Protein AF-A0AAV6VP15-F1 (afdb_monomer_lite)

Radius of gyration: 32.37 Å; chains: 1; bounding box: 64×45×106 Å

Organism: NCBI:txid931172

Structure (mmCIF, N/CA/C/O backbone):
data_AF-A0AAV6VP15-F1
#
_entry.id   AF-A0AAV6VP15-F1
#
loop_
_atom_site.group_PDB
_atom_site.id
_atom_site.type_symbol
_atom_site.label_atom_id
_atom_site.label_alt_id
_atom_site.label_comp_id
_atom_site.label_asym_id
_atom_site.label_entity_id
_atom_site.label_seq_id
_atom_site.pdbx_PDB_ins_code
_atom_site.Cartn_x
_atom_site.Cartn_y
_atom_site.Cartn_z
_atom_site.occupancy
_atom_site.B_iso_or_equiv
_atom_site.auth_seq_id
_atom_site.auth_comp_id
_atom_site.auth_asym_id
_atom_site.auth_atom_id
_atom_site.pdbx_PDB_model_num
ATOM 1 N N . MET A 1 1 ? -27.120 7.437 64.598 1.00 59.25 1 MET A N 1
ATOM 2 C CA . MET A 1 1 ? -25.828 7.292 63.879 1.00 59.25 1 MET A CA 1
ATOM 3 C C . MET A 1 1 ? -25.563 5.853 63.455 1.00 59.25 1 MET A C 1
ATOM 5 O O . MET A 1 1 ? -25.156 5.650 62.317 1.00 59.25 1 MET A O 1
ATOM 9 N N . GLU A 1 2 ? -25.831 4.874 64.320 1.00 67.62 2 GLU A N 1
ATOM 10 C CA . GLU A 1 2 ? -25.604 3.446 64.044 1.00 67.62 2 GLU A CA 1
ATOM 11 C C . GLU A 1 2 ? -26.395 2.920 62.836 1.00 67.62 2 GLU A C 1
ATOM 13 O O . GLU A 1 2 ? -25.822 2.254 61.982 1.00 67.62 2 GLU A O 1
ATOM 18 N N . GLU A 1 3 ? -27.662 3.314 62.658 1.00 68.62 3 GLU A N 1
ATOM 19 C CA . GLU A 1 3 ? -28.436 2.928 61.464 1.00 68.62 3 GLU A CA 1
ATOM 20 C C . GLU A 1 3 ? -27.845 3.465 60.150 1.00 68.62 3 GLU A C 1
ATOM 22 O O . GLU A 1 3 ? -27.852 2.770 59.132 1.00 68.62 3 GLU A O 1
ATOM 27 N N . CYS A 1 4 ? -27.295 4.686 60.154 1.00 65.06 4 CYS A N 1
ATOM 28 C CA . CYS A 1 4 ? -26.608 5.246 58.985 1.00 65.06 4 CYS A CA 1
ATOM 29 C C . CYS A 1 4 ? -25.293 4.514 58.701 1.00 65.06 4 CYS A C 1
ATOM 31 O O . CYS A 1 4 ? -24.981 4.254 57.539 1.00 65.06 4 CYS A O 1
ATOM 33 N N . GLN A 1 5 ? -24.536 4.141 59.738 1.00 65.38 5 GLN A N 1
ATOM 34 C CA . GLN A 1 5 ? -23.333 3.319 59.576 1.00 65.38 5 GLN A CA 1
ATOM 35 C C . GLN A 1 5 ? -23.677 1.934 59.019 1.00 65.38 5 GLN A C 1
ATOM 37 O O . GLN A 1 5 ? -23.005 1.464 58.102 1.00 65.38 5 GLN A O 1
ATOM 42 N N . GLN A 1 6 ? -24.766 1.325 59.489 1.00 73.88 6 GLN A N 1
ATOM 43 C CA . GLN A 1 6 ? -25.208 0.011 59.032 1.00 73.88 6 GLN A CA 1
ATOM 44 C C . GLN A 1 6 ? -25.698 0.036 57.576 1.00 73.88 6 GLN A C 1
ATOM 46 O O . GLN A 1 6 ? -25.350 -0.856 56.795 1.00 73.88 6 GLN A O 1
ATOM 51 N N . LYS A 1 7 ? -26.439 1.082 57.177 1.00 73.06 7 LYS A N 1
ATOM 52 C CA . LYS A 1 7 ? -26.851 1.316 55.780 1.00 73.06 7 LYS A CA 1
ATOM 53 C C . LYS A 1 7 ? -25.659 1.566 54.856 1.00 73.06 7 LYS A C 1
ATOM 55 O O . LYS A 1 7 ? -25.608 1.002 53.765 1.00 73.06 7 LYS A O 1
ATOM 60 N N . ASN A 1 8 ? -24.683 2.364 55.288 1.00 70.50 8 ASN A N 1
ATOM 61 C CA . ASN A 1 8 ? -23.480 2.629 54.496 1.00 70.50 8 ASN A CA 1
ATOM 62 C C . ASN A 1 8 ? -22.611 1.377 54.345 1.00 70.50 8 ASN A C 1
ATOM 64 O O . ASN A 1 8 ? -22.120 1.110 53.250 1.00 70.50 8 ASN A O 1
ATOM 68 N N . LYS A 1 9 ? -22.473 0.578 55.410 1.00 73.50 9 LYS A N 1
ATOM 69 C CA . LYS A 1 9 ? -21.757 -0.702 55.378 1.00 73.50 9 LYS A CA 1
ATOM 70 C C . LYS A 1 9 ? -22.419 -1.690 54.417 1.00 73.50 9 LYS A C 1
ATOM 72 O O . LYS A 1 9 ? -21.753 -2.206 53.531 1.00 73.50 9 LYS A O 1
ATOM 77 N N . THR A 1 10 ? -23.736 -1.881 54.513 1.00 72.06 10 THR A N 1
ATOM 78 C CA . THR A 1 10 ? -24.474 -2.765 53.587 1.00 72.06 10 THR A CA 1
ATOM 79 C C . THR A 1 10 ? -24.392 -2.305 52.130 1.00 72.06 10 THR A C 1
ATOM 81 O O . THR A 1 10 ? -24.300 -3.142 51.232 1.00 72.06 10 THR A O 1
ATOM 84 N N . TRP A 1 11 ? -24.384 -0.994 51.871 1.00 66.12 11 TRP A N 1
ATOM 85 C CA . TRP A 1 11 ? -24.167 -0.447 50.526 1.00 66.12 11 TRP A CA 1
ATOM 86 C C . TRP A 1 11 ? -22.742 -0.653 50.006 1.00 66.12 11 TRP A C 1
ATOM 88 O O . TRP A 1 11 ? -22.567 -0.985 48.832 1.00 66.12 11 TRP A O 1
ATOM 98 N N . TYR A 1 12 ? -21.740 -0.463 50.864 1.00 60.47 12 TYR A N 1
ATOM 99 C CA . TYR A 1 12 ? -20.335 -0.679 50.528 1.00 60.47 12 TYR A CA 1
ATOM 100 C C . TYR A 1 12 ? -20.068 -2.160 50.229 1.00 60.47 12 TYR A C 1
ATOM 102 O O . TYR A 1 12 ? -19.538 -2.490 49.168 1.00 60.47 12 TYR A O 1
ATOM 110 N N . ASP A 1 13 ? -20.545 -3.051 51.099 1.00 67.75 13 ASP A N 1
ATOM 111 C CA . ASP A 1 13 ? -20.362 -4.499 50.987 1.00 67.75 13 ASP A CA 1
ATOM 112 C C . ASP A 1 13 ? -21.087 -5.081 49.759 1.00 67.75 13 ASP A C 1
ATOM 114 O O . ASP A 1 13 ? -20.560 -5.982 49.110 1.00 67.75 13 ASP A O 1
ATOM 118 N N . LYS A 1 14 ? -22.238 -4.514 49.350 1.00 71.25 14 LYS A N 1
ATOM 119 C CA . LYS A 1 14 ? -22.963 -4.914 48.121 1.00 71.25 14 LYS A CA 1
ATOM 120 C C . LYS A 1 14 ? -22.139 -4.780 46.836 1.00 71.25 14 LYS A C 1
ATOM 122 O O . LYS A 1 14 ? -22.412 -5.489 45.871 1.00 71.25 14 LYS A O 1
ATOM 127 N N . ARG A 1 15 ? -21.191 -3.840 46.787 1.00 58.38 15 ARG A N 1
ATOM 128 C CA . ARG A 1 15 ? -20.325 -3.584 45.617 1.00 58.38 15 ARG A CA 1
ATOM 129 C C . ARG A 1 15 ? -18.865 -3.971 45.867 1.00 58.38 15 ARG A C 1
ATOM 131 O O . ARG A 1 15 ? -18.034 -3.806 44.972 1.00 58.38 15 ARG A O 1
ATOM 138 N N . ALA A 1 16 ? -18.545 -4.468 47.060 1.00 58.75 16 ALA A N 1
ATOM 139 C CA . ALA A 1 16 ? -17.198 -4.862 47.428 1.00 58.75 16 ALA A CA 1
ATOM 140 C C . ALA A 1 16 ? -16.854 -6.212 46.792 1.00 58.75 16 ALA A C 1
ATOM 142 O O . ALA A 1 16 ? -17.437 -7.249 47.099 1.00 58.75 16 ALA A O 1
ATOM 143 N N . VAL A 1 17 ? -15.865 -6.207 45.903 1.00 67.00 17 VAL A N 1
ATOM 144 C CA . VAL A 1 17 ? -15.289 -7.440 45.367 1.00 67.00 17 VAL A CA 1
ATOM 145 C C . VAL A 1 17 ? -14.319 -7.986 46.408 1.00 67.00 17 VAL A C 1
ATOM 147 O O . VAL A 1 17 ? -13.282 -7.365 46.657 1.00 67.00 17 VAL A O 1
ATOM 150 N N . LYS A 1 18 ? -14.637 -9.136 47.014 1.00 68.62 18 LYS A N 1
ATOM 151 C CA . LYS A 1 18 ? -13.688 -9.847 47.880 1.00 68.62 18 LYS A CA 1
ATOM 152 C C . LYS A 1 18 ? -12.481 -10.272 47.050 1.00 68.62 18 LYS A C 1
ATOM 154 O O . LYS A 1 18 ? -12.623 -10.910 46.010 1.00 68.62 18 LYS A O 1
ATOM 159 N N . ARG A 1 19 ? -11.294 -9.882 47.504 1.00 76.94 19 ARG A N 1
ATOM 160 C CA . ARG A 1 19 ? -10.015 -10.261 46.904 1.00 76.94 19 ARG A CA 1
ATOM 161 C C . ARG A 1 19 ? -9.233 -11.032 47.948 1.00 76.94 19 ARG A C 1
ATOM 163 O O . ARG A 1 19 ? -9.110 -10.577 49.079 1.00 76.94 19 ARG A O 1
ATOM 170 N N . GLU A 1 20 ? -8.706 -12.178 47.563 1.00 82.81 20 GLU A N 1
ATOM 171 C CA . GLU A 1 20 ? -7.849 -12.994 48.411 1.00 82.81 20 GLU A CA 1
ATOM 172 C C . GLU A 1 20 ? -6.630 -13.407 47.606 1.00 82.81 20 GLU A C 1
ATOM 174 O O . GLU A 1 20 ? -6.728 -13.640 46.402 1.00 82.81 20 GLU A O 1
ATOM 179 N N . PHE A 1 21 ? -5.487 -13.476 48.279 1.00 85.69 21 PHE A N 1
ATOM 180 C CA . PHE A 1 21 ? -4.225 -13.840 47.659 1.00 85.69 21 PHE A CA 1
ATOM 181 C C . PHE A 1 21 ? -3.495 -14.878 48.511 1.00 85.69 21 PHE A C 1
ATOM 183 O O . PHE A 1 21 ? -3.623 -14.893 49.742 1.00 85.69 21 PHE A O 1
ATOM 190 N N . ARG A 1 22 ? -2.732 -15.749 47.858 1.00 87.00 22 ARG A N 1
ATOM 191 C CA . ARG A 1 22 ? -1.939 -16.807 48.487 1.00 87.00 22 ARG A CA 1
ATOM 192 C C . ARG A 1 22 ? -0.483 -16.372 48.628 1.00 87.00 22 ARG A C 1
ATOM 194 O O . ARG A 1 22 ? -0.006 -15.455 47.963 1.00 87.00 22 ARG A O 1
ATOM 201 N N . ILE A 1 23 ? 0.227 -17.028 49.540 1.00 87.50 23 ILE A N 1
ATOM 202 C CA . ILE A 1 23 ? 1.674 -16.845 49.687 1.00 87.50 23 ILE A CA 1
ATOM 203 C C . ILE A 1 23 ? 2.342 -17.316 48.390 1.00 87.50 23 ILE A C 1
ATOM 205 O O . ILE A 1 23 ? 2.053 -18.414 47.922 1.00 87.50 23 ILE A O 1
ATOM 209 N N . GLY A 1 24 ? 3.207 -16.480 47.820 1.00 84.19 24 GLY A N 1
ATOM 210 C CA . GLY A 1 24 ? 3.860 -16.710 46.530 1.00 84.19 24 GLY A CA 1
ATOM 211 C C . 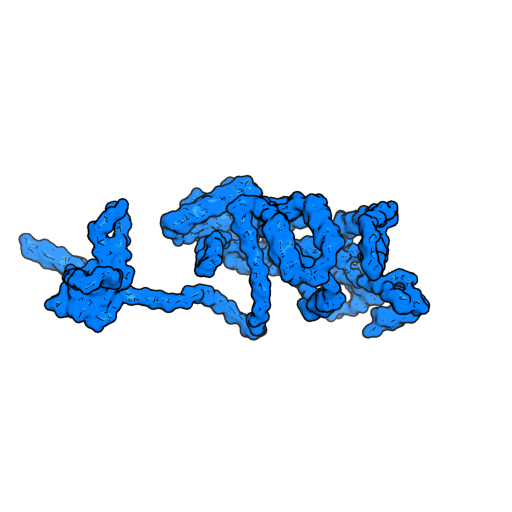GLY A 1 24 ? 3.175 -16.047 45.330 1.00 84.19 24 GLY A C 1
ATOM 212 O O . GLY A 1 24 ? 3.807 -15.947 44.281 1.00 84.19 24 GLY A O 1
ATOM 213 N N . ASP A 1 25 ? 1.945 -15.537 45.467 1.00 87.44 25 ASP A N 1
ATOM 214 C CA . ASP A 1 25 ? 1.269 -14.841 44.366 1.00 87.44 25 ASP A CA 1
ATOM 215 C C . ASP A 1 25 ? 2.010 -13.548 43.991 1.00 87.44 25 ASP A C 1
ATOM 217 O O . ASP A 1 25 ? 2.483 -12.796 44.854 1.00 87.44 25 ASP A O 1
ATOM 221 N N . LEU A 1 26 ? 2.064 -13.263 42.687 1.00 88.50 26 LEU A N 1
ATOM 222 C CA . LEU A 1 26 ? 2.544 -11.988 42.165 1.00 88.50 26 LEU A CA 1
ATOM 223 C C . LEU A 1 26 ? 1.399 -10.973 42.150 1.00 88.50 26 LEU A C 1
ATOM 225 O O . LEU A 1 26 ? 0.295 -11.250 41.673 1.00 88.50 26 LEU A O 1
ATOM 229 N N . VAL A 1 27 ? 1.673 -9.765 42.631 1.00 88.75 27 VAL A N 1
ATOM 230 C CA . VAL A 1 27 ? 0.699 -8.680 42.741 1.00 88.75 27 VAL A CA 1
ATOM 231 C C . VAL A 1 27 ? 1.255 -7.343 42.263 1.00 88.75 27 VAL A C 1
ATOM 233 O O . VAL A 1 27 ? 2.445 -7.048 42.369 1.00 88.75 27 VAL A O 1
ATOM 236 N N . LEU A 1 28 ? 0.360 -6.508 41.745 1.00 87.19 28 LEU A N 1
ATOM 237 C CA . LEU A 1 28 ? 0.582 -5.084 41.531 1.00 87.19 28 LEU A CA 1
ATOM 238 C C . LEU A 1 28 ? 0.154 -4.313 42.779 1.00 87.19 28 LEU A C 1
ATOM 240 O O . LEU A 1 28 ? -0.919 -4.559 43.335 1.00 87.19 28 LEU A O 1
ATOM 244 N N . ILE A 1 29 ? 0.972 -3.347 43.173 1.00 85.56 29 ILE A N 1
ATOM 245 C CA . ILE A 1 29 ? 0.799 -2.501 44.349 1.00 85.56 29 ILE A CA 1
ATOM 246 C C . ILE A 1 29 ? 0.378 -1.106 43.898 1.00 85.56 29 ILE A C 1
ATOM 248 O O . ILE A 1 29 ? 0.925 -0.551 42.949 1.00 85.56 29 ILE A O 1
ATOM 252 N N . PHE A 1 30 ? -0.594 -0.511 44.575 1.00 80.00 30 PHE A N 1
ATOM 253 C CA . PHE A 1 30 ? -0.979 0.871 44.323 1.00 80.00 30 PHE A CA 1
ATOM 254 C C . PHE A 1 30 ? 0.102 1.838 44.836 1.00 80.00 30 PHE A C 1
ATOM 256 O O . PHE A 1 30 ? 0.379 1.889 46.036 1.00 80.00 30 PHE A O 1
ATOM 263 N N . ALA A 1 31 ? 0.718 2.607 43.939 1.00 69.12 31 ALA A N 1
ATOM 264 C CA . ALA A 1 31 ? 1.774 3.548 44.288 1.00 69.12 31 ALA A CA 1
ATOM 265 C C . ALA A 1 31 ? 1.190 4.862 44.823 1.00 69.12 31 ALA A C 1
ATOM 267 O O . ALA A 1 31 ? 0.374 5.517 44.176 1.00 69.12 31 ALA A O 1
ATOM 268 N N . THR A 1 32 ? 1.643 5.275 46.006 1.00 61.31 32 THR A N 1
ATOM 269 C CA . THR A 1 32 ? 1.199 6.511 46.671 1.00 61.31 32 THR A CA 1
ATOM 270 C C . THR A 1 32 ? 2.038 7.741 46.308 1.00 61.31 32 THR A C 1
ATOM 272 O O . THR A 1 32 ? 1.677 8.858 46.684 1.00 61.31 32 THR A O 1
ATOM 275 N N . PHE A 1 33 ? 3.150 7.566 45.583 1.00 58.81 33 PHE A N 1
ATOM 276 C CA . PHE A 1 33 ? 4.038 8.656 45.166 1.00 58.81 33 PHE A CA 1
ATOM 277 C C . PHE A 1 33 ? 3.641 9.202 43.786 1.00 58.81 33 PHE A C 1
ATOM 279 O O . PHE A 1 33 ? 3.358 8.455 42.853 1.00 58.81 33 PHE A O 1
ATOM 286 N N . LYS A 1 34 ? 3.530 10.534 43.710 1.00 51.78 34 LYS A N 1
ATOM 287 C CA . LYS A 1 34 ? 2.743 11.291 42.724 1.00 51.78 34 LYS A CA 1
ATOM 288 C C . LYS A 1 34 ? 3.574 11.718 41.508 1.00 51.78 34 LYS A C 1
ATOM 290 O O . LYS A 1 34 ? 4.604 12.352 41.692 1.00 51.78 34 LYS A O 1
ATOM 295 N N . SER A 1 35 ? 3.035 11.544 40.297 1.00 50.66 35 SER A N 1
ATOM 296 C CA . SER A 1 35 ? 3.367 12.407 39.145 1.00 50.66 35 SER A CA 1
ATOM 297 C C . SER A 1 35 ? 2.165 13.220 38.638 1.00 50.66 35 SER A C 1
ATOM 299 O O . SER A 1 35 ? 2.357 14.338 38.181 1.00 50.66 35 SER A O 1
ATOM 301 N N . ASN A 1 36 ? 0.917 12.747 38.797 1.00 53.88 36 ASN A N 1
ATOM 302 C CA . ASN A 1 36 ? -0.298 13.538 38.543 1.00 53.88 36 ASN A CA 1
ATOM 303 C C . ASN A 1 36 ? -1.514 13.029 39.345 1.00 53.88 36 ASN A C 1
ATOM 305 O O . ASN A 1 36 ? -1.725 11.825 39.470 1.00 53.88 36 ASN A O 1
ATOM 309 N N . LYS A 1 37 ? -2.346 13.946 39.872 1.00 49.84 37 LYS A N 1
ATOM 310 C CA . LYS A 1 37 ? -3.497 13.658 40.770 1.00 49.84 37 LYS A CA 1
ATOM 311 C C . LYS A 1 37 ? -4.628 12.823 40.141 1.00 49.84 37 LYS A C 1
ATOM 313 O O . LYS A 1 37 ? -5.505 12.374 40.870 1.00 49.84 37 LYS A O 1
ATOM 318 N N . LEU A 1 38 ? -4.635 12.645 38.819 1.00 48.59 38 LEU A N 1
ATOM 319 C CA . LEU A 1 38 ? -5.766 12.073 38.074 1.00 48.59 38 LEU A CA 1
ATOM 320 C C . LEU A 1 38 ? -5.531 10.649 37.548 1.00 48.59 38 LEU A C 1
ATOM 322 O O . LEU A 1 38 ? -6.453 10.059 36.992 1.00 48.59 38 LEU A O 1
ATOM 326 N N . SER A 1 39 ? -4.338 10.073 37.723 1.00 46.03 39 SER A N 1
ATOM 327 C CA . SER A 1 39 ? -4.022 8.732 37.218 1.00 46.03 39 SER A CA 1
ATOM 328 C C . SER A 1 39 ? -3.673 7.765 38.355 1.00 46.03 39 SER A C 1
ATOM 330 O O . SER A 1 39 ? -2.686 8.003 39.056 1.00 46.03 39 SER A O 1
ATOM 332 N N . PRO A 1 40 ? -4.417 6.657 38.536 1.00 55.75 40 PRO A N 1
ATOM 333 C CA . PRO A 1 40 ? -4.023 5.600 39.460 1.00 55.75 40 PRO A CA 1
ATOM 334 C C . PRO A 1 40 ? -2.760 4.900 38.938 1.00 55.75 40 PRO A C 1
ATOM 336 O O . PRO A 1 40 ? -2.794 4.275 37.878 1.00 55.75 40 PRO A O 1
ATOM 339 N N . HIS A 1 41 ? -1.652 4.994 39.673 1.00 70.38 41 HIS A N 1
ATOM 340 C CA . HIS A 1 41 ? -0.389 4.350 39.312 1.00 70.38 41 HIS A CA 1
ATOM 341 C C . HIS A 1 41 ? -0.235 3.027 40.077 1.00 70.38 41 HIS A C 1
ATOM 343 O O . HIS A 1 41 ? -0.356 2.994 41.300 1.00 70.38 41 HIS A O 1
ATOM 349 N N . TRP A 1 42 ? -0.002 1.932 39.353 1.00 79.44 42 TRP A N 1
ATOM 350 C CA . TRP A 1 42 ? 0.226 0.599 39.914 1.00 79.44 42 TRP A CA 1
ATOM 351 C C . TRP A 1 42 ? 1.663 0.174 39.598 1.00 79.44 42 TRP A C 1
ATOM 353 O O . TRP A 1 42 ? 2.073 0.257 38.442 1.00 79.44 42 TRP A O 1
ATOM 363 N N . THR A 1 43 ? 2.412 -0.273 40.600 1.00 77.88 43 THR A N 1
ATOM 364 C CA . THR A 1 43 ? 3.818 -0.690 40.500 1.00 77.88 43 THR A CA 1
ATOM 365 C C . THR A 1 43 ? 3.973 -2.168 40.858 1.00 77.88 43 THR A C 1
ATOM 367 O O . THR A 1 43 ? 3.216 -2.709 41.661 1.00 77.88 43 THR A O 1
ATOM 370 N N . GLY A 1 44 ? 4.930 -2.858 40.242 1.00 76.81 44 GLY A N 1
ATOM 371 C CA . GLY A 1 44 ? 5.168 -4.288 40.456 1.00 76.81 44 GLY A CA 1
ATOM 372 C C . GLY A 1 44 ? 6.000 -4.903 39.325 1.00 76.81 44 GLY A C 1
ATOM 373 O O . GLY A 1 44 ? 6.519 -4.151 38.498 1.00 76.81 4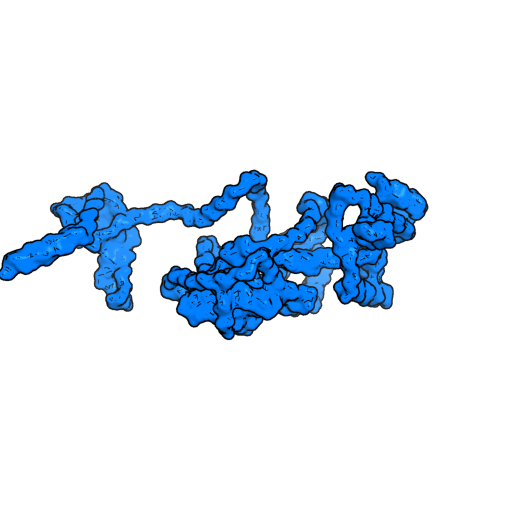4 GLY A O 1
ATOM 374 N N . PRO A 1 45 ? 6.120 -6.240 39.260 1.00 85.06 45 PRO A N 1
ATOM 375 C CA . PRO A 1 45 ? 5.430 -7.230 40.098 1.00 85.06 45 PRO A CA 1
ATOM 376 C C . PRO A 1 45 ? 6.073 -7.382 41.484 1.00 85.06 45 PRO A C 1
ATOM 378 O O . PRO A 1 45 ? 7.286 -7.493 41.573 1.00 85.06 45 PRO A O 1
ATOM 381 N N . GLY A 1 46 ? 5.279 -7.401 42.557 1.00 85.88 46 GLY A N 1
ATOM 382 C CA . GLY A 1 46 ? 5.732 -7.756 43.910 1.00 85.88 46 GLY A CA 1
ATOM 383 C C . GLY A 1 46 ? 5.215 -9.129 44.340 1.00 85.88 46 GLY A C 1
ATOM 384 O O . GLY A 1 46 ? 4.149 -9.543 43.898 1.00 85.88 46 GLY A O 1
ATOM 385 N N . THR A 1 47 ? 5.939 -9.827 45.211 1.00 89.69 47 THR A N 1
ATOM 386 C CA . THR A 1 47 ? 5.589 -11.181 45.675 1.00 89.69 47 THR A CA 1
ATOM 387 C C . THR A 1 47 ? 4.989 -11.140 47.076 1.00 89.69 47 THR A C 1
ATOM 389 O O . THR A 1 47 ? 5.531 -10.477 47.966 1.00 89.69 47 THR A O 1
ATOM 392 N N . ILE A 1 48 ? 3.891 -11.864 47.305 1.00 89.56 48 ILE A N 1
ATOM 393 C CA . ILE A 1 48 ? 3.305 -12.007 48.644 1.00 89.56 48 ILE A CA 1
ATOM 394 C C . ILE A 1 48 ? 4.117 -12.998 49.474 1.00 89.56 48 ILE A C 1
ATOM 396 O O . ILE A 1 48 ? 4.193 -14.179 49.145 1.00 89.56 48 ILE A O 1
ATOM 400 N N . LEU A 1 49 ? 4.659 -12.537 50.599 1.00 86.75 49 LEU A N 1
ATOM 401 C CA . LEU A 1 49 ? 5.429 -13.378 51.520 1.00 86.75 49 LEU A CA 1
ATOM 402 C C . LEU A 1 49 ? 4.564 -14.009 52.611 1.00 86.75 49 LEU A C 1
ATOM 404 O O . LEU A 1 49 ? 4.765 -15.159 52.983 1.00 86.75 49 LEU A O 1
ATOM 408 N N . ARG A 1 50 ? 3.615 -13.246 53.165 1.00 86.50 50 ARG A N 1
ATOM 409 C CA . ARG A 1 50 ? 2.729 -13.721 54.239 1.00 86.50 50 ARG A CA 1
ATOM 410 C C . ARG A 1 50 ? 1.423 -12.939 54.291 1.00 86.50 50 ARG A C 1
ATOM 412 O O . ARG A 1 50 ? 1.390 -11.742 53.999 1.00 86.50 50 ARG A O 1
ATOM 419 N N . LYS A 1 51 ? 0.365 -13.614 54.737 1.00 89.25 51 LYS A N 1
ATOM 420 C CA . LYS A 1 51 ? -0.936 -13.025 55.077 1.00 89.25 51 LYS A CA 1
ATOM 421 C C . LYS A 1 51 ? -0.960 -12.720 56.577 1.00 89.25 51 LYS A C 1
ATOM 423 O O . LYS A 1 51 ? -0.715 -13.620 57.373 1.00 89.25 51 LYS A O 1
ATOM 428 N N . LEU A 1 52 ? -1.205 -11.463 56.959 1.00 85.75 52 LEU A N 1
ATOM 429 C CA . LEU A 1 52 ? -1.304 -11.051 58.371 1.00 85.75 52 LEU A CA 1
ATOM 430 C C . LEU A 1 52 ? -2.754 -11.061 58.864 1.00 85.75 52 LEU A C 1
ATOM 432 O O . LEU A 1 52 ? -3.012 -11.383 60.018 1.00 85.75 52 LEU A O 1
ATOM 436 N N . SER A 1 53 ? -3.699 -10.707 57.993 1.00 84.81 53 SER A N 1
ATOM 437 C CA . SER A 1 53 ? -5.138 -10.756 58.261 1.00 84.81 53 SER A CA 1
ATOM 438 C C . SER A 1 53 ? -5.906 -11.009 56.962 1.00 84.81 53 SER A C 1
ATOM 440 O O . SER A 1 53 ? -5.312 -11.105 55.888 1.00 84.81 53 SER A O 1
ATOM 442 N N . GLU A 1 54 ? -7.236 -11.082 57.023 1.00 80.50 54 GLU A N 1
ATOM 443 C CA . GLU A 1 54 ? -8.083 -11.127 55.818 1.00 80.50 54 GLU A CA 1
ATOM 444 C C . GLU A 1 54 ? -7.832 -9.945 54.869 1.00 80.50 54 GLU A C 1
ATOM 446 O O . GLU A 1 54 ? -7.976 -10.072 53.654 1.00 80.50 54 GLU A O 1
ATOM 451 N N . THR A 1 55 ? -7.397 -8.812 55.421 1.00 82.06 55 THR A N 1
ATOM 452 C CA . THR A 1 55 ? -7.261 -7.542 54.715 1.00 82.06 55 THR A CA 1
ATOM 453 C C . THR A 1 55 ? -5.823 -7.074 54.520 1.00 82.06 55 THR A C 1
ATOM 455 O O . THR A 1 55 ? -5.614 -6.202 53.685 1.00 82.06 55 THR A O 1
ATOM 458 N N . ASN A 1 56 ? -4.829 -7.620 55.230 1.00 87.88 56 ASN A N 1
ATOM 459 C CA . ASN A 1 56 ? -3.444 -7.135 55.191 1.00 87.88 56 ASN A CA 1
ATOM 460 C C . ASN A 1 56 ? -2.446 -8.230 54.798 1.00 87.88 56 ASN A C 1
ATOM 462 O O . ASN A 1 56 ? -2.413 -9.314 55.390 1.00 87.88 56 ASN A O 1
ATOM 466 N N . TYR A 1 57 ? -1.573 -7.898 53.846 1.00 89.69 57 TYR A N 1
ATOM 467 C CA . TYR A 1 57 ? -0.567 -8.793 53.274 1.00 89.69 57 TYR A CA 1
ATOM 468 C C . TYR A 1 57 ? 0.814 -8.138 53.302 1.00 89.69 57 TYR A C 1
ATOM 470 O O . TYR A 1 57 ? 0.936 -6.922 53.157 1.00 89.69 57 TYR A O 1
ATOM 478 N N . VAL A 1 58 ? 1.865 -8.940 53.473 1.00 89.12 58 VAL A N 1
ATOM 479 C CA . VAL A 1 58 ? 3.255 -8.481 53.346 1.00 89.12 58 VAL A CA 1
ATOM 480 C C . VAL A 1 58 ? 3.759 -8.791 51.949 1.00 89.12 58 VAL A C 1
ATOM 482 O O . VAL A 1 58 ? 3.763 -9.954 51.543 1.00 89.12 58 VAL A O 1
ATOM 485 N N . VAL A 1 59 ? 4.196 -7.751 51.242 1.00 87.38 59 VAL A N 1
ATOM 486 C CA . VAL A 1 59 ? 4.632 -7.831 49.845 1.00 87.38 59 VAL A CA 1
ATOM 487 C C . VAL A 1 59 ? 6.076 -7.349 49.720 1.00 87.38 59 VAL A C 1
ATOM 489 O O . VAL A 1 59 ? 6.463 -6.358 50.348 1.00 87.38 59 VAL A O 1
ATOM 492 N N . GLN A 1 60 ? 6.866 -8.056 48.913 1.00 85.31 60 GLN A N 1
ATOM 493 C CA . GLN A 1 60 ? 8.251 -7.722 48.581 1.00 85.31 60 GLN A CA 1
ATOM 494 C C . GLN A 1 60 ? 8.359 -7.301 47.110 1.00 85.31 60 GLN A C 1
ATOM 496 O O . GLN A 1 60 ? 7.861 -8.004 46.234 1.00 85.31 60 GLN A O 1
ATOM 501 N N . LEU A 1 61 ? 9.011 -6.167 46.836 1.00 80.25 61 LEU A N 1
ATOM 502 C CA . LEU A 1 61 ? 9.271 -5.679 45.476 1.00 80.25 61 LEU A CA 1
ATOM 503 C C . LEU A 1 61 ? 10.666 -6.114 44.970 1.00 80.25 61 LEU A C 1
ATOM 505 O O . LEU A 1 61 ? 11.601 -6.209 45.768 1.00 80.25 61 LEU A O 1
ATOM 509 N N . PRO A 1 62 ? 10.832 -6.360 43.657 1.00 67.69 62 PRO A N 1
ATOM 510 C CA . PRO A 1 62 ? 12.098 -6.757 43.053 1.00 67.69 62 PRO A CA 1
ATOM 511 C C . PRO A 1 62 ? 13.045 -5.553 42.967 1.00 67.69 62 PRO A C 1
ATOM 513 O O . PRO A 1 62 ? 12.696 -4.519 42.407 1.00 67.69 62 PRO A O 1
ATOM 516 N N . GLY A 1 63 ? 14.245 -5.686 43.536 1.00 65.06 63 GLY A N 1
ATOM 517 C CA . GLY A 1 63 ? 15.306 -4.668 43.479 1.00 65.06 63 GLY A CA 1
ATOM 518 C C . GLY A 1 63 ? 15.668 -4.025 44.822 1.00 65.06 63 GLY A C 1
ATOM 519 O O . GLY A 1 63 ? 16.804 -3.592 44.990 1.00 65.06 63 GLY A O 1
ATOM 520 N N . GLU A 1 64 ? 14.781 -4.046 45.821 1.00 58.03 64 GLU A N 1
ATOM 521 C CA . GLU A 1 64 ? 15.099 -3.576 47.176 1.00 58.03 64 GLU A CA 1
ATOM 522 C C . GLU A 1 64 ? 15.414 -4.778 48.084 1.00 58.03 64 GLU A C 1
ATOM 524 O O . GLU A 1 64 ? 14.523 -5.487 48.550 1.00 58.03 64 GLU A O 1
ATOM 529 N N . LYS A 1 65 ? 16.702 -5.041 48.337 1.00 48.50 65 LYS A N 1
ATOM 530 C CA . LYS A 1 65 ? 17.195 -6.239 49.050 1.00 48.50 65 LYS A CA 1
ATOM 531 C C . LYS A 1 65 ? 16.750 -6.402 50.525 1.00 48.50 65 LYS A C 1
ATOM 533 O O . LYS A 1 65 ? 17.246 -7.319 51.170 1.00 48.50 65 LYS A O 1
ATOM 538 N N . ALA A 1 66 ? 15.834 -5.597 51.083 1.00 52.59 66 ALA A N 1
ATOM 539 C CA . ALA A 1 66 ? 15.414 -5.769 52.489 1.00 52.59 66 ALA A CA 1
ATOM 540 C C . ALA A 1 66 ? 14.054 -5.166 52.920 1.00 52.59 66 ALA A C 1
ATOM 542 O O . ALA A 1 66 ? 13.731 -5.201 54.106 1.00 52.59 66 ALA A O 1
ATOM 543 N N . THR A 1 67 ? 13.232 -4.599 52.036 1.00 60.19 67 THR A N 1
ATOM 544 C CA . THR A 1 67 ? 12.053 -3.804 52.447 1.00 60.19 67 THR A CA 1
ATOM 545 C C . THR A 1 67 ? 10.738 -4.513 52.125 1.00 60.19 67 THR A C 1
ATOM 547 O O . THR A 1 67 ? 10.010 -4.165 51.198 1.00 60.19 67 THR A O 1
ATOM 550 N N . SER A 1 68 ? 10.374 -5.510 52.933 1.00 75.94 68 SER A N 1
ATOM 551 C CA . SER A 1 68 ? 9.003 -6.033 52.921 1.00 75.94 68 SER A CA 1
ATOM 552 C C . SER A 1 68 ? 8.058 -5.020 53.578 1.00 75.94 68 SER A C 1
ATOM 554 O O . SER A 1 68 ? 8.291 -4.626 54.724 1.00 75.94 68 SER A O 1
ATOM 556 N N . LYS A 1 69 ? 6.989 -4.604 52.890 1.00 82.94 69 LYS A N 1
ATOM 557 C CA . LYS A 1 69 ? 5.995 -3.651 53.422 1.00 82.94 69 LYS A CA 1
ATOM 558 C C . LYS A 1 69 ? 4.616 -4.299 53.532 1.00 82.94 69 LYS A C 1
ATOM 560 O O . LYS A 1 69 ? 4.294 -5.236 52.802 1.00 82.94 69 LYS A O 1
ATOM 565 N N . VAL A 1 70 ? 3.813 -3.809 54.477 1.00 87.94 70 VAL A N 1
ATOM 566 C CA . VAL A 1 70 ? 2.431 -4.260 54.688 1.00 87.94 70 VAL A CA 1
ATOM 567 C C . VAL A 1 70 ? 1.498 -3.438 53.804 1.00 87.94 70 VAL A C 1
ATOM 569 O O . VAL A 1 70 ? 1.522 -2.209 53.856 1.00 87.94 70 VAL A O 1
ATOM 572 N N . TYR A 1 71 ? 0.653 -4.113 53.030 1.00 86.38 71 TYR A N 1
ATOM 573 C CA . TYR A 1 71 ? -0.351 -3.494 52.172 1.00 86.38 71 TYR A CA 1
ATOM 574 C C . TYR A 1 71 ? -1.742 -4.044 52.477 1.00 86.38 71 TYR A C 1
ATOM 576 O O . TYR A 1 71 ? -1.931 -5.247 52.666 1.00 86.38 71 TYR A O 1
ATOM 584 N N . HIS A 1 72 ? -2.727 -3.146 52.478 1.00 85.88 72 HIS A N 1
ATOM 585 C CA . HIS A 1 72 ? -4.134 -3.517 52.529 1.00 85.88 72 HIS A CA 1
ATOM 586 C C . HIS A 1 72 ? -4.576 -4.102 51.180 1.00 85.88 72 HIS A C 1
ATOM 588 O O . HIS A 1 72 ? -4.163 -3.620 50.126 1.00 85.88 72 HIS A O 1
ATOM 594 N N . VAL A 1 73 ? -5.480 -5.078 51.193 1.00 83.44 73 VAL A N 1
ATOM 595 C CA . VAL A 1 73 ? -5.954 -5.840 50.027 1.00 83.44 73 VAL A CA 1
ATOM 596 C C . VAL A 1 73 ? -6.505 -4.958 48.896 1.00 83.44 73 VAL A C 1
ATOM 598 O O . VAL A 1 73 ? -6.338 -5.258 47.718 1.00 83.44 73 VAL A O 1
ATOM 601 N N . ASN A 1 74 ? -7.087 -3.806 49.238 1.00 83.19 74 ASN A N 1
ATOM 602 C CA . ASN A 1 74 ? -7.587 -2.824 48.265 1.00 83.19 74 ASN A CA 1
ATOM 603 C C . ASN A 1 74 ? -6.475 -2.131 47.461 1.00 83.19 74 ASN A C 1
ATOM 605 O O . ASN A 1 74 ? -6.736 -1.625 46.369 1.00 83.19 74 ASN A O 1
ATOM 609 N N . MET A 1 75 ? -5.247 -2.121 47.982 1.00 82.44 75 MET A N 1
ATOM 610 C CA . MET A 1 75 ? -4.057 -1.604 47.303 1.00 82.44 75 MET A CA 1
ATOM 611 C C . MET A 1 75 ? -3.340 -2.678 46.482 1.00 82.44 75 MET A C 1
ATOM 613 O O . MET A 1 75 ? -2.275 -2.398 45.938 1.00 82.44 75 MET A O 1
ATOM 617 N N . LEU A 1 76 ? -3.905 -3.885 46.392 1.00 86.38 76 LEU A N 1
ATOM 618 C CA . LEU A 1 76 ? -3.337 -5.011 45.666 1.00 86.38 76 LEU A CA 1
ATOM 619 C C . LEU A 1 76 ? -4.242 -5.424 44.501 1.00 86.38 76 LEU A C 1
ATOM 621 O O . LEU A 1 76 ? -5.480 -5.407 44.581 1.00 86.38 76 LEU A O 1
ATOM 625 N N . LYS A 1 77 ? -3.604 -5.813 43.400 1.00 86.44 77 LYS A N 1
ATOM 626 C CA . LYS A 1 77 ? -4.234 -6.470 42.252 1.00 86.44 77 LYS A CA 1
ATOM 627 C C . LYS A 1 77 ? -3.420 -7.700 41.862 1.00 86.44 77 LYS A C 1
ATOM 629 O O . LYS A 1 77 ? -2.197 -7.623 41.929 1.00 86.44 77 LYS A O 1
ATOM 634 N N . PRO A 1 78 ? -4.059 -8.792 41.418 1.00 84.69 78 PRO A N 1
ATOM 635 C CA . PRO A 1 78 ? -3.325 -9.931 40.880 1.00 84.69 78 PRO A CA 1
ATOM 636 C C . PRO A 1 78 ? -2.491 -9.483 39.676 1.00 84.69 78 PRO A C 1
ATOM 638 O O . PRO A 1 78 ? -2.980 -8.754 38.806 1.00 84.69 78 PRO A O 1
ATOM 641 N N . TYR A 1 79 ? -1.220 -9.879 39.655 1.00 82.81 79 TYR A N 1
ATOM 642 C CA . TYR A 1 79 ? -0.355 -9.706 38.499 1.00 82.81 79 TYR A CA 1
ATOM 643 C C . TYR A 1 79 ? -0.452 -10.964 37.645 1.00 82.81 79 TYR A C 1
ATOM 645 O O . TYR A 1 79 ? 0.075 -12.018 37.992 1.00 82.81 79 TYR A O 1
ATOM 653 N N . TYR A 1 80 ? -1.127 -10.841 36.510 1.00 79.44 80 TYR A N 1
ATOM 654 C CA . TYR A 1 80 ? -1.090 -11.860 35.476 1.00 79.44 80 TYR A CA 1
ATOM 655 C C . TYR A 1 80 ? 0.089 -11.530 34.572 1.00 79.44 80 TYR A C 1
ATOM 657 O O . TYR A 1 80 ? 0.057 -10.522 33.859 1.00 79.44 80 TYR A O 1
ATOM 665 N N . LYS A 1 81 ? 1.144 -12.351 34.631 1.00 59.81 81 LYS A N 1
ATOM 666 C CA . LYS A 1 81 ? 2.195 -12.314 33.616 1.00 59.81 81 LYS A CA 1
ATOM 667 C C . LYS A 1 81 ? 1.480 -12.576 32.299 1.00 59.81 81 LYS A C 1
ATOM 669 O O . LYS A 1 81 ? 0.928 -13.659 32.119 1.00 59.81 81 LYS A O 1
ATOM 674 N N . ARG A 1 82 ? 1.400 -11.563 31.434 1.00 54.09 82 ARG A N 1
ATOM 675 C CA . ARG A 1 82 ? 0.885 -11.792 30.089 1.00 54.09 82 ARG A CA 1
ATOM 676 C C . ARG A 1 82 ? 1.784 -12.878 29.490 1.00 54.09 82 ARG A C 1
ATOM 678 O O . ARG A 1 82 ? 3.004 -12.685 29.540 1.00 54.09 82 ARG A O 1
ATOM 685 N N . PRO A 1 83 ? 1.247 -14.005 28.989 1.00 42.34 83 PRO A N 1
ATOM 686 C CA . PRO A 1 83 ? 1.995 -14.737 27.982 1.00 42.34 83 PRO A CA 1
ATOM 687 C C . PRO A 1 83 ? 2.410 -13.714 26.921 1.00 42.34 83 PRO A C 1
ATOM 689 O O . PRO A 1 83 ? 1.702 -12.724 26.701 1.00 42.34 83 PRO A O 1
ATOM 692 N N . GLU A 1 84 ? 3.581 -13.888 26.324 1.00 38.06 84 GLU A N 1
ATOM 693 C CA . GLU A 1 84 ? 3.925 -13.177 25.098 1.00 38.06 84 GLU A CA 1
ATOM 694 C C . GLU A 1 84 ? 2.965 -13.655 24.000 1.00 38.06 84 GLU A C 1
ATOM 696 O O . GLU A 1 84 ? 3.317 -14.421 23.116 1.00 38.06 84 GLU A O 1
ATOM 701 N N . GLU A 1 85 ? 1.699 -13.255 24.091 1.00 33.59 85 GLU A N 1
ATOM 702 C CA . GLU A 1 85 ? 0.753 -13.332 23.000 1.00 33.59 85 GLU A CA 1
ATOM 703 C C . GLU A 1 85 ? 1.142 -12.207 22.050 1.00 33.59 85 GLU A C 1
ATOM 705 O O . GLU A 1 85 ? 0.698 -11.059 22.138 1.00 33.59 85 GLU A O 1
ATOM 710 N N . VAL A 1 86 ? 2.044 -12.569 21.140 1.00 32.41 86 VAL A N 1
ATOM 711 C CA . VAL A 1 86 ? 1.956 -12.128 19.755 1.00 32.41 86 VAL A CA 1
ATOM 712 C C . VAL A 1 86 ? 0.481 -12.244 19.376 1.00 32.41 86 VAL A C 1
ATOM 714 O O . VAL A 1 86 ? -0.108 -13.310 19.536 1.00 32.41 86 VAL A O 1
ATOM 717 N N . ASN A 1 87 ? -0.143 -11.148 18.941 1.00 26.34 87 ASN A N 1
ATOM 718 C CA . ASN A 1 87 ? -1.469 -11.220 18.338 1.00 26.34 87 ASN A CA 1
ATOM 719 C C . ASN A 1 87 ? -1.366 -12.138 17.114 1.00 26.34 87 ASN A C 1
ATOM 721 O O . ASN A 1 87 ? -1.007 -11.685 16.029 1.00 26.34 87 ASN A O 1
ATOM 725 N N . TYR A 1 88 ? -1.654 -13.421 17.300 1.00 27.36 88 TYR A N 1
ATOM 726 C CA . TYR A 1 88 ? -1.845 -14.369 16.222 1.00 27.36 88 TYR A CA 1
ATOM 727 C C . TYR A 1 88 ? -3.259 -14.116 15.702 1.00 27.36 88 TYR A C 1
ATOM 729 O O . TYR A 1 88 ? -4.258 -14.519 16.300 1.00 27.36 88 TYR A O 1
ATOM 737 N N . LEU A 1 89 ? -3.355 -13.340 14.624 1.00 25.64 89 LEU A N 1
ATOM 738 C CA . LEU A 1 89 ? -4.543 -13.356 13.786 1.00 25.64 89 LEU A CA 1
ATOM 739 C C . LEU A 1 89 ? -4.532 -14.711 13.088 1.00 25.64 89 LEU A C 1
ATOM 741 O O . LEU A 1 89 ? -3.837 -14.886 12.095 1.00 25.64 89 LEU A O 1
ATOM 745 N N . ILE A 1 90 ? -5.268 -15.668 13.647 1.00 24.17 90 ILE A N 1
ATOM 746 C CA . ILE A 1 90 ? -5.562 -16.925 12.975 1.00 24.17 90 ILE A CA 1
ATOM 747 C C . ILE A 1 90 ? -6.403 -16.579 11.740 1.00 24.17 90 ILE A C 1
ATOM 749 O O . ILE A 1 90 ? -7.602 -16.306 11.833 1.00 24.17 90 ILE A O 1
ATOM 753 N N . SER A 1 91 ? -5.752 -16.509 10.584 1.00 27.80 91 SER A N 1
ATOM 754 C CA . SER A 1 91 ? -6.399 -16.741 9.302 1.00 27.80 91 SER A CA 1
ATOM 755 C C . SER A 1 91 ? -6.489 -18.250 9.126 1.00 27.80 91 SER A C 1
ATOM 757 O O . SER A 1 91 ? -5.621 -18.852 8.505 1.00 27.80 91 SER A O 1
ATOM 759 N N . ASP A 1 92 ? -7.521 -18.861 9.705 1.00 27.33 92 ASP A N 1
ATOM 760 C CA . ASP A 1 92 ? -7.922 -20.211 9.315 1.00 27.33 92 ASP A CA 1
ATOM 761 C C . ASP A 1 92 ? -8.473 -20.130 7.886 1.00 27.33 92 ASP A C 1
ATOM 763 O O . ASP A 1 92 ? -9.663 -19.903 7.670 1.00 27.33 92 ASP A O 1
ATOM 767 N N . LEU A 1 93 ? -7.577 -20.261 6.913 1.00 31.31 93 LEU A N 1
ATOM 768 C CA . LEU A 1 93 ? -7.805 -21.055 5.716 1.00 31.31 93 LEU A CA 1
ATOM 769 C C . LEU A 1 93 ? -6.532 -21.872 5.508 1.00 31.31 93 LEU A C 1
ATOM 771 O O . LEU A 1 93 ? -5.426 -21.345 5.481 1.00 31.31 93 LEU A O 1
ATOM 775 N N . GLU A 1 94 ? -6.740 -23.177 5.496 1.00 30.39 94 GLU A N 1
ATOM 776 C CA . GLU A 1 94 ? -5.747 -24.232 5.569 1.00 30.39 94 GLU A CA 1
ATOM 777 C C . GLU A 1 94 ? -4.675 -24.127 4.478 1.00 30.39 94 GLU A C 1
ATOM 779 O O . GLU A 1 94 ? -4.989 -23.949 3.306 1.00 30.39 94 GLU A O 1
ATOM 784 N N . GLY A 1 95 ? -3.427 -24.357 4.896 1.00 33.38 95 GLY A N 1
ATOM 785 C CA . GLY A 1 95 ? -2.389 -24.974 4.078 1.00 33.38 95 GLY A CA 1
ATOM 786 C C . GLY A 1 95 ? -1.714 -24.081 3.047 1.00 33.38 95 GLY A C 1
ATOM 787 O O . GLY A 1 95 ? -2.072 -24.124 1.883 1.00 33.38 95 GLY A O 1
ATOM 788 N N . GLU A 1 96 ? -0.641 -23.410 3.454 1.00 28.78 96 GLU A N 1
ATOM 789 C CA . GLU A 1 96 ? 0.613 -23.370 2.696 1.00 28.78 96 GLU A CA 1
ATOM 790 C C . GLU A 1 96 ? 1.719 -22.922 3.655 1.00 28.78 96 GLU A C 1
ATOM 792 O O . GLU A 1 96 ? 1.537 -22.005 4.453 1.00 28.78 96 GLU A O 1
ATOM 797 N N . ASN A 1 97 ? 2.816 -23.677 3.664 1.00 28.11 97 ASN A N 1
ATOM 798 C CA . ASN A 1 97 ? 3.953 -23.459 4.545 1.00 28.11 97 ASN A CA 1
ATOM 799 C C . ASN A 1 97 ? 4.461 -22.021 4.406 1.00 28.11 97 ASN A C 1
ATOM 801 O O . ASN A 1 97 ? 4.637 -21.538 3.290 1.00 28.11 97 ASN A O 1
ATOM 805 N N . ASP A 1 98 ? 4.738 -21.387 5.547 1.00 29.77 98 ASP A N 1
ATOM 806 C CA . ASP A 1 98 ? 5.528 -20.165 5.643 1.00 29.77 98 ASP A CA 1
ATOM 807 C C . ASP A 1 98 ? 6.880 -20.394 4.946 1.00 29.77 98 ASP A C 1
ATOM 809 O O . ASP A 1 98 ? 7.831 -20.910 5.538 1.00 29.77 98 ASP A O 1
ATOM 813 N N . GLU A 1 99 ? 6.972 -20.040 3.664 1.00 31.86 99 GLU A N 1
ATOM 814 C CA . GLU A 1 99 ? 8.258 -19.769 3.042 1.00 31.86 99 GLU A CA 1
ATOM 815 C C . GLU A 1 99 ? 8.858 -18.578 3.782 1.00 31.86 99 GLU A C 1
ATOM 817 O O . GLU A 1 99 ? 8.224 -17.527 3.914 1.00 31.86 99 GLU A O 1
ATOM 822 N N . GLU A 1 100 ? 10.077 -18.758 4.289 1.00 29.19 100 GLU A N 1
ATOM 823 C CA . GLU A 1 100 ? 10.921 -17.701 4.828 1.00 29.19 100 GLU A CA 1
ATOM 824 C C . GLU A 1 100 ? 11.038 -16.573 3.792 1.00 29.19 100 GLU A C 1
ATOM 826 O O . GLU A 1 100 ? 11.927 -16.550 2.940 1.00 29.19 100 GLU A O 1
ATOM 831 N N . GLN A 1 101 ? 10.119 -15.609 3.850 1.00 29.23 101 GLN A N 1
ATOM 832 C CA . GLN A 1 101 ? 10.279 -14.340 3.171 1.00 29.23 101 GLN A CA 1
ATOM 833 C C . GLN A 1 101 ? 11.550 -13.725 3.749 1.00 29.23 101 GLN A C 1
ATOM 835 O O . GLN A 1 101 ? 11.584 -13.366 4.926 1.00 29.23 101 GLN A O 1
ATOM 840 N N . MET A 1 102 ? 12.601 -13.609 2.935 1.00 27.36 102 MET A N 1
ATOM 841 C CA . MET A 1 102 ? 13.692 -12.681 3.213 1.00 27.36 102 MET A CA 1
ATOM 842 C C . MET A 1 102 ? 13.061 -11.311 3.490 1.00 27.36 102 MET A C 1
ATOM 844 O O . MET A 1 102 ? 12.678 -10.602 2.557 1.00 27.36 102 MET A O 1
ATOM 848 N N . GLU A 1 103 ? 12.913 -10.941 4.766 1.00 27.84 103 GLU A N 1
ATOM 849 C CA . GLU A 1 103 ? 12.571 -9.577 5.154 1.00 27.84 103 GLU A CA 1
ATOM 850 C C . GLU A 1 103 ? 13.760 -8.705 4.738 1.00 27.84 103 GLU A C 1
ATOM 852 O O . GLU A 1 103 ? 14.754 -8.585 5.453 1.00 27.84 103 GLU A O 1
ATOM 857 N N . VAL A 1 104 ? 13.675 -8.120 3.541 1.00 30.84 104 VAL A N 1
ATOM 858 C CA . VAL A 1 104 ? 14.567 -7.035 3.133 1.00 30.84 104 VAL A CA 1
ATOM 859 C C . VAL A 1 104 ? 14.370 -5.913 4.157 1.00 30.84 104 VAL A C 1
ATOM 861 O O . VAL A 1 104 ? 13.230 -5.474 4.348 1.00 30.84 104 VAL A O 1
ATOM 864 N N . PRO A 1 105 ? 15.429 -5.455 4.848 1.00 28.64 105 PRO A N 1
ATOM 865 C CA . PRO A 1 105 ? 15.302 -4.408 5.848 1.00 28.64 105 PRO A CA 1
ATOM 866 C C . PRO A 1 105 ? 14.676 -3.163 5.218 1.00 28.64 105 PRO A C 1
ATOM 868 O O . PRO A 1 105 ? 15.228 -2.574 4.290 1.00 28.64 105 PRO A O 1
ATOM 871 N N . CYS A 1 106 ? 13.511 -2.754 5.717 1.00 33.12 106 CYS A N 1
ATOM 872 C CA . CYS A 1 106 ? 12.949 -1.456 5.377 1.00 33.12 106 CYS A CA 1
ATOM 873 C C . CYS A 1 106 ? 13.775 -0.404 6.121 1.00 33.12 106 CYS A C 1
ATOM 875 O O . CYS A 1 106 ? 13.655 -0.259 7.338 1.00 33.12 106 CYS A O 1
ATOM 877 N N . VAL A 1 107 ? 14.664 0.282 5.402 1.00 35.38 107 VAL A N 1
ATOM 878 C CA . VAL A 1 107 ? 15.461 1.382 5.954 1.00 35.38 107 VAL A CA 1
ATOM 879 C C . VAL A 1 107 ? 14.553 2.607 6.080 1.00 35.38 107 VAL A C 1
ATOM 881 O O . VAL A 1 107 ? 14.589 3.524 5.260 1.00 35.38 107 VAL A O 1
ATOM 884 N N . ASP A 1 108 ? 13.710 2.626 7.112 1.00 37.00 108 ASP A N 1
ATOM 885 C CA . ASP A 1 108 ? 12.938 3.806 7.519 1.00 37.00 108 ASP A CA 1
ATOM 886 C C . ASP A 1 108 ? 13.866 4.810 8.240 1.00 37.00 108 ASP A C 1
ATOM 888 O O . ASP A 1 108 ? 13.658 5.212 9.384 1.00 37.00 108 ASP A O 1
ATOM 892 N N . SER A 1 109 ? 14.928 5.247 7.559 1.00 38.16 109 SER A N 1
ATOM 893 C CA . SER A 1 109 ? 15.783 6.332 8.039 1.00 38.16 109 SER A CA 1
ATOM 894 C C . SER A 1 109 ? 15.203 7.667 7.581 1.00 38.16 109 SER A C 1
ATOM 896 O O . SER A 1 109 ? 15.106 7.970 6.389 1.00 38.16 109 SER A O 1
ATOM 898 N N . ASN A 1 110 ? 14.790 8.474 8.556 1.00 36.47 110 ASN A N 1
ATOM 899 C CA . ASN A 1 110 ? 14.567 9.905 8.398 1.00 36.47 110 ASN A CA 1
ATOM 900 C C . ASN A 1 110 ? 15.685 10.601 9.204 1.00 36.47 110 ASN A C 1
ATOM 902 O O . ASN A 1 110 ? 15.760 10.366 10.411 1.00 36.47 110 ASN A O 1
ATOM 906 N N . PRO A 1 111 ? 16.558 11.432 8.607 1.00 43.72 111 PRO A N 1
ATOM 907 C CA . PRO A 1 111 ? 16.369 12.165 7.360 1.00 43.72 111 PRO A CA 1
ATOM 908 C C . PRO A 1 111 ? 16.611 11.351 6.083 1.00 43.72 111 PRO A C 1
ATOM 910 O O . PRO A 1 111 ? 17.291 10.337 6.083 1.00 43.72 111 PRO A O 1
ATOM 913 N N . ASN A 1 112 ? 16.059 11.896 4.995 1.00 44.41 112 ASN A N 1
ATOM 914 C CA . ASN A 1 112 ? 16.082 11.512 3.574 1.00 44.41 112 ASN A CA 1
ATOM 915 C C . ASN A 1 112 ? 17.484 11.323 2.939 1.00 44.41 112 ASN A C 1
ATOM 917 O O . ASN A 1 112 ? 17.625 11.416 1.720 1.00 44.41 112 ASN A O 1
ATOM 921 N N . ILE A 1 113 ? 18.529 11.148 3.744 1.00 46.69 113 ILE A N 1
ATOM 922 C CA . ILE A 1 113 ? 19.887 10.910 3.275 1.00 46.69 113 ILE A CA 1
ATOM 923 C C . ILE A 1 113 ? 20.016 9.395 3.181 1.00 46.69 113 ILE A C 1
ATOM 925 O O . ILE A 1 113 ? 20.362 8.730 4.150 1.00 46.69 113 ILE A O 1
ATOM 929 N N . LEU A 1 114 ? 19.696 8.844 2.008 1.00 52.91 114 LEU A N 1
ATOM 930 C CA . LEU A 1 114 ? 20.393 7.636 1.591 1.00 52.91 114 LEU A CA 1
ATOM 931 C C . LEU A 1 114 ? 21.865 8.024 1.572 1.00 52.91 114 LEU A C 1
ATOM 933 O O . LEU A 1 114 ? 22.290 8.766 0.680 1.00 52.91 114 LEU A O 1
ATOM 937 N N . ASP A 1 115 ? 22.612 7.599 2.586 1.00 56.16 115 ASP A N 1
ATOM 938 C CA . ASP A 1 115 ? 24.056 7.690 2.541 1.00 56.16 115 ASP A CA 1
ATOM 939 C C . ASP A 1 115 ? 24.508 6.666 1.499 1.00 56.16 115 ASP A C 1
ATOM 941 O O . ASP A 1 115 ? 24.728 5.484 1.758 1.00 56.16 115 ASP A O 1
ATOM 945 N N . LEU A 1 116 ? 24.492 7.113 0.241 1.00 59.59 116 LEU A N 1
ATOM 946 C CA . LEU A 1 116 ? 24.902 6.303 -0.894 1.00 59.59 116 LEU A CA 1
ATOM 947 C C . LEU A 1 116 ? 26.331 5.800 -0.665 1.00 59.59 116 LEU A C 1
ATOM 949 O O . LEU A 1 116 ? 26.663 4.721 -1.136 1.00 59.59 116 LEU A O 1
ATOM 953 N N . GLU A 1 117 ? 27.158 6.558 0.062 1.00 57.66 117 GLU A N 1
ATOM 954 C CA . GLU A 1 117 ? 28.512 6.172 0.444 1.00 57.66 117 GLU A CA 1
ATOM 955 C C . GLU A 1 117 ? 28.521 4.982 1.412 1.00 57.66 117 GLU A C 1
ATOM 957 O O . GLU A 1 117 ? 29.262 4.034 1.152 1.00 57.66 117 GLU A O 1
ATOM 962 N N . GLU A 1 118 ? 27.650 4.968 2.424 1.00 61.25 118 GLU A N 1
ATOM 963 C CA . GLU A 1 118 ? 27.448 3.826 3.335 1.00 61.25 118 GLU A CA 1
ATOM 964 C C . GLU A 1 118 ? 26.903 2.596 2.586 1.00 61.25 118 GLU A C 1
ATOM 966 O O . GLU A 1 118 ? 27.474 1.509 2.676 1.00 61.25 118 GLU A O 1
ATOM 971 N N . MET A 1 119 ? 25.895 2.770 1.717 1.00 63.09 119 MET A N 1
ATOM 972 C CA . MET A 1 119 ? 25.414 1.663 0.876 1.00 63.09 119 MET A CA 1
ATOM 973 C C . MET A 1 119 ? 26.524 1.118 -0.033 1.00 63.09 119 MET A C 1
ATOM 975 O O . MET A 1 119 ? 26.690 -0.089 -0.171 1.00 63.09 119 MET A O 1
ATOM 979 N N . PHE A 1 120 ? 27.312 1.976 -0.683 1.00 63.44 120 PHE A N 1
ATOM 980 C CA . PHE A 1 120 ? 28.391 1.502 -1.551 1.00 63.44 120 PHE A CA 1
ATOM 981 C C . PHE A 1 120 ? 29.547 0.848 -0.777 1.00 63.44 120 PHE A C 1
ATOM 983 O O . PHE A 1 120 ? 30.294 0.089 -1.400 1.00 63.44 120 PHE A O 1
ATOM 990 N N . GLN A 1 121 ? 29.705 1.118 0.523 1.00 61.00 121 GLN A N 1
ATOM 991 C CA . GLN A 1 121 ? 30.646 0.407 1.394 1.00 61.00 121 GLN A CA 1
ATOM 992 C C . GLN A 1 121 ? 30.133 -1.004 1.721 1.00 61.00 121 GLN A C 1
ATOM 994 O O . GLN A 1 121 ? 30.838 -1.969 1.424 1.00 61.00 121 GLN A O 1
ATOM 999 N N . ASP A 1 122 ? 28.883 -1.143 2.173 1.00 58.75 122 ASP A N 1
ATOM 1000 C CA . ASP A 1 122 ? 28.269 -2.445 2.501 1.00 58.75 122 ASP A CA 1
ATOM 1001 C C . ASP A 1 122 ? 28.153 -3.387 1.282 1.00 58.75 122 ASP A C 1
ATOM 1003 O O . ASP A 1 122 ? 28.380 -4.601 1.361 1.00 58.75 122 ASP A O 1
ATOM 1007 N N . TYR A 1 123 ? 27.836 -2.837 0.105 1.00 56.75 123 TYR A N 1
ATOM 1008 C CA . TYR A 1 123 ? 27.775 -3.608 -1.145 1.00 56.75 123 TYR A CA 1
ATOM 1009 C C . TYR A 1 123 ? 29.164 -3.941 -1.718 1.00 56.75 123 TYR A C 1
ATOM 1011 O O . TYR A 1 123 ? 29.305 -4.898 -2.485 1.00 56.75 123 TYR A O 1
ATOM 1019 N N . GLY A 1 124 ? 30.193 -3.158 -1.379 1.00 53.16 124 GLY A N 1
ATOM 1020 C CA . GLY A 1 124 ? 31.567 -3.372 -1.840 1.00 53.16 124 GLY A CA 1
ATOM 1021 C C . GLY A 1 124 ? 32.216 -4.620 -1.237 1.00 53.16 124 GLY A C 1
ATOM 1022 O O . GLY A 1 124 ? 33.005 -5.275 -1.913 1.00 53.16 124 GLY A O 1
ATOM 1023 N N . GLU A 1 125 ? 31.844 -4.986 -0.008 1.00 51.69 125 GLU A N 1
ATOM 1024 C CA . GLU A 1 125 ? 32.381 -6.166 0.689 1.00 51.69 125 GLU A CA 1
ATOM 1025 C C . GLU A 1 125 ? 31.651 -7.474 0.331 1.00 51.69 125 GLU A C 1
ATOM 1027 O O . GLU A 1 125 ? 32.205 -8.561 0.486 1.00 51.69 125 GLU A O 1
ATOM 1032 N N . SER A 1 126 ? 30.420 -7.382 -0.184 1.00 50.69 126 SER A N 1
ATOM 1033 C CA . SER A 1 126 ? 29.520 -8.522 -0.419 1.00 50.69 126 SER A CA 1
ATOM 1034 C C . SER A 1 126 ? 29.353 -8.923 -1.892 1.00 50.69 126 SER A C 1
ATOM 1036 O O . SER A 1 126 ? 28.705 -9.931 -2.186 1.00 50.69 126 SER A O 1
ATOM 1038 N N . SER A 1 127 ? 29.926 -8.171 -2.839 1.00 54.81 127 SER A N 1
ATOM 1039 C CA . SER A 1 127 ? 29.690 -8.379 -4.274 1.00 54.81 127 SER A CA 1
ATOM 1040 C C . SER A 1 127 ? 30.915 -8.885 -5.045 1.00 54.81 127 SER A C 1
ATOM 1042 O O . SER A 1 127 ? 32.004 -8.329 -4.974 1.00 54.81 127 SER A O 1
ATOM 1044 N N . ASN A 1 128 ? 30.714 -9.905 -5.889 1.00 62.47 128 ASN A N 1
ATOM 1045 C CA . ASN A 1 128 ? 31.692 -10.388 -6.882 1.00 62.47 128 ASN A CA 1
ATOM 1046 C C . ASN A 1 128 ? 31.810 -9.437 -8.101 1.00 62.47 128 ASN A C 1
ATOM 1048 O O . ASN A 1 128 ? 31.883 -9.894 -9.244 1.00 62.47 128 ASN A O 1
ATOM 1052 N N . MET A 1 129 ? 31.729 -8.117 -7.895 1.00 65.75 129 MET A N 1
ATOM 1053 C CA . MET A 1 129 ? 31.741 -7.118 -8.970 1.00 65.75 129 MET A CA 1
ATOM 1054 C C . MET A 1 129 ? 33.128 -6.501 -9.149 1.00 65.75 129 MET A C 1
ATOM 1056 O O . MET A 1 129 ? 33.800 -6.142 -8.187 1.00 65.75 129 MET A O 1
ATOM 1060 N N . ASN A 1 130 ? 33.545 -6.321 -10.402 1.00 77.75 130 ASN A N 1
ATOM 1061 C CA . ASN A 1 130 ? 34.823 -5.680 -10.711 1.00 77.75 130 ASN A CA 1
ATOM 1062 C C . ASN A 1 130 ? 34.741 -4.159 -10.478 1.00 77.75 130 ASN A C 1
ATOM 1064 O O . ASN A 1 130 ? 33.675 -3.559 -10.630 1.00 77.75 130 ASN A O 1
ATOM 1068 N N . GLU A 1 131 ? 35.879 -3.504 -10.225 1.00 76.94 131 GLU A N 1
ATOM 1069 C CA . GLU A 1 131 ? 35.956 -2.049 -9.975 1.00 76.94 131 GLU A CA 1
ATOM 1070 C C . GLU A 1 131 ? 35.282 -1.201 -11.074 1.00 76.94 131 GLU A C 1
ATOM 1072 O O . GLU A 1 131 ? 34.548 -0.255 -10.782 1.00 76.94 131 GLU A O 1
ATOM 1077 N N . ASP A 1 132 ? 35.438 -1.595 -12.344 1.00 80.06 132 ASP A N 1
ATOM 1078 C CA . ASP A 1 132 ? 34.769 -0.960 -13.489 1.00 80.06 132 ASP A CA 1
ATOM 1079 C C . ASP A 1 132 ? 33.231 -1.032 -13.394 1.00 80.06 132 ASP A C 1
ATOM 1081 O O . ASP A 1 132 ? 32.528 -0.095 -13.781 1.00 80.06 132 ASP A O 1
ATOM 1085 N N . GLN A 1 133 ? 32.691 -2.151 -12.900 1.00 75.88 133 GLN A N 1
ATOM 1086 C CA . GLN A 1 133 ? 31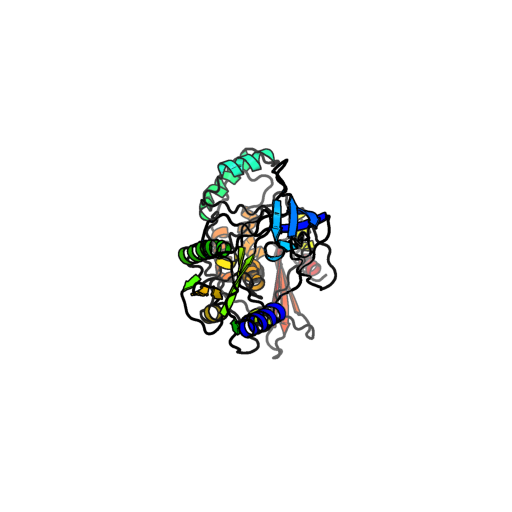.246 -2.376 -12.776 1.00 75.88 133 GLN A CA 1
ATOM 1087 C C . GLN A 1 133 ? 30.671 -1.556 -11.622 1.00 75.88 133 GLN A C 1
ATOM 1089 O O . GLN A 1 133 ? 29.627 -0.919 -11.779 1.00 75.88 133 GLN A O 1
ATOM 1094 N N . ILE A 1 134 ? 31.402 -1.482 -10.507 1.00 75.19 134 ILE A N 1
ATOM 1095 C CA . ILE A 1 134 ? 31.058 -0.628 -9.366 1.00 75.19 134 ILE A CA 1
ATOM 1096 C C . ILE A 1 134 ? 31.015 0.843 -9.804 1.00 75.19 134 ILE A C 1
ATOM 1098 O O . ILE A 1 134 ? 30.065 1.560 -9.481 1.00 75.19 134 ILE A O 1
ATOM 1102 N N . ALA A 1 135 ? 31.984 1.297 -10.605 1.00 79.44 135 ALA A N 1
ATOM 1103 C CA . ALA A 1 135 ? 31.997 2.662 -11.133 1.00 79.44 135 ALA A CA 1
ATOM 1104 C C . ALA A 1 135 ? 30.793 2.959 -12.052 1.00 79.44 135 ALA A C 1
ATOM 1106 O O . ALA A 1 135 ? 30.194 4.037 -11.975 1.00 79.44 135 ALA A O 1
ATOM 1107 N N . GLN A 1 136 ? 30.396 2.003 -12.900 1.00 79.81 136 GLN A N 1
ATOM 1108 C CA . GLN A 1 136 ? 29.213 2.139 -13.760 1.00 79.81 136 GLN A CA 1
ATOM 1109 C C . GLN A 1 136 ? 27.909 2.178 -12.956 1.00 79.81 136 GLN A C 1
ATOM 1111 O O . GLN A 1 136 ? 27.055 3.027 -13.228 1.00 79.81 136 GLN A O 1
ATOM 1116 N N . MET A 1 137 ? 27.773 1.317 -11.945 1.00 77.25 137 MET A N 1
ATOM 1117 C CA . MET A 1 137 ? 26.625 1.305 -11.037 1.00 77.25 137 MET A CA 1
ATOM 1118 C C . MET A 1 137 ? 26.504 2.635 -10.289 1.00 77.25 137 MET A C 1
ATOM 1120 O O . MET A 1 137 ? 25.440 3.256 -10.319 1.00 77.25 137 MET A O 1
ATOM 1124 N N . LYS A 1 138 ? 27.609 3.132 -9.713 1.00 78.88 138 LYS A N 1
ATOM 1125 C CA . LYS A 1 138 ? 27.660 4.449 -9.057 1.00 78.88 138 LYS A CA 1
ATOM 1126 C C . LYS A 1 138 ? 27.167 5.550 -9.991 1.00 78.88 138 LYS A C 1
ATOM 1128 O O . LYS A 1 138 ? 26.297 6.330 -9.616 1.00 78.88 138 LYS A O 1
ATOM 1133 N N . LYS A 1 139 ? 27.643 5.575 -11.240 1.00 83.25 139 LYS A N 1
ATOM 1134 C CA . LYS A 1 139 ? 27.202 6.560 -12.240 1.00 83.25 139 LYS A CA 1
ATOM 1135 C C . LYS A 1 139 ? 25.698 6.479 -12.533 1.00 83.25 139 LYS A C 1
ATOM 1137 O O . LYS A 1 139 ? 25.067 7.516 -12.736 1.00 83.25 139 LYS A O 1
ATOM 1142 N N . LEU A 1 140 ? 25.124 5.276 -12.571 1.00 80.94 140 LEU A N 1
ATOM 1143 C CA . LEU A 1 140 ? 23.698 5.069 -12.831 1.00 80.94 140 LEU A CA 1
ATOM 1144 C C . LEU A 1 140 ? 22.832 5.524 -11.649 1.00 80.94 140 LEU A C 1
ATOM 1146 O O . LEU A 1 140 ? 21.880 6.273 -11.860 1.00 80.94 140 LEU A O 1
ATOM 1150 N N . VAL A 1 141 ? 23.205 5.155 -10.422 1.00 77.88 141 VAL A N 1
ATOM 1151 C CA . VAL A 1 141 ? 22.518 5.603 -9.198 1.00 77.88 141 VAL A CA 1
ATOM 1152 C C . VAL A 1 141 ? 22.561 7.126 -9.088 1.00 77.88 141 VAL A C 1
ATOM 1154 O O . VAL A 1 141 ? 21.527 7.755 -8.886 1.00 77.88 141 VAL A O 1
ATOM 1157 N N . TRP A 1 142 ? 23.723 7.738 -9.335 1.00 79.62 142 TRP A N 1
ATOM 1158 C CA . TRP A 1 142 ? 23.863 9.196 -9.362 1.00 79.62 142 TRP A CA 1
ATOM 1159 C C . TRP A 1 142 ? 22.999 9.857 -10.441 1.00 79.62 142 TRP A C 1
ATOM 1161 O O . TRP A 1 142 ? 22.363 10.880 -10.189 1.00 79.62 142 TRP A O 1
ATOM 1171 N N . LYS A 1 143 ? 22.921 9.269 -11.643 1.00 83.88 143 LYS A N 1
ATOM 1172 C CA . LYS A 1 143 ? 22.071 9.788 -12.727 1.00 83.88 143 LYS A CA 1
ATOM 1173 C C . LYS A 1 143 ? 20.593 9.816 -12.327 1.00 83.88 143 LYS A C 1
ATOM 1175 O O . LYS A 1 143 ? 19.894 10.773 -12.658 1.00 83.88 143 LYS A O 1
ATOM 1180 N N . TYR A 1 144 ? 20.127 8.784 -11.628 1.00 78.94 144 TYR A N 1
ATOM 1181 C CA . TYR A 1 144 ? 18.737 8.644 -11.193 1.00 78.94 144 TYR A CA 1
ATOM 1182 C C . TYR A 1 144 ? 18.543 8.959 -9.706 1.00 78.94 144 TYR A C 1
ATOM 1184 O O . TYR A 1 144 ? 17.550 8.539 -9.125 1.00 78.94 144 TYR A O 1
ATOM 1192 N N . MET A 1 145 ? 19.435 9.753 -9.099 1.00 77.50 145 MET A N 1
ATOM 1193 C CA . MET A 1 145 ? 19.426 10.056 -7.660 1.00 77.50 145 MET A CA 1
ATOM 1194 C C . MET A 1 145 ? 18.057 10.545 -7.165 1.00 77.50 145 MET A C 1
ATOM 1196 O O . MET A 1 145 ? 17.618 10.193 -6.079 1.00 77.50 145 MET A O 1
ATOM 1200 N N . LYS A 1 146 ? 17.335 11.300 -8.001 1.00 75.25 146 LYS A N 1
ATOM 1201 C CA . LYS A 1 146 ? 15.994 11.823 -7.696 1.00 75.25 146 LYS A CA 1
ATOM 1202 C C . LYS A 1 146 ? 14.927 10.740 -7.481 1.00 75.25 146 LYS A C 1
ATOM 1204 O O . LYS A 1 146 ? 13.903 11.034 -6.879 1.00 75.25 146 LYS A O 1
ATOM 1209 N N . CYS A 1 147 ? 15.133 9.532 -8.003 1.00 73.31 147 CYS A N 1
ATOM 1210 C CA . CYS A 1 147 ? 14.217 8.404 -7.841 1.00 73.31 147 CYS A CA 1
ATOM 1211 C C . CYS A 1 147 ? 14.390 7.705 -6.484 1.00 73.31 147 CYS A C 1
ATOM 1213 O O . CYS A 1 147 ? 13.465 7.040 -6.029 1.00 73.31 147 CYS A O 1
ATOM 1215 N N . TYR A 1 148 ? 15.545 7.867 -5.835 1.00 73.25 148 TYR A N 1
ATOM 1216 C CA . TYR A 1 148 ? 15.859 7.248 -4.552 1.00 73.25 148 TYR A CA 1
ATOM 1217 C C . TYR A 1 148 ? 15.484 8.208 -3.422 1.00 73.25 148 TYR A C 1
ATOM 1219 O O . TYR A 1 148 ? 16.288 9.020 -2.968 1.00 73.25 148 TYR A O 1
ATOM 1227 N N . THR A 1 149 ? 14.222 8.162 -3.004 1.00 74.12 149 THR A N 1
ATOM 1228 C CA . THR A 1 149 ? 13.716 8.969 -1.891 1.00 74.12 149 THR A CA 1
ATOM 1229 C C . THR A 1 149 ? 12.724 8.176 -1.047 1.00 74.12 149 THR A C 1
ATOM 1231 O O . THR A 1 149 ? 11.949 7.372 -1.564 1.00 74.12 149 THR A O 1
ATOM 1234 N N . ASN A 1 150 ? 12.715 8.446 0.259 1.00 71.19 150 ASN A N 1
ATOM 1235 C CA . ASN A 1 150 ? 11.740 7.883 1.196 1.00 71.19 150 ASN A CA 1
ATOM 1236 C C . ASN A 1 150 ? 10.417 8.676 1.196 1.00 71.19 150 ASN A C 1
ATOM 1238 O O . ASN A 1 150 ? 9.442 8.284 1.842 1.00 71.19 150 ASN A O 1
ATOM 1242 N N . VAL A 1 151 ? 10.365 9.795 0.461 1.00 78.81 151 VAL A N 1
ATOM 1243 C CA . VAL A 1 151 ? 9.157 10.599 0.278 1.00 78.81 151 VAL A CA 1
ATOM 1244 C C . VAL A 1 151 ? 8.364 10.045 -0.909 1.00 78.81 151 VAL A C 1
ATOM 1246 O O . VAL A 1 151 ? 8.877 10.027 -2.027 1.00 78.81 151 VAL A O 1
ATOM 1249 N N . PRO A 1 152 ? 7.111 9.609 -0.709 1.00 81.44 152 PRO A N 1
ATOM 1250 C CA . PRO A 1 152 ? 6.303 9.071 -1.796 1.00 81.44 152 PRO A CA 1
ATOM 1251 C C . PRO A 1 152 ? 6.005 10.152 -2.844 1.00 81.44 152 PRO A C 1
ATOM 1253 O O . PRO A 1 152 ? 5.605 11.271 -2.516 1.00 81.44 152 PRO A O 1
ATOM 1256 N N . GLY A 1 153 ? 6.172 9.795 -4.118 1.00 83.62 153 GLY A N 1
ATOM 1257 C CA . GLY A 1 153 ? 5.760 10.623 -5.250 1.00 83.62 153 GLY A CA 1
ATOM 1258 C C . GLY A 1 153 ? 4.249 10.591 -5.513 1.00 83.62 153 GLY A C 1
ATOM 1259 O O . GLY A 1 153 ? 3.467 10.045 -4.740 1.00 83.62 153 GLY A O 1
ATOM 1260 N N . LYS A 1 154 ? 3.827 11.166 -6.646 1.00 86.12 154 LYS A N 1
ATOM 1261 C CA . LYS A 1 154 ? 2.469 11.062 -7.205 1.00 86.12 154 LYS A CA 1
ATOM 1262 C C . LYS A 1 154 ? 2.565 10.414 -8.576 1.00 86.12 154 LYS A C 1
ATOM 1264 O O . LYS A 1 154 ? 3.255 10.963 -9.428 1.00 86.12 154 LYS A O 1
ATOM 1269 N N . THR A 1 155 ? 1.822 9.336 -8.811 1.00 82.81 155 THR A N 1
ATOM 1270 C CA . THR A 1 155 ? 1.574 8.873 -10.181 1.00 82.81 155 THR A CA 1
ATOM 1271 C C . THR A 1 155 ? 0.329 9.540 -10.765 1.00 82.81 155 THR A C 1
ATOM 1273 O O . THR A 1 155 ? -0.600 9.902 -10.038 1.00 82.81 155 THR A O 1
ATOM 1276 N N . GLU A 1 156 ? 0.330 9.704 -12.082 1.00 76.56 156 GLU A N 1
ATOM 1277 C CA . GLU A 1 156 ? -0.817 10.146 -12.886 1.00 76.56 156 GLU A CA 1
ATOM 1278 C C . GLU A 1 156 ? -1.353 9.013 -13.774 1.00 76.56 156 GLU A C 1
ATOM 1280 O O . GLU A 1 156 ? -2.370 9.179 -14.435 1.00 76.56 156 GLU A O 1
ATOM 1285 N N . LEU A 1 157 ? -0.689 7.850 -13.768 1.00 72.81 157 LEU A N 1
ATOM 1286 C CA . LEU A 1 157 ? -0.991 6.731 -14.664 1.00 72.81 157 LEU A CA 1
ATOM 1287 C C . LEU A 1 157 ? -2.215 5.922 -14.227 1.00 72.81 157 LEU A C 1
ATOM 1289 O O . LEU A 1 157 ? -2.890 5.328 -15.058 1.00 72.81 157 LEU A O 1
ATOM 1293 N N . VAL A 1 158 ? -2.474 5.860 -12.920 1.00 77.62 158 VAL A N 1
ATOM 1294 C CA . VAL A 1 158 ? -3.552 5.056 -12.334 1.00 77.62 158 VAL A CA 1
ATOM 1295 C C . VAL A 1 158 ? -4.220 5.853 -11.228 1.00 77.62 158 VAL A C 1
ATOM 1297 O O . VAL A 1 158 ? -3.550 6.535 -10.450 1.00 77.62 158 VAL A O 1
ATOM 1300 N N . ILE A 1 159 ? -5.544 5.747 -11.151 1.00 84.25 159 ILE A N 1
ATOM 1301 C CA . ILE A 1 159 ? -6.372 6.326 -10.096 1.00 84.25 159 ILE A CA 1
ATOM 1302 C C . ILE A 1 159 ? -7.177 5.183 -9.482 1.00 84.25 159 ILE A C 1
ATOM 1304 O O . ILE A 1 159 ? -7.837 4.437 -10.200 1.00 84.25 159 ILE A O 1
ATOM 1308 N N . HIS A 1 160 ? -7.127 5.040 -8.160 1.00 88.00 160 HIS A N 1
ATOM 1309 C CA . HIS A 1 160 ? -7.867 3.994 -7.462 1.00 88.00 160 HIS A CA 1
ATOM 1310 C C . HIS A 1 160 ? -9.301 4.440 -7.163 1.00 88.00 160 HIS A C 1
ATOM 1312 O O . HIS A 1 160 ? -9.533 5.534 -6.639 1.00 88.00 160 HIS A O 1
ATOM 1318 N N . ASP A 1 161 ? -10.251 3.546 -7.437 1.00 92.25 161 ASP A N 1
ATOM 1319 C CA . ASP A 1 161 ? -11.664 3.717 -7.114 1.00 92.25 161 ASP A CA 1
ATOM 1320 C C . ASP A 1 161 ? -12.221 2.516 -6.327 1.00 92.25 161 ASP A C 1
ATOM 1322 O O . ASP A 1 161 ? -11.736 1.388 -6.456 1.00 92.25 161 ASP A O 1
ATOM 1326 N N . ILE A 1 162 ? -13.262 2.752 -5.521 1.00 92.12 162 ILE A N 1
ATOM 1327 C CA . ILE A 1 162 ? -13.870 1.748 -4.633 1.00 92.12 162 ILE A CA 1
ATOM 1328 C C . ILE A 1 162 ? -15.303 1.478 -5.075 1.00 92.12 162 ILE A C 1
ATOM 1330 O O . ILE A 1 162 ? -16.206 2.265 -4.813 1.00 92.12 162 ILE A O 1
ATOM 1334 N N . GLU A 1 163 ? -15.547 0.350 -5.728 1.00 90.56 163 GLU A N 1
ATOM 1335 C CA . GLU A 1 163 ? -16.897 -0.083 -6.098 1.00 90.56 163 GLU A CA 1
ATOM 1336 C C . GLU A 1 163 ? -17.552 -0.889 -4.978 1.00 90.56 163 GLU A C 1
ATOM 1338 O O . GLU A 1 163 ? -16.999 -1.883 -4.504 1.00 90.56 163 GLU A O 1
ATOM 1343 N N . LEU A 1 164 ? -18.749 -0.468 -4.572 1.00 91.12 164 LEU A N 1
ATOM 1344 C CA . LEU A 1 164 ? -19.538 -1.155 -3.558 1.00 91.12 164 LEU A CA 1
ATOM 1345 C C . LEU A 1 164 ? -20.516 -2.132 -4.221 1.00 91.12 164 LEU A C 1
ATOM 1347 O O . LEU A 1 164 ? -21.026 -1.866 -5.311 1.00 91.12 164 LEU A O 1
ATOM 1351 N N . SER A 1 165 ? -20.767 -3.274 -3.582 1.00 87.94 165 SER A N 1
ATOM 1352 C CA . SER A 1 165 ? -21.840 -4.197 -3.963 1.00 87.94 165 SER A CA 1
ATOM 1353 C C . SER A 1 165 ? -23.210 -3.631 -3.604 1.00 87.94 165 SER A C 1
ATOM 1355 O O . SER A 1 165 ? -24.155 -3.796 -4.365 1.00 87.94 165 SER A O 1
ATOM 1357 N N . GLU A 1 166 ? -23.285 -2.928 -2.475 1.00 84.19 166 GLU A N 1
ATOM 1358 C CA . GLU A 1 166 ? -24.483 -2.286 -1.944 1.00 84.19 166 GLU A CA 1
ATOM 1359 C C . GLU A 1 166 ? -24.131 -0.866 -1.485 1.00 84.19 166 GLU A C 1
ATOM 1361 O O . GLU A 1 166 ? -23.097 -0.648 -0.845 1.00 84.19 166 GLU A O 1
ATOM 1366 N N . GLU A 1 167 ? -24.975 0.117 -1.806 1.00 80.12 167 GLU A N 1
ATOM 1367 C CA . GLU A 1 167 ? -24.786 1.488 -1.329 1.00 80.12 167 GLU A CA 1
ATOM 1368 C C . GLU A 1 167 ? -25.198 1.595 0.143 1.00 80.12 167 GLU A C 1
ATOM 1370 O O . GLU A 1 167 ? -26.359 1.824 0.479 1.00 80.12 167 GLU A O 1
ATOM 1375 N N . GLN A 1 168 ? -24.222 1.425 1.035 1.00 79.56 168 GLN A N 1
ATOM 1376 C CA . GLN A 1 168 ? -24.410 1.561 2.475 1.00 79.56 168 GLN A CA 1
ATOM 1377 C C . GLN A 1 168 ? -23.370 2.508 3.081 1.00 79.56 168 GLN A C 1
ATOM 1379 O O . GLN A 1 168 ? -22.170 2.383 2.836 1.00 79.56 168 GLN A O 1
ATOM 1384 N N . SER A 1 169 ? -23.822 3.442 3.922 1.00 81.94 169 SER A N 1
ATOM 1385 C CA . SER A 1 169 ? -22.925 4.301 4.698 1.00 81.94 169 SER A CA 1
ATOM 1386 C C . SER A 1 169 ? -22.318 3.523 5.866 1.00 81.94 169 SER A C 1
ATOM 1388 O O . SER A 1 169 ? -23.046 3.043 6.741 1.00 81.94 169 SER A O 1
ATOM 1390 N N . ILE A 1 170 ? -20.991 3.435 5.928 1.00 87.19 170 ILE A N 1
ATOM 1391 C CA . ILE A 1 170 ? -20.286 2.810 7.053 1.00 87.19 170 ILE A CA 1
ATOM 1392 C C . ILE A 1 170 ? -19.856 3.902 8.015 1.00 87.19 170 ILE A C 1
ATOM 1394 O O . ILE A 1 170 ? -18.947 4.653 7.700 1.00 87.19 170 ILE A O 1
ATOM 1398 N N . LEU A 1 171 ? -20.450 3.968 9.204 1.00 91.81 171 LEU A N 1
ATOM 1399 C CA . LEU A 1 171 ? -20.052 4.926 10.236 1.00 91.81 171 LEU A CA 1
ATOM 1400 C C . LEU A 1 171 ? -19.470 4.201 11.441 1.00 91.81 171 LEU A C 1
ATOM 1402 O O . LEU A 1 171 ? -20.188 3.681 12.298 1.00 91.81 171 LEU A O 1
ATOM 1406 N N . SER A 1 172 ? -18.145 4.192 11.517 1.00 91.62 172 SER A N 1
ATOM 1407 C CA . SER A 1 172 ? -17.419 3.621 12.647 1.00 91.62 172 SER A CA 1
ATOM 1408 C C . SER A 1 172 ? -16.943 4.719 13.590 1.00 91.62 172 SER A C 1
ATOM 1410 O O . SER A 1 172 ? -16.496 5.781 13.156 1.00 91.62 172 SER A O 1
ATOM 1412 N N . LYS A 1 173 ? -17.014 4.458 14.899 1.00 92.31 173 LYS A N 1
ATOM 1413 C CA . LYS A 1 173 ? -16.472 5.352 15.933 1.00 92.31 173 LYS A CA 1
ATOM 1414 C C . LYS A 1 173 ? -14.965 5.134 16.085 1.00 92.31 173 LYS A C 1
ATOM 1416 O O . LYS A 1 173 ? -14.528 3.990 15.967 1.00 92.31 173 LYS A O 1
ATOM 1421 N N . PRO A 1 174 ? -14.180 6.177 16.408 1.00 94.38 174 PRO A N 1
ATOM 1422 C CA . PRO A 1 174 ? -12.758 6.005 16.670 1.00 94.38 174 PRO A CA 1
ATOM 1423 C C . PRO A 1 174 ? -12.534 5.099 17.885 1.00 94.38 174 PRO A C 1
ATOM 1425 O O . PRO A 1 174 ? -13.285 5.136 18.867 1.00 94.38 174 PRO A O 1
ATOM 1428 N N . TYR A 1 175 ? -11.478 4.290 17.827 1.00 92.62 175 TYR A N 1
ATOM 1429 C CA . TYR A 1 175 ? -11.078 3.465 18.959 1.00 92.62 175 TYR A CA 1
ATOM 1430 C C . TYR A 1 175 ? -10.482 4.319 20.080 1.00 92.62 175 TYR A C 1
ATOM 1432 O O . TYR A 1 175 ? -9.840 5.347 19.854 1.00 92.62 175 TYR A O 1
ATOM 1440 N N . ARG A 1 176 ? -10.667 3.870 21.326 1.00 90.94 176 ARG A N 1
ATOM 1441 C CA . ARG A 1 176 ? -10.018 4.499 22.480 1.00 90.94 176 ARG A CA 1
ATOM 1442 C C . ARG A 1 176 ? -8.525 4.198 22.450 1.00 90.94 176 ARG A C 1
ATOM 1444 O O . ARG A 1 176 ? -8.131 3.039 22.385 1.00 90.94 176 ARG A O 1
ATOM 1451 N N . THR A 1 177 ? -7.716 5.239 22.577 1.00 89.50 177 THR A N 1
ATOM 1452 C CA . THR A 1 177 ? -6.253 5.154 22.545 1.00 89.50 177 THR A CA 1
ATOM 1453 C C . THR A 1 177 ? -5.649 5.789 23.792 1.00 89.50 177 THR A C 1
ATOM 1455 O O . THR A 1 177 ? -6.187 6.745 24.362 1.00 89.50 177 THR A O 1
ATOM 1458 N N . SER A 1 178 ? -4.526 5.236 24.252 1.00 90.69 178 SER A N 1
ATOM 1459 C CA . SER A 1 178 ? -3.803 5.764 25.414 1.00 90.69 178 SER A CA 1
ATOM 1460 C C . SER A 1 178 ? -3.120 7.107 25.102 1.00 90.69 178 SER A C 1
ATOM 1462 O O . SER A 1 178 ? -2.863 7.409 23.936 1.00 90.69 178 SER A O 1
ATOM 1464 N N . PRO A 1 179 ? -2.750 7.919 26.113 1.00 91.88 179 PRO A N 1
ATOM 1465 C CA . PRO A 1 179 ? -2.033 9.178 25.888 1.00 91.88 179 PRO A CA 1
ATOM 1466 C C . PRO A 1 179 ? -0.718 9.023 25.109 1.00 91.88 179 PRO A C 1
ATOM 1468 O O . PRO A 1 179 ? -0.402 9.871 24.279 1.00 91.88 179 PRO A O 1
ATOM 1471 N N . ARG A 1 180 ? 0.016 7.921 25.323 1.00 91.50 180 ARG A N 1
ATOM 1472 C CA . ARG A 1 180 ? 1.225 7.589 24.550 1.00 91.50 180 ARG A CA 1
ATOM 1473 C C . ARG A 1 180 ? 0.886 7.364 23.077 1.00 91.50 180 ARG A C 1
ATOM 1475 O O . ARG A 1 180 ? 1.487 7.988 22.211 1.00 91.50 180 ARG A O 1
ATOM 1482 N N . GLN A 1 181 ? -0.102 6.514 22.801 1.00 88.38 181 GLN A N 1
ATOM 1483 C CA . GLN A 1 181 ? -0.539 6.232 21.430 1.00 88.38 181 GLN A CA 1
ATOM 1484 C C . GLN A 1 181 ? -1.071 7.495 20.749 1.00 88.38 181 GLN A C 1
ATOM 1486 O O . GLN A 1 181 ? -0.815 7.715 19.574 1.00 88.38 181 GLN A O 1
ATOM 1491 N N . ASN A 1 182 ? -1.742 8.372 21.499 1.00 91.00 182 ASN A N 1
ATOM 1492 C CA . ASN A 1 182 ? -2.205 9.660 20.997 1.00 91.00 182 ASN A CA 1
ATOM 1493 C C . ASN A 1 182 ? -1.065 10.561 20.528 1.00 91.00 182 ASN A C 1
ATOM 1495 O O . ASN A 1 182 ? -1.219 11.222 19.508 1.00 91.00 182 ASN A O 1
ATOM 1499 N N . ALA A 1 183 ? 0.054 10.601 21.254 1.00 90.81 183 ALA A N 1
ATOM 1500 C CA . ALA A 1 183 ? 1.217 11.376 20.837 1.00 90.81 183 ALA A CA 1
ATOM 1501 C C . ALA A 1 183 ? 1.780 10.847 19.509 1.00 90.81 183 ALA A C 1
ATOM 1503 O O . ALA A 1 183 ? 1.950 11.624 18.575 1.00 90.81 183 ALA A O 1
ATOM 1504 N N . ILE A 1 184 ? 1.957 9.526 19.399 1.00 89.81 184 ILE A N 1
ATOM 1505 C CA . ILE A 1 184 ? 2.473 8.870 18.186 1.00 89.81 184 ILE A CA 1
ATOM 1506 C C . ILE A 1 184 ? 1.536 9.106 16.995 1.00 89.81 184 ILE A C 1
ATOM 1508 O O . ILE A 1 184 ? 1.970 9.569 15.942 1.00 89.81 184 ILE A O 1
ATOM 1512 N N . LEU A 1 185 ? 0.235 8.853 17.173 1.00 91.56 185 LEU A N 1
ATOM 1513 C CA . LEU A 1 185 ? -0.761 9.045 16.119 1.00 91.56 185 LEU A CA 1
ATOM 1514 C C . LEU A 1 185 ? -0.838 10.504 15.664 1.00 91.56 185 LEU A C 1
ATOM 1516 O O . LEU A 1 185 ? -0.941 10.745 14.469 1.00 91.56 185 LEU A O 1
ATOM 1520 N N . LYS A 1 186 ? -0.760 11.481 16.578 1.00 93.25 186 LYS A N 1
ATOM 1521 C CA . LYS A 1 186 ? -0.736 12.904 16.201 1.00 93.25 186 LYS A CA 1
ATOM 1522 C C . LYS A 1 186 ? 0.469 13.242 15.335 1.00 93.25 186 LYS A C 1
ATOM 1524 O O . LYS A 1 186 ? 0.302 13.923 14.328 1.00 93.25 186 LYS A O 1
ATOM 1529 N N . THR A 1 187 ? 1.655 12.768 15.714 1.00 91.69 187 THR A N 1
ATOM 1530 C CA . THR A 1 187 ? 2.874 12.989 14.933 1.00 91.69 187 THR A CA 1
ATOM 1531 C C . THR A 1 187 ? 2.742 12.394 13.535 1.00 91.69 187 THR A C 1
ATOM 1533 O O . THR A 1 187 ? 3.057 13.069 12.560 1.00 91.69 187 THR A O 1
ATOM 1536 N N . GLU A 1 188 ? 2.225 11.172 13.411 1.00 90.00 188 GLU A N 1
ATOM 1537 C CA . GLU A 1 188 ? 2.110 10.518 12.106 1.00 90.00 188 GLU A CA 1
ATOM 1538 C C . GLU A 1 188 ? 0.998 11.119 11.232 1.00 90.00 188 GLU A C 1
ATOM 1540 O O . GLU A 1 188 ? 1.191 11.309 10.035 1.00 90.00 188 GLU A O 1
ATOM 1545 N N . ILE A 1 189 ? -0.133 11.520 11.824 1.00 93.06 189 ILE A N 1
ATOM 1546 C CA . ILE A 1 189 ? -1.182 12.277 11.121 1.00 93.06 189 ILE A CA 1
ATOM 1547 C C . ILE A 1 189 ? -0.630 13.599 10.591 1.00 93.06 189 ILE A C 1
ATOM 1549 O O . ILE A 1 189 ? -0.914 13.951 9.448 1.00 93.06 189 ILE A O 1
ATOM 1553 N N . GLN A 1 190 ? 0.173 14.314 11.385 1.00 93.19 190 GLN A N 1
ATOM 1554 C CA . GLN A 1 190 ? 0.779 15.563 10.934 1.00 93.19 190 GLN A CA 1
ATOM 1555 C C . GLN A 1 190 ? 1.701 15.328 9.734 1.00 93.19 190 GLN A C 1
ATOM 1557 O O . GLN A 1 190 ? 1.564 16.022 8.733 1.00 93.19 190 GLN A O 1
ATOM 1562 N N . LYS A 1 191 ? 2.543 14.286 9.767 1.00 90.75 191 LYS A N 1
ATOM 1563 C CA . LYS A 1 191 ? 3.363 13.912 8.603 1.00 90.75 191 LYS A CA 1
ATOM 1564 C C . LYS A 1 191 ? 2.509 13.610 7.370 1.00 90.75 191 LYS A C 1
ATOM 1566 O O . LYS A 1 191 ? 2.842 14.051 6.275 1.00 90.75 191 LYS A O 1
ATOM 1571 N N . MET A 1 192 ? 1.406 12.873 7.526 1.00 91.62 192 MET A N 1
ATOM 1572 C CA . MET A 1 192 ? 0.504 12.562 6.409 1.00 91.62 192 MET A CA 1
ATOM 1573 C C . MET A 1 192 ? -0.162 13.819 5.822 1.00 91.62 192 MET A C 1
ATOM 1575 O O . MET A 1 192 ? -0.352 13.888 4.604 1.00 91.62 192 MET A O 1
ATOM 1579 N N . LEU A 1 193 ? -0.494 14.808 6.661 1.00 93.44 193 LEU A N 1
ATOM 1580 C CA . LEU A 1 193 ? -1.010 16.114 6.230 1.00 93.44 193 LEU A CA 1
ATOM 1581 C C . LEU A 1 193 ? 0.061 16.920 5.485 1.00 93.44 193 LEU A C 1
ATOM 1583 O O . LEU A 1 193 ? -0.207 17.431 4.398 1.00 93.44 193 LEU A O 1
ATOM 1587 N N . ASP A 1 194 ? 1.278 16.983 6.026 1.00 92.44 194 ASP A N 1
ATOM 1588 C CA . ASP A 1 194 ? 2.401 17.720 5.431 1.00 92.44 194 ASP A CA 1
ATOM 1589 C C . ASP A 1 194 ? 2.778 17.145 4.054 1.00 92.44 194 ASP A C 1
ATOM 1591 O O . ASP A 1 194 ? 3.040 17.886 3.104 1.00 92.44 194 ASP A O 1
ATOM 1595 N N . LEU A 1 195 ? 2.722 15.815 3.918 1.00 89.56 195 LEU A N 1
ATOM 1596 C CA . LEU A 1 195 ? 2.940 15.092 2.662 1.00 89.56 195 LEU A CA 1
ATOM 1597 C C . LEU A 1 195 ? 1.750 15.160 1.688 1.00 89.56 195 LEU A C 1
ATOM 1599 O O . LEU A 1 195 ? 1.838 14.619 0.585 1.00 89.56 195 LEU A O 1
ATOM 1603 N N . LYS A 1 196 ? 0.636 15.804 2.066 1.00 92.00 196 LYS A N 1
ATOM 1604 C CA . LYS A 1 196 ? -0.606 15.878 1.270 1.00 92.00 196 LYS A CA 1
ATOM 1605 C C . LYS A 1 196 ? -1.124 14.500 0.838 1.00 92.00 196 LYS A C 1
ATOM 1607 O O . LYS A 1 196 ? -1.632 14.320 -0.272 1.00 92.00 196 LYS A O 1
ATOM 1612 N N . ILE A 1 197 ? -0.973 13.516 1.721 1.00 92.69 197 ILE A N 1
ATOM 1613 C CA . ILE A 1 197 ? -1.536 12.168 1.559 1.00 92.69 197 ILE A CA 1
ATOM 1614 C C . ILE A 1 197 ? -2.990 12.164 2.025 1.00 92.69 197 ILE A C 1
ATOM 1616 O O . ILE A 1 197 ? -3.822 11.460 1.456 1.00 92.69 197 ILE A O 1
ATOM 1620 N N . ILE A 1 198 ? -3.292 12.970 3.043 1.00 95.81 198 ILE A N 1
ATOM 1621 C CA . ILE A 1 198 ? -4.620 13.131 3.630 1.00 95.81 198 ILE A CA 1
ATOM 1622 C C . ILE A 1 198 ? -4.965 14.617 3.755 1.00 95.81 198 ILE A C 1
ATOM 1624 O O . ILE A 1 198 ? -4.079 15.472 3.788 1.00 95.81 198 ILE A O 1
ATOM 1628 N N . GLU A 1 199 ? -6.250 14.907 3.897 1.00 95.88 199 GLU A N 1
ATOM 1629 C CA . GLU A 1 199 ? -6.784 16.224 4.231 1.00 95.88 199 GLU A CA 1
ATOM 1630 C C . GLU A 1 199 ? -7.783 16.129 5.391 1.00 95.88 199 GLU A C 1
ATOM 1632 O O . GLU A 1 199 ? -8.348 15.070 5.675 1.00 95.88 199 GLU A O 1
ATOM 1637 N N . ILE A 1 200 ? -8.009 17.245 6.084 1.00 95.94 200 ILE A N 1
ATOM 1638 C CA . ILE A 1 200 ? -9.059 17.338 7.103 1.00 95.94 200 ILE A CA 1
ATOM 1639 C C . ILE A 1 200 ? -10.394 17.518 6.382 1.00 95.94 200 ILE A C 1
ATOM 1641 O O . ILE A 1 200 ? -10.548 18.451 5.597 1.00 95.94 200 ILE A O 1
ATOM 1645 N N . GLY A 1 201 ? -11.377 16.664 6.668 1.00 91.12 201 GLY A N 1
ATOM 1646 C CA . GLY A 1 201 ? -12.662 16.736 5.981 1.00 91.12 201 GLY A CA 1
ATOM 1647 C C . GLY A 1 201 ? -13.751 15.882 6.614 1.00 91.12 201 GLY A C 1
ATOM 1648 O O . GLY A 1 201 ? -13.487 14.907 7.314 1.00 91.12 201 GLY A O 1
ATOM 1649 N N . PHE A 1 202 ? -15.001 16.256 6.348 1.00 89.06 202 PHE A N 1
ATOM 1650 C CA . PHE A 1 202 ? -16.177 15.485 6.744 1.00 89.06 202 PHE A CA 1
ATOM 1651 C C . PHE A 1 202 ? -16.529 14.445 5.679 1.00 89.06 202 PHE A C 1
ATOM 1653 O O . PHE A 1 202 ? -16.555 14.761 4.487 1.00 89.06 202 PHE A O 1
ATOM 1660 N N . SER A 1 203 ? -16.854 13.233 6.118 1.00 89.81 203 SER A N 1
ATOM 1661 C CA . SER A 1 203 ? -17.425 12.187 5.278 1.00 89.81 203 SER A CA 1
ATOM 1662 C C . SER A 1 203 ? -18.581 11.507 6.003 1.00 89.81 203 SER A C 1
ATOM 1664 O O . SER A 1 203 ? -18.594 11.409 7.229 1.00 89.81 203 SER A O 1
ATOM 1666 N N . ASP A 1 204 ? -19.541 11.032 5.226 1.00 90.50 204 ASP A N 1
ATOM 1667 C CA . ASP A 1 204 ? -20.653 10.189 5.661 1.00 90.50 204 ASP A CA 1
ATOM 1668 C C . ASP A 1 204 ? -20.253 8.707 5.797 1.00 90.50 204 ASP A C 1
ATOM 1670 O O . ASP A 1 204 ? -21.030 7.905 6.313 1.00 90.50 204 ASP A O 1
ATOM 1674 N N . CYS A 1 205 ? -19.035 8.349 5.379 1.00 92.56 205 CYS A N 1
ATOM 1675 C CA . CYS A 1 205 ? -18.405 7.065 5.665 1.00 92.56 205 CYS A CA 1
ATOM 1676 C C . CYS A 1 205 ? -17.135 7.271 6.500 1.00 92.56 205 CYS A C 1
ATOM 1678 O O . CYS A 1 205 ? -16.315 8.127 6.183 1.00 92.56 205 CYS A O 1
ATOM 1680 N N . THR A 1 206 ? -16.949 6.491 7.563 1.00 95.06 206 THR A N 1
ATOM 1681 C CA . THR A 1 206 ? -15.772 6.543 8.430 1.00 95.06 206 THR A CA 1
ATOM 1682 C C . THR A 1 206 ? -15.304 5.153 8.847 1.00 95.06 206 THR A C 1
ATOM 1684 O O . THR A 1 206 ? -16.068 4.326 9.359 1.00 95.06 206 THR A O 1
ATOM 1687 N N . SER A 1 207 ? -13.999 4.928 8.705 1.00 96.25 207 SER A N 1
ATOM 1688 C CA . SER A 1 207 ? -13.286 3.778 9.276 1.00 96.25 207 SER A CA 1
ATOM 1689 C C . SER A 1 207 ? -12.372 4.229 10.425 1.00 96.25 207 SER A C 1
ATOM 1691 O O . SER A 1 207 ? -11.787 5.308 10.349 1.00 96.25 207 SER A O 1
ATOM 1693 N N . PRO A 1 208 ? -12.240 3.479 11.528 1.00 95.81 208 PRO A N 1
ATOM 1694 C CA . PRO A 1 208 ? -11.414 3.906 12.649 1.00 95.81 208 PRO A CA 1
ATOM 1695 C C . PRO A 1 208 ? -9.932 3.624 12.377 1.00 95.81 208 PRO A C 1
ATOM 1697 O O . PRO A 1 208 ? -9.583 2.595 11.799 1.00 95.81 208 PRO A O 1
ATOM 1700 N N . MET A 1 209 ? -9.046 4.515 12.828 1.00 93.12 209 MET A N 1
ATOM 1701 C CA . MET A 1 209 ? -7.601 4.257 12.806 1.00 93.12 209 MET A CA 1
ATOM 1702 C C . MET A 1 209 ? -7.140 3.556 14.091 1.00 93.12 209 MET A C 1
ATOM 1704 O O . ME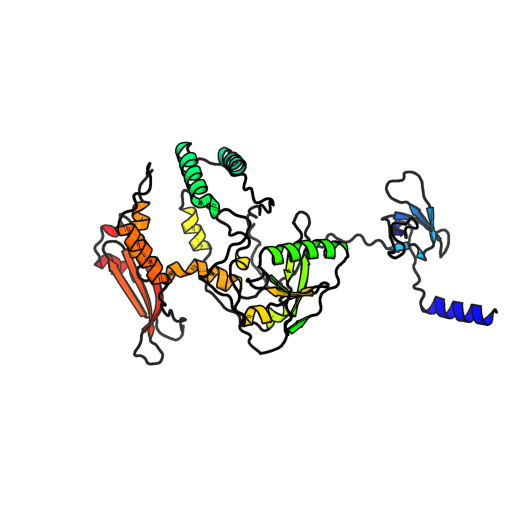T A 1 209 ? -7.559 3.915 15.196 1.00 93.12 209 MET A O 1
ATOM 1708 N N . ILE A 1 210 ? -6.248 2.580 13.946 1.00 90.81 210 ILE A N 1
ATOM 1709 C CA . ILE A 1 210 ? -5.585 1.843 15.022 1.00 90.81 210 ILE A CA 1
ATOM 1710 C C . ILE A 1 210 ? -4.065 2.009 14.910 1.00 90.81 210 ILE A C 1
ATOM 1712 O O . ILE A 1 210 ? -3.528 2.162 13.818 1.00 90.81 210 ILE A O 1
ATOM 1716 N N . LEU A 1 211 ? -3.365 1.990 16.044 1.00 88.62 211 LEU A N 1
ATOM 1717 C CA . LEU A 1 211 ? -1.906 1.911 16.075 1.00 88.62 211 LEU A CA 1
ATOM 1718 C C . LEU A 1 211 ? -1.487 0.460 16.310 1.00 88.62 211 LEU A C 1
ATOM 1720 O O . LEU A 1 211 ? -1.874 -0.125 17.323 1.00 88.62 211 LEU A O 1
ATOM 1724 N N . VAL A 1 212 ? -0.696 -0.095 15.396 1.00 84.44 212 VAL A N 1
ATOM 1725 C CA . VAL A 1 212 ? -0.106 -1.429 15.523 1.00 84.44 212 VAL A CA 1
ATOM 1726 C C . VAL A 1 212 ? 1.347 -1.271 15.957 1.00 84.44 212 VAL A C 1
ATOM 1728 O O . VAL A 1 212 ? 2.154 -0.668 15.254 1.00 84.44 212 VAL A O 1
ATOM 1731 N N . GLU A 1 213 ? 1.674 -1.803 17.131 1.00 83.88 213 GLU A N 1
ATOM 1732 C CA . GLU A 1 213 ? 3.024 -1.814 17.698 1.00 83.88 213 GLU A CA 1
ATOM 1733 C C . GLU A 1 213 ? 3.511 -3.269 17.736 1.00 83.88 213 GLU A C 1
ATOM 1735 O O . GLU A 1 213 ? 2.796 -4.139 18.234 1.00 83.88 213 GLU A O 1
ATOM 1740 N N . ALA A 1 214 ? 4.712 -3.534 17.219 1.00 80.00 214 ALA A N 1
ATOM 1741 C CA . ALA A 1 214 ? 5.371 -4.835 17.319 1.00 80.00 214 ALA A CA 1
ATOM 1742 C C . ALA A 1 214 ? 6.784 -4.653 17.903 1.00 80.00 214 ALA A C 1
ATOM 1744 O O . ALA A 1 214 ? 7.405 -3.617 17.656 1.00 80.00 214 ALA A O 1
ATOM 1745 N N . PRO A 1 215 ? 7.306 -5.611 18.694 1.00 74.50 215 PRO A N 1
ATOM 1746 C CA . PRO A 1 215 ? 8.655 -5.514 19.247 1.00 74.50 215 PRO A CA 1
ATOM 1747 C C . PRO A 1 215 ? 9.699 -5.324 18.141 1.00 74.50 215 PRO A C 1
ATOM 1749 O O . PRO A 1 215 ? 9.710 -6.072 17.169 1.00 74.50 215 PRO A O 1
ATOM 1752 N N . GLY A 1 216 ? 10.552 -4.307 18.276 1.00 74.12 216 GLY A N 1
ATOM 1753 C CA . GLY A 1 216 ? 11.613 -4.014 17.306 1.00 74.12 216 GLY A CA 1
ATOM 1754 C C . GLY A 1 216 ? 11.148 -3.415 15.973 1.00 74.12 216 GLY A C 1
ATOM 1755 O O . GLY A 1 216 ? 11.991 -3.168 15.120 1.00 74.12 216 GLY A O 1
ATOM 1756 N N . LYS A 1 217 ? 9.845 -3.161 15.783 1.00 72.88 217 LYS A N 1
ATOM 1757 C CA . LYS A 1 217 ? 9.311 -2.492 14.587 1.00 72.88 217 LYS A CA 1
ATOM 1758 C C . LYS A 1 217 ? 8.704 -1.147 14.965 1.00 72.88 217 LYS A C 1
ATOM 1760 O O . LYS A 1 217 ? 8.112 -0.997 16.038 1.00 72.88 217 LYS A O 1
ATOM 1765 N N . ASP A 1 218 ? 8.817 -0.183 14.060 1.00 75.06 218 ASP A N 1
ATOM 1766 C CA . ASP A 1 218 ? 8.208 1.123 14.260 1.00 75.06 218 ASP A CA 1
ATOM 1767 C C . ASP A 1 218 ? 6.677 1.030 14.351 1.00 75.06 218 ASP A C 1
ATOM 1769 O O . ASP A 1 218 ? 6.049 0.172 13.715 1.00 75.06 218 ASP A O 1
ATOM 1773 N N . PRO A 1 219 ? 6.043 1.893 15.165 1.00 78.12 219 PRO A N 1
ATOM 1774 C CA . PRO A 1 219 ? 4.597 1.914 15.310 1.00 78.12 219 PRO A CA 1
ATOM 1775 C C . PRO A 1 219 ? 3.928 2.291 13.983 1.00 78.12 219 PRO A C 1
ATOM 1777 O O . PRO A 1 219 ? 4.169 3.368 13.438 1.00 78.12 219 PRO A O 1
ATOM 1780 N N . ARG A 1 220 ? 3.028 1.434 13.491 1.00 83.38 220 ARG A N 1
ATOM 1781 C CA . ARG A 1 220 ? 2.336 1.620 12.207 1.00 83.38 220 ARG A CA 1
ATOM 1782 C C . ARG A 1 220 ? 0.878 2.029 12.424 1.00 83.38 220 ARG A C 1
ATOM 1784 O O . ARG A 1 220 ? 0.110 1.246 12.990 1.00 83.38 220 ARG A O 1
ATOM 1791 N N . PRO A 1 221 ? 0.454 3.232 12.000 1.00 86.00 221 PRO A N 1
ATOM 1792 C CA . PRO A 1 221 ? -0.961 3.562 11.944 1.00 86.00 221 PRO A CA 1
ATOM 1793 C C . PRO A 1 221 ? -1.616 2.784 10.807 1.00 86.00 221 PRO A C 1
ATOM 1795 O O . PRO A 1 221 ? -1.202 2.878 9.652 1.00 86.00 221 PRO A O 1
ATOM 1798 N N . CYS A 1 222 ? -2.663 2.040 11.130 1.00 88.06 222 CYS A N 1
ATOM 1799 C CA . CYS A 1 222 ? -3.449 1.278 10.172 1.00 88.06 222 CYS A CA 1
ATOM 1800 C C . CYS A 1 222 ? -4.906 1.724 10.244 1.00 88.06 222 CYS A C 1
ATOM 1802 O O . CYS A 1 222 ? -5.439 1.968 11.327 1.00 88.06 222 CYS A O 1
ATOM 1804 N N . ILE A 1 223 ? -5.569 1.816 9.097 1.00 92.19 223 ILE A N 1
ATOM 1805 C CA . ILE A 1 223 ? -6.998 2.121 9.040 1.00 92.19 223 ILE A CA 1
ATOM 1806 C C . ILE A 1 223 ? -7.756 0.802 8.926 1.00 92.19 223 ILE A C 1
ATOM 1808 O O . ILE A 1 223 ? -7.450 -0.040 8.082 1.00 92.19 223 ILE A O 1
ATOM 1812 N N . ASP A 1 224 ? -8.740 0.605 9.797 1.00 92.62 224 ASP A N 1
ATOM 1813 C CA . ASP A 1 224 ? -9.519 -0.628 9.849 1.00 92.62 224 ASP A CA 1
ATOM 1814 C C . ASP A 1 224 ? -10.647 -0.611 8.808 1.00 92.62 224 ASP A C 1
ATOM 1816 O O . ASP A 1 224 ? -11.804 -0.312 9.108 1.00 92.62 224 ASP A O 1
ATOM 1820 N N . TYR A 1 225 ? -10.302 -0.949 7.564 1.00 94.00 225 TYR A N 1
ATOM 1821 C CA . TYR A 1 225 ? -11.250 -1.039 6.452 1.00 94.00 225 TYR A CA 1
ATOM 1822 C C . TYR A 1 225 ? -12.037 -2.353 6.407 1.00 94.00 225 TYR A C 1
ATOM 1824 O O . TYR A 1 225 ? -12.688 -2.623 5.403 1.00 94.00 225 TYR A O 1
ATOM 1832 N N . ARG A 1 226 ? -12.039 -3.194 7.452 1.00 91.25 226 ARG A N 1
ATOM 1833 C CA . ARG A 1 226 ? -12.718 -4.506 7.393 1.00 91.25 226 ARG A CA 1
ATOM 1834 C C . ARG A 1 226 ? -14.201 -4.395 7.038 1.00 91.25 226 ARG A C 1
ATOM 1836 O O . ARG A 1 226 ? -14.688 -5.176 6.228 1.00 91.25 226 ARG A O 1
ATOM 1843 N N . ASN A 1 227 ? -14.908 -3.420 7.608 1.00 91.56 227 ASN A N 1
ATOM 1844 C CA . ASN A 1 227 ? -16.323 -3.198 7.294 1.00 91.56 227 ASN A CA 1
ATOM 1845 C C . ASN A 1 227 ? -16.518 -2.701 5.858 1.00 91.56 227 ASN A C 1
ATOM 1847 O O . ASN A 1 227 ? -17.439 -3.154 5.189 1.00 91.56 227 ASN A O 1
ATOM 1851 N N . LEU A 1 228 ? -15.621 -1.840 5.368 1.00 92.44 228 LEU A N 1
ATOM 1852 C CA . LEU A 1 228 ? -15.635 -1.366 3.984 1.00 92.44 228 LEU A CA 1
ATOM 1853 C C . LEU A 1 228 ? -15.360 -2.511 3.009 1.00 92.44 228 LEU A C 1
ATOM 1855 O O . LEU A 1 228 ? -16.148 -2.772 2.111 1.00 92.44 228 LEU A O 1
ATOM 1859 N N . ASN A 1 229 ? -14.306 -3.282 3.249 1.00 91.94 229 ASN A N 1
ATOM 1860 C CA . ASN A 1 229 ? -13.881 -4.384 2.393 1.00 91.94 229 ASN A CA 1
ATOM 1861 C C . ASN A 1 229 ? -14.921 -5.514 2.272 1.00 91.94 229 ASN A C 1
ATOM 1863 O O . ASN A 1 229 ? -14.915 -6.229 1.268 1.00 91.94 229 ASN A O 1
ATOM 1867 N N . LYS A 1 230 ? -15.811 -5.682 3.262 1.00 92.06 230 LYS A N 1
ATOM 1868 C CA . LYS A 1 230 ? -16.926 -6.643 3.189 1.00 92.06 230 LYS A CA 1
ATOM 1869 C C . LYS A 1 230 ? -17.925 -6.291 2.090 1.00 92.06 230 LYS A C 1
ATOM 1871 O O . LYS A 1 230 ? -18.401 -7.196 1.418 1.00 92.06 230 LYS A O 1
ATOM 1876 N N . ILE A 1 231 ? -18.202 -5.001 1.902 1.00 91.88 231 ILE A N 1
ATOM 1877 C CA . ILE A 1 231 ? -19.148 -4.501 0.895 1.00 91.88 231 ILE A CA 1
ATOM 1878 C C . ILE A 1 231 ? -18.455 -4.028 -0.392 1.00 91.88 231 ILE A C 1
ATOM 1880 O O . ILE A 1 231 ? -19.116 -3.677 -1.361 1.00 91.88 231 ILE A O 1
ATOM 1884 N N . THR A 1 232 ? -17.121 -4.004 -0.434 1.00 90.31 232 THR A N 1
ATOM 1885 C CA . THR A 1 232 ? -16.362 -3.684 -1.649 1.00 90.31 232 THR A CA 1
ATOM 1886 C C . THR A 1 232 ? -16.332 -4.881 -2.599 1.00 90.31 232 THR A C 1
ATOM 1888 O O . THR A 1 232 ? -15.897 -5.981 -2.222 1.00 90.31 232 THR A O 1
ATOM 1891 N N . LYS A 1 233 ? -16.715 -4.659 -3.862 1.00 88.75 233 LYS A N 1
ATOM 1892 C CA . LYS A 1 233 ? -16.595 -5.660 -4.931 1.00 88.75 233 LYS A CA 1
ATOM 1893 C C . LYS A 1 233 ? -15.130 -6.051 -5.111 1.00 88.75 233 LYS A C 1
ATOM 1895 O O . LYS A 1 233 ? -14.256 -5.193 -5.235 1.00 88.75 233 LYS A O 1
ATOM 1900 N N . THR A 1 234 ? -14.851 -7.351 -5.088 1.00 83.19 234 THR A N 1
ATOM 1901 C CA . THR A 1 234 ? -13.493 -7.864 -5.292 1.00 83.19 234 THR A CA 1
ATOM 1902 C C . THR A 1 234 ? -13.092 -7.657 -6.747 1.00 83.19 234 THR A C 1
ATOM 1904 O O . THR A 1 234 ? -13.778 -8.151 -7.639 1.00 83.19 234 THR A O 1
ATOM 1907 N N . LYS A 1 235 ? -11.974 -6.969 -6.985 1.00 75.31 235 LYS A N 1
ATOM 1908 C CA . LYS A 1 235 ? -11.310 -6.969 -8.290 1.00 75.31 235 LYS A CA 1
ATOM 1909 C C . LYS A 1 235 ? -10.244 -8.058 -8.276 1.00 75.31 235 LYS A C 1
ATOM 1911 O O . LYS A 1 235 ? -9.433 -8.118 -7.352 1.00 75.31 235 LYS A O 1
ATOM 1916 N N . PHE A 1 236 ? -10.274 -8.934 -9.271 1.00 63.94 236 PHE A N 1
ATOM 1917 C CA . PHE A 1 236 ? -9.326 -10.034 -9.396 1.00 63.94 236 PHE A CA 1
ATOM 1918 C C . PHE A 1 236 ? -8.390 -9.792 -10.574 1.00 63.94 236 PHE A C 1
ATOM 1920 O O . PHE A 1 236 ? -8.830 -9.375 -11.642 1.00 63.94 236 PHE A O 1
ATOM 1927 N N . PHE A 1 237 ? -7.106 -10.081 -10.368 1.00 59.00 237 PHE A N 1
ATOM 1928 C CA . PHE A 1 237 ? -6.099 -10.063 -11.418 1.00 59.00 237 PHE A CA 1
ATOM 1929 C C . PHE A 1 237 ? -5.318 -11.381 -11.405 1.00 59.00 237 PHE A C 1
ATOM 1931 O O . PHE A 1 237 ? -4.763 -11.713 -10.350 1.00 59.00 237 PHE A O 1
ATOM 1938 N N . PRO A 1 238 ? -5.230 -12.113 -12.532 1.00 52.97 238 PRO A N 1
ATOM 1939 C CA . PRO A 1 238 ? -4.482 -13.360 -12.585 1.00 52.97 238 PRO A CA 1
ATOM 1940 C C . PRO A 1 238 ? -2.988 -13.075 -12.424 1.00 52.97 238 PRO A C 1
ATOM 1942 O O . PRO A 1 238 ? -2.361 -12.378 -13.226 1.00 52.97 238 PRO A O 1
ATOM 1945 N N . LEU A 1 239 ? -2.407 -13.604 -11.354 1.00 51.88 239 LEU A N 1
ATOM 1946 C CA . LEU A 1 239 ? -0.965 -13.600 -11.187 1.00 51.88 239 LEU A CA 1
ATOM 1947 C C . LEU A 1 239 ? -0.347 -14.674 -12.084 1.00 51.88 239 LEU A C 1
ATOM 1949 O O . LEU A 1 239 ? -0.833 -15.802 -12.073 1.00 51.88 239 LEU A O 1
ATOM 1953 N N . PRO A 1 240 ? 0.727 -14.364 -12.830 1.00 53.72 240 PRO A N 1
ATOM 1954 C CA . PRO A 1 240 ? 1.547 -15.422 -13.403 1.00 53.72 240 PRO A CA 1
ATOM 1955 C C . PRO A 1 240 ? 2.200 -16.219 -12.272 1.00 53.72 240 PRO A C 1
ATOM 1957 O O . PRO A 1 240 ? 2.493 -15.649 -11.213 1.00 53.72 240 PRO A O 1
ATOM 1960 N N . ASN A 1 241 ? 2.428 -17.506 -12.521 1.00 49.12 241 ASN A N 1
ATOM 1961 C CA . ASN A 1 241 ? 2.990 -18.425 -11.542 1.00 49.12 241 ASN A CA 1
ATOM 1962 C C . ASN A 1 241 ? 4.351 -17.900 -11.030 1.00 49.12 241 ASN A C 1
ATOM 1964 O O . ASN A 1 241 ? 5.173 -17.385 -11.795 1.00 49.12 241 ASN A O 1
ATOM 1968 N N . ILE A 1 242 ? 4.556 -17.965 -9.712 1.00 44.88 242 ILE A N 1
ATOM 1969 C CA . ILE A 1 242 ? 5.796 -17.547 -9.057 1.00 44.88 242 ILE A CA 1
ATOM 1970 C C . ILE A 1 242 ? 6.984 -18.416 -9.488 1.00 44.88 242 ILE A C 1
ATOM 1972 O O . ILE A 1 242 ? 8.074 -17.883 -9.685 1.00 44.88 242 ILE A O 1
ATOM 1976 N N . GLU A 1 243 ? 6.759 -19.705 -9.732 1.00 45.03 243 GLU A N 1
ATOM 1977 C CA . GLU A 1 243 ? 7.771 -20.678 -10.155 1.00 45.03 243 GLU A CA 1
ATOM 1978 C C . GLU A 1 243 ? 8.369 -20.277 -11.510 1.00 45.03 243 GLU A C 1
ATOM 1980 O O . GLU A 1 243 ? 9.585 -20.148 -11.641 1.00 45.03 243 GLU A O 1
ATOM 1985 N N . GLU A 1 244 ? 7.520 -19.908 -12.476 1.00 52.00 244 GLU A N 1
ATOM 1986 C CA . GLU A 1 244 ? 7.957 -19.383 -13.778 1.00 52.00 244 GLU A CA 1
ATOM 1987 C C . GLU A 1 244 ? 8.820 -18.119 -13.632 1.00 52.00 244 GLU A C 1
ATOM 1989 O O . GLU A 1 244 ? 9.784 -17.907 -14.373 1.00 52.00 244 GLU A O 1
ATOM 1994 N N . ARG A 1 245 ? 8.498 -17.244 -12.668 1.00 50.25 245 ARG A N 1
ATOM 1995 C CA . ARG A 1 245 ? 9.298 -16.036 -12.413 1.00 50.25 245 ARG A CA 1
ATOM 1996 C C . ARG A 1 245 ? 10.650 -16.378 -11.798 1.00 50.25 245 ARG A C 1
ATOM 1998 O O . ARG A 1 245 ? 11.643 -15.757 -12.178 1.00 50.25 245 ARG A O 1
ATOM 2005 N N . ILE A 1 246 ? 10.691 -17.335 -10.874 1.00 47.34 246 ILE A N 1
ATOM 2006 C CA . ILE A 1 246 ? 11.924 -17.795 -10.225 1.00 47.34 246 ILE A CA 1
ATOM 2007 C C . ILE A 1 246 ? 12.853 -18.443 -11.256 1.00 47.34 246 ILE A C 1
ATOM 2009 O O . ILE A 1 246 ? 14.052 -18.167 -11.244 1.00 47.34 246 ILE A O 1
ATOM 2013 N N . GLU A 1 247 ? 12.326 -19.210 -12.210 1.00 47.06 247 GLU A N 1
ATOM 2014 C CA . GLU A 1 247 ? 13.123 -19.785 -13.300 1.00 47.06 247 GLU A CA 1
ATOM 2015 C C . GLU A 1 247 ? 13.784 -18.701 -14.165 1.00 47.06 247 GLU A C 1
ATOM 2017 O O . GLU A 1 247 ? 14.993 -18.743 -14.407 1.00 47.06 247 GLU A O 1
ATOM 2022 N N . ILE A 1 248 ? 13.033 -17.664 -14.553 1.00 51.44 248 ILE A N 1
ATOM 2023 C CA . ILE A 1 248 ? 13.578 -16.535 -15.323 1.00 51.44 248 ILE A CA 1
ATOM 2024 C C . ILE A 1 248 ? 14.665 -15.808 -14.520 1.00 51.44 248 ILE A C 1
ATOM 2026 O O . ILE A 1 248 ? 15.739 -15.518 -15.053 1.00 51.44 248 ILE A O 1
ATOM 2030 N N . VAL A 1 249 ? 14.406 -15.530 -13.240 1.00 51.16 249 VAL A N 1
ATOM 2031 C CA . VAL A 1 249 ? 15.333 -14.794 -12.366 1.00 51.16 249 VAL A CA 1
ATOM 2032 C C . VAL A 1 249 ? 16.587 -15.611 -12.047 1.00 51.16 249 VAL A C 1
ATOM 2034 O O . VAL A 1 249 ? 17.680 -15.051 -12.051 1.00 51.16 249 VAL A O 1
ATOM 2037 N N . SER A 1 250 ? 16.470 -16.925 -11.843 1.00 46.66 250 SER A N 1
ATOM 2038 C CA . SER A 1 250 ? 17.609 -17.802 -11.524 1.00 46.66 250 SER A CA 1
ATOM 2039 C C . SER A 1 250 ? 18.620 -17.917 -12.669 1.00 46.66 250 SER A C 1
ATOM 2041 O O . SER A 1 250 ? 19.807 -18.132 -12.434 1.00 46.66 250 SER A O 1
ATOM 2043 N N . SER A 1 251 ? 18.176 -17.704 -13.910 1.00 51.50 251 SER A N 1
ATOM 2044 C CA . SER A 1 251 ? 19.058 -17.655 -15.080 1.00 51.50 251 SER A CA 1
ATOM 2045 C C . SER A 1 251 ? 19.865 -16.349 -15.200 1.00 51.50 251 SER A C 1
ATOM 2047 O O . SER A 1 251 ? 20.795 -16.264 -16.011 1.00 51.50 251 SER A O 1
ATOM 2049 N N . ALA A 1 252 ? 19.526 -15.314 -14.421 1.00 54.75 252 ALA A N 1
ATOM 2050 C CA . ALA A 1 252 ? 20.140 -13.996 -14.518 1.00 54.75 252 ALA A CA 1
ATOM 2051 C C . ALA A 1 252 ? 21.495 -13.939 -13.792 1.00 54.75 252 ALA A C 1
ATOM 2053 O O . ALA A 1 252 ? 21.651 -14.429 -12.680 1.00 54.75 252 ALA A O 1
ATOM 2054 N N . GLN A 1 253 ? 22.486 -13.278 -14.401 1.00 58.59 253 GLN A N 1
ATOM 2055 C CA . GLN A 1 253 ? 23.803 -13.087 -13.770 1.00 58.59 253 GLN A CA 1
ATOM 2056 C C . GLN A 1 253 ? 23.824 -11.961 -12.730 1.00 58.59 253 GLN A C 1
ATOM 2058 O O . GLN A 1 253 ? 24.671 -11.959 -11.843 1.00 58.59 253 GLN A O 1
ATOM 2063 N N . TYR A 1 254 ? 22.910 -10.998 -12.859 1.00 62.34 254 TYR A N 1
ATOM 2064 C CA . TYR A 1 254 ? 22.760 -9.867 -11.952 1.00 62.34 254 TYR A CA 1
ATOM 2065 C C . TYR A 1 254 ? 21.278 -9.686 -11.658 1.00 62.34 254 TYR A C 1
ATOM 2067 O O . TYR A 1 254 ? 20.469 -9.607 -12.584 1.00 62.34 254 TYR A O 1
ATOM 2075 N N . ILE A 1 255 ? 20.935 -9.609 -10.375 1.00 62.06 255 ILE A N 1
ATOM 2076 C CA . ILE A 1 255 ? 19.569 -9.394 -9.907 1.00 62.06 255 ILE A CA 1
ATOM 2077 C C . ILE A 1 255 ? 19.555 -8.068 -9.155 1.00 62.06 255 ILE A C 1
ATOM 2079 O O . ILE A 1 255 ? 20.385 -7.828 -8.281 1.00 62.06 255 ILE A O 1
ATOM 2083 N N . THR A 1 256 ? 18.624 -7.191 -9.515 1.00 63.06 256 THR A N 1
ATOM 2084 C CA . THR A 1 256 ? 18.399 -5.927 -8.813 1.00 63.06 256 THR A CA 1
ATOM 2085 C C . THR A 1 256 ? 16.977 -5.918 -8.293 1.00 63.06 256 THR A C 1
ATOM 2087 O O . THR A 1 256 ? 16.030 -6.055 -9.066 1.00 63.06 256 THR A O 1
ATOM 2090 N N . VAL A 1 257 ? 16.838 -5.747 -6.983 1.00 62.22 257 VAL A N 1
ATOM 2091 C CA . VAL A 1 257 ? 15.544 -5.609 -6.320 1.00 62.22 257 VAL A CA 1
ATOM 2092 C C . VAL A 1 257 ? 15.315 -4.127 -6.065 1.00 62.22 257 VAL A C 1
ATOM 2094 O O . VAL A 1 257 ? 16.154 -3.459 -5.467 1.00 62.22 257 VAL A O 1
ATOM 2097 N N . LEU A 1 258 ? 14.198 -3.606 -6.564 1.00 67.62 258 LEU A N 1
ATOM 2098 C CA . LEU A 1 258 ? 13.766 -2.234 -6.324 1.00 67.62 258 LEU A CA 1
ATOM 2099 C C . LEU A 1 258 ? 12.454 -2.287 -5.556 1.00 67.62 258 LEU A C 1
ATOM 2101 O O . LEU A 1 258 ? 11.499 -2.903 -6.030 1.00 67.62 258 LEU A O 1
ATOM 2105 N N . ASP A 1 259 ? 12.414 -1.623 -4.406 1.00 68.81 259 ASP A N 1
ATOM 2106 C CA . ASP A 1 259 ? 11.183 -1.425 -3.652 1.00 68.81 259 ASP A CA 1
ATOM 2107 C C . ASP A 1 259 ? 10.714 0.027 -3.768 1.00 68.81 259 ASP A C 1
ATOM 2109 O O . ASP A 1 259 ? 11.515 0.967 -3.810 1.00 68.81 259 ASP A O 1
ATOM 2113 N N . LEU A 1 260 ? 9.400 0.212 -3.869 1.00 71.12 260 LEU A N 1
ATOM 2114 C CA . LEU A 1 260 ? 8.797 1.532 -3.984 1.00 71.12 260 LEU A CA 1
ATOM 2115 C C . LEU A 1 260 ? 8.431 2.048 -2.597 1.00 71.12 260 LEU A C 1
ATOM 2117 O O . LEU A 1 260 ? 7.499 1.546 -1.966 1.00 71.12 260 LEU A O 1
ATOM 2121 N N . SER A 1 261 ? 9.081 3.137 -2.184 1.00 71.44 261 SER A N 1
ATOM 2122 C CA . SER A 1 261 ? 8.785 3.846 -0.939 1.00 71.44 261 SER A CA 1
ATOM 2123 C C . SER A 1 261 ? 7.291 4.130 -0.810 1.00 71.44 261 SER A C 1
ATOM 2125 O O . SER A 1 261 ? 6.724 4.956 -1.538 1.00 71.44 261 SER A O 1
ATOM 2127 N N . LYS A 1 262 ? 6.645 3.417 0.120 1.00 77.12 262 LYS A N 1
ATOM 2128 C CA . LYS A 1 262 ? 5.213 3.537 0.438 1.00 77.12 262 LYS A CA 1
ATOM 2129 C C . LYS A 1 262 ? 4.342 3.532 -0.824 1.00 77.12 262 LYS A C 1
ATOM 2131 O O . LYS A 1 262 ? 3.502 4.413 -1.005 1.00 77.12 262 LYS A O 1
ATOM 2136 N N . GLY A 1 263 ? 4.554 2.547 -1.699 1.00 76.31 263 GLY A N 1
ATOM 2137 C CA . GLY A 1 263 ? 4.008 2.503 -3.061 1.00 76.31 263 GLY A CA 1
ATOM 2138 C C . GLY A 1 263 ? 2.523 2.871 -3.210 1.00 76.31 263 GLY A C 1
ATOM 2139 O O . GLY A 1 263 ? 2.170 3.625 -4.115 1.00 76.31 263 GLY A O 1
ATOM 2140 N N . TYR A 1 264 ? 1.646 2.432 -2.299 1.00 84.69 264 TYR A N 1
ATOM 2141 C CA . TYR A 1 264 ? 0.217 2.775 -2.360 1.00 84.69 264 TYR A CA 1
ATOM 2142 C C . TYR A 1 264 ? -0.061 4.275 -2.204 1.00 84.69 264 TYR A C 1
ATOM 2144 O O . TYR A 1 264 ? -0.920 4.812 -2.901 1.00 84.69 264 TYR A O 1
ATOM 2152 N N . TRP A 1 265 ? 0.713 4.988 -1.382 1.00 88.50 265 TRP A N 1
ATOM 2153 C CA . TRP A 1 265 ? 0.548 6.433 -1.181 1.00 88.50 265 TRP A CA 1
ATOM 2154 C C . TRP A 1 265 ? 0.855 7.256 -2.437 1.00 88.50 265 TRP A C 1
ATOM 2156 O O . TRP A 1 265 ? 0.535 8.442 -2.487 1.00 88.50 265 TRP A O 1
ATOM 2166 N N . GLN A 1 266 ? 1.427 6.638 -3.470 1.00 87.12 266 GLN A N 1
ATOM 2167 C CA . GLN A 1 266 ? 1.691 7.306 -4.738 1.00 87.12 266 GLN A CA 1
ATOM 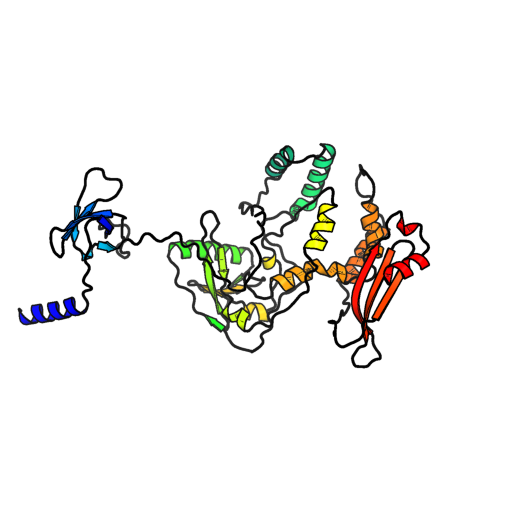2168 C C . GLN A 1 266 ? 0.454 7.347 -5.648 1.00 87.12 266 GLN A C 1
ATOM 2170 O O . GLN A 1 266 ? 0.338 8.255 -6.480 1.00 87.12 266 GLN A O 1
ATOM 2175 N N . ILE A 1 267 ? -0.499 6.424 -5.457 1.00 87.31 267 ILE A N 1
ATOM 2176 C CA . ILE A 1 267 ? -1.705 6.277 -6.283 1.00 87.31 267 ILE A CA 1
ATOM 2177 C C . ILE A 1 267 ? -2.812 7.215 -5.767 1.00 87.31 267 ILE A C 1
ATOM 2179 O O . ILE A 1 267 ? -3.215 7.098 -4.608 1.00 87.31 267 ILE A O 1
ATOM 2183 N N . PRO A 1 268 ? -3.299 8.179 -6.571 1.00 93.75 268 PRO A N 1
ATOM 2184 C CA . PRO A 1 268 ? -4.424 9.040 -6.199 1.00 93.75 268 PRO A CA 1
ATOM 2185 C C . PRO A 1 268 ? -5.756 8.278 -6.107 1.00 93.75 268 PRO A C 1
ATOM 2187 O O . PRO A 1 268 ? -5.965 7.281 -6.795 1.00 93.75 268 PRO A O 1
ATOM 2190 N N . LEU A 1 269 ? -6.670 8.783 -5.274 1.00 94.62 269 LEU A N 1
ATOM 2191 C CA . LEU A 1 269 ? -8.050 8.296 -5.152 1.00 94.62 269 LEU A CA 1
ATOM 2192 C C . LEU A 1 269 ? -9.037 9.186 -5.922 1.00 94.62 269 LEU A C 1
ATOM 2194 O O . LEU A 1 269 ? -8.889 10.411 -5.914 1.00 94.62 269 LEU A O 1
ATOM 2198 N N . THR A 1 270 ? -10.083 8.590 -6.503 1.00 94.62 270 THR A N 1
ATOM 2199 C CA . THR A 1 270 ? -11.262 9.328 -7.008 1.00 94.62 270 THR A CA 1
ATOM 2200 C C . THR A 1 270 ? -12.001 10.023 -5.859 1.00 94.62 270 THR A C 1
ATOM 2202 O O . THR A 1 270 ? -12.003 9.512 -4.744 1.00 94.62 270 THR A O 1
ATOM 2205 N N . GLU A 1 271 ? -12.708 11.135 -6.095 1.00 93.06 271 GLU A N 1
ATOM 2206 C CA . GLU A 1 271 ? -13.471 11.827 -5.030 1.00 93.06 271 GLU A CA 1
ATOM 2207 C C . GLU A 1 271 ? -14.450 10.895 -4.292 1.00 93.06 271 GLU A C 1
ATOM 2209 O O . GLU A 1 271 ? -14.604 10.955 -3.068 1.00 93.06 271 GLU A O 1
ATOM 2214 N N . ARG A 1 272 ? -15.067 9.968 -5.034 1.00 93.25 272 ARG A N 1
ATOM 2215 C CA . ARG A 1 272 ? -15.951 8.936 -4.489 1.00 93.25 272 ARG A CA 1
ATOM 2216 C C . ARG A 1 272 ? -15.201 7.989 -3.552 1.00 93.25 272 ARG A C 1
ATOM 2218 O O . ARG A 1 272 ? -15.675 7.731 -2.446 1.00 93.25 272 ARG A O 1
ATOM 2225 N N . ALA A 1 273 ? -14.025 7.509 -3.950 1.00 94.31 273 ALA A N 1
ATOM 2226 C CA . ALA A 1 273 ? -13.192 6.666 -3.103 1.00 94.31 273 ALA A CA 1
ATOM 2227 C C . ALA A 1 273 ? -12.621 7.427 -1.901 1.00 94.31 273 ALA A C 1
ATOM 2229 O O . ALA A 1 273 ? -12.564 6.857 -0.817 1.00 94.31 273 ALA A O 1
ATOM 2230 N N . GLN A 1 274 ? -12.278 8.713 -2.039 1.00 95.81 274 GLN A N 1
ATOM 2231 C CA . GLN A 1 274 ? -11.854 9.562 -0.916 1.00 95.81 274 GLN A CA 1
ATOM 2232 C C . GLN A 1 274 ? -12.959 9.678 0.145 1.00 95.81 274 GLN A C 1
ATOM 2234 O O . GLN A 1 274 ? -12.683 9.591 1.343 1.00 95.81 274 GLN A O 1
ATOM 2239 N N . ARG A 1 275 ? -14.225 9.820 -0.287 1.00 94.19 275 ARG A N 1
ATOM 2240 C CA . ARG A 1 275 ? -15.400 9.788 0.601 1.00 94.19 275 ARG A CA 1
ATOM 2241 C C . ARG A 1 275 ? -15.500 8.452 1.341 1.00 94.19 275 ARG A C 1
ATOM 2243 O O . ARG A 1 275 ? -15.581 8.441 2.567 1.00 94.19 275 ARG A O 1
ATOM 2250 N N . LEU A 1 276 ? -15.460 7.332 0.619 1.00 94.75 276 LEU A N 1
ATOM 2251 C CA . LEU A 1 276 ? -15.633 5.988 1.191 1.00 94.75 276 LEU A CA 1
ATOM 2252 C C . LEU A 1 276 ? -14.470 5.557 2.096 1.00 94.75 276 LEU A C 1
ATOM 2254 O O . LEU A 1 276 ? -14.685 4.922 3.127 1.00 94.75 276 LEU A O 1
ATOM 2258 N N . ALA A 1 277 ? -13.243 5.920 1.726 1.00 95.50 277 ALA A N 1
ATOM 2259 C CA . ALA A 1 277 ? -12.028 5.590 2.459 1.00 95.50 277 ALA A CA 1
ATOM 2260 C C . ALA A 1 277 ? -11.727 6.565 3.610 1.00 95.50 277 ALA A C 1
ATOM 2262 O O . ALA A 1 277 ? -10.702 6.415 4.278 1.00 95.50 277 ALA A O 1
ATOM 2263 N N . ALA A 1 278 ? -12.581 7.559 3.863 1.00 96.69 278 ALA A N 1
ATOM 2264 C CA . ALA A 1 278 ? -12.384 8.488 4.965 1.00 96.69 278 ALA A CA 1
ATOM 2265 C C . ALA A 1 278 ? -12.289 7.756 6.313 1.00 96.69 278 ALA A C 1
ATOM 2267 O O . ALA A 1 278 ? -12.922 6.721 6.558 1.00 96.69 278 ALA A O 1
ATOM 2268 N N . PHE A 1 279 ? -11.458 8.295 7.201 1.00 96.12 279 PHE A N 1
ATOM 2269 C CA . PHE A 1 279 ? -11.157 7.670 8.479 1.00 96.12 279 PHE A CA 1
ATOM 2270 C C . PHE A 1 279 ? -11.257 8.650 9.638 1.00 96.12 279 PHE A C 1
ATOM 2272 O O . PHE A 1 279 ? -11.116 9.864 9.488 1.00 96.12 279 PHE A O 1
ATOM 2279 N N . VAL A 1 280 ? -11.517 8.101 10.820 1.00 95.69 280 VAL A N 1
ATOM 2280 C CA . VAL A 1 280 ? -11.746 8.863 12.043 1.00 95.69 280 VAL A CA 1
ATOM 2281 C C . VAL A 1 280 ? -10.732 8.494 13.114 1.00 95.69 280 VAL A C 1
ATOM 2283 O O . VAL A 1 280 ? -10.348 7.334 13.297 1.00 95.69 280 VAL A O 1
ATOM 2286 N N . THR A 1 281 ? -10.313 9.510 13.857 1.00 94.00 281 THR A N 1
ATOM 2287 C CA . THR A 1 281 ? -9.448 9.385 15.028 1.00 94.00 281 THR A CA 1
ATOM 2288 C C . THR A 1 281 ? -10.067 10.144 16.199 1.00 94.00 281 THR A C 1
ATOM 2290 O O . THR A 1 281 ? -11.072 10.837 16.052 1.00 94.00 281 THR A O 1
ATOM 2293 N N . ASN A 1 282 ? -9.441 10.074 17.373 1.00 91.94 282 ASN A N 1
ATOM 2294 C CA . ASN A 1 282 ? -9.856 10.874 18.530 1.00 91.94 282 ASN A CA 1
ATOM 2295 C C . ASN A 1 282 ? -9.613 12.388 18.357 1.00 91.94 282 ASN A C 1
ATOM 2297 O O . ASN A 1 282 ? -9.950 13.158 19.254 1.00 91.94 282 ASN A O 1
ATOM 2301 N N . PHE A 1 283 ? -9.017 12.817 17.240 1.00 92.06 283 PHE A N 1
ATOM 2302 C CA . PHE A 1 283 ? -8.660 14.215 16.972 1.00 92.06 283 PHE A CA 1
ATOM 2303 C C . PHE A 1 283 ? -9.450 14.838 15.821 1.00 92.06 283 PHE A C 1
ATOM 2305 O O . PHE A 1 283 ? -9.440 16.056 15.682 1.00 92.06 283 PHE A O 1
ATOM 2312 N N . GLY A 1 284 ? -10.124 14.030 15.001 1.00 92.81 284 GLY A N 1
ATOM 2313 C CA . GLY A 1 284 ? -10.846 14.521 13.835 1.00 92.81 284 GLY A CA 1
ATOM 2314 C C . GLY A 1 284 ? -11.151 13.433 12.814 1.00 92.81 284 GLY A C 1
ATOM 2315 O O . GLY A 1 284 ? -10.804 12.262 12.999 1.00 92.81 284 GLY A O 1
ATOM 2316 N N . THR A 1 285 ? -11.801 13.856 11.733 1.00 95.94 285 THR A N 1
ATOM 2317 C CA . THR A 1 285 ? -12.071 13.036 10.546 1.00 95.94 285 THR A CA 1
ATOM 2318 C C . THR A 1 285 ? -11.193 13.524 9.402 1.00 95.94 285 THR A C 1
ATOM 2320 O O . THR A 1 285 ? -10.997 14.732 9.235 1.00 95.94 285 THR A O 1
ATOM 2323 N N . TYR A 1 286 ? -10.645 12.580 8.647 1.00 96.75 286 TYR A N 1
ATOM 2324 C CA . TYR A 1 286 ? -9.681 12.836 7.588 1.00 96.75 286 TYR A CA 1
ATOM 2325 C C . TYR A 1 286 ? -10.094 12.096 6.321 1.00 96.75 286 TYR A C 1
ATOM 2327 O O . TYR A 1 286 ? -10.561 10.953 6.381 1.00 96.75 286 TYR A O 1
ATOM 2335 N N . LYS A 1 287 ? -9.893 12.739 5.172 1.00 96.31 287 LYS A N 1
ATOM 2336 C CA . LYS A 1 287 ? -10.071 12.127 3.856 1.00 96.31 287 LYS A CA 1
ATOM 2337 C C . LYS A 1 287 ? -8.707 11.798 3.263 1.00 96.31 287 LYS A C 1
ATOM 2339 O O . LYS A 1 287 ? -7.859 12.686 3.179 1.00 96.31 287 LYS A O 1
ATOM 2344 N N . PRO A 1 288 ? -8.455 10.547 2.866 1.00 95.94 288 PRO A N 1
ATOM 2345 C CA . PRO A 1 288 ? -7.250 10.227 2.124 1.00 95.94 288 PRO A CA 1
ATOM 2346 C C . PRO A 1 288 ? -7.360 10.779 0.703 1.00 95.94 288 PRO A C 1
ATOM 2348 O O . PRO A 1 288 ? -8.370 10.566 0.051 1.00 95.94 288 PRO A O 1
ATOM 2351 N N . LEU A 1 289 ? -6.321 11.458 0.219 1.00 95.12 289 LEU A N 1
ATOM 2352 C CA . LEU A 1 289 ? -6.160 11.881 -1.182 1.00 95.12 289 LEU A CA 1
ATOM 2353 C C . LEU A 1 289 ? -5.473 10.792 -2.022 1.00 95.12 289 LEU A C 1
ATOM 2355 O O . LEU A 1 289 ? -5.543 10.780 -3.254 1.00 95.12 289 LEU A O 1
ATOM 2359 N N . ARG A 1 290 ? -4.772 9.887 -1.336 1.00 93.50 290 ARG A N 1
ATOM 2360 C CA . ARG A 1 290 ? -3.972 8.788 -1.879 1.00 93.50 290 ARG A CA 1
ATOM 2361 C C . ARG A 1 290 ? -4.435 7.469 -1.322 1.00 93.50 290 ARG A C 1
ATOM 2363 O O . ARG A 1 290 ? -4.985 7.444 -0.230 1.00 93.50 290 ARG A O 1
ATOM 2370 N N . MET A 1 291 ? -4.164 6.389 -2.038 1.00 91.44 291 MET A N 1
ATOM 2371 C CA . MET A 1 291 ? -4.604 5.058 -1.658 1.00 91.44 291 MET A CA 1
ATOM 2372 C C . MET A 1 291 ? -3.972 4.631 -0.318 1.00 91.44 291 MET A C 1
ATOM 2374 O O . MET A 1 291 ? -2.755 4.446 -0.240 1.00 91.44 291 MET A O 1
ATOM 2378 N N . PRO A 1 292 ? -4.768 4.484 0.757 1.00 90.62 292 PRO A N 1
ATOM 2379 C CA . PRO A 1 292 ? -4.277 4.018 2.042 1.00 90.62 292 PRO A CA 1
ATOM 2380 C C . PRO A 1 292 ? -4.068 2.501 2.038 1.00 90.62 292 PRO A C 1
ATOM 2382 O O . PRO A 1 292 ? -4.687 1.754 1.276 1.00 90.62 292 PRO A O 1
ATOM 2385 N N . PHE A 1 293 ? -3.222 2.032 2.952 1.00 88.06 293 PHE A N 1
ATOM 2386 C CA . PHE A 1 293 ? -3.073 0.606 3.220 1.00 88.06 293 PHE A CA 1
ATOM 2387 C C . PHE A 1 293 ? -4.369 0.020 3.799 1.00 88.06 293 PHE A C 1
ATOM 2389 O O . PHE A 1 293 ? -5.092 0.686 4.541 1.00 88.06 293 PHE A O 1
ATOM 2396 N N . GLY A 1 294 ? -4.636 -1.249 3.485 1.00 85.81 294 GLY A N 1
ATOM 2397 C CA . GLY A 1 294 ? -5.771 -2.002 4.024 1.00 85.81 294 GLY A CA 1
ATOM 2398 C C . GLY A 1 294 ? -7.026 -2.013 3.147 1.00 85.81 294 GLY A C 1
ATOM 2399 O O . GLY A 1 294 ? -7.966 -2.731 3.480 1.00 85.81 294 GLY A O 1
ATOM 2400 N N . LEU A 1 295 ? -7.064 -1.282 2.029 1.00 88.62 295 LEU A N 1
ATOM 2401 C CA . LEU A 1 295 ? -8.151 -1.403 1.050 1.00 88.62 295 LEU A CA 1
ATOM 2402 C C . LEU A 1 295 ? -8.052 -2.722 0.271 1.00 88.62 295 LEU A C 1
ATOM 2404 O O . LEU A 1 295 ? -6.980 -3.088 -0.209 1.00 88.62 295 LEU A O 1
ATOM 2408 N N . LYS A 1 296 ? -9.191 -3.399 0.087 1.00 86.12 296 LYS A N 1
ATOM 2409 C CA . LYS A 1 296 ? -9.291 -4.722 -0.561 1.00 86.12 296 LYS A CA 1
ATOM 2410 C C . LYS A 1 296 ? -8.600 -4.809 -1.926 1.00 86.12 296 LYS A C 1
ATOM 2412 O O . LYS A 1 296 ? -7.862 -5.750 -2.182 1.00 86.12 296 LYS A O 1
ATOM 2417 N N . ASN A 1 297 ? -8.829 -3.816 -2.785 1.00 83.12 297 ASN A N 1
ATOM 2418 C CA . ASN A 1 297 ? -8.341 -3.811 -4.167 1.00 83.12 297 ASN A CA 1
ATOM 2419 C C . ASN A 1 297 ? -7.046 -2.993 -4.342 1.00 83.12 297 ASN A C 1
ATOM 2421 O O . ASN A 1 297 ? -6.641 -2.731 -5.473 1.00 83.12 297 ASN A O 1
ATOM 2425 N N . ALA A 1 298 ? -6.384 -2.573 -3.256 1.00 81.75 298 ALA A N 1
ATOM 2426 C CA . ALA A 1 298 ? -5.117 -1.845 -3.361 1.00 81.75 298 ALA A CA 1
ATOM 2427 C C . ALA A 1 298 ? -4.007 -2.654 -4.066 1.00 81.75 298 ALA A C 1
ATOM 2429 O O . ALA A 1 298 ? -3.368 -2.101 -4.965 1.00 81.75 298 ALA A O 1
ATOM 2430 N N . PRO A 1 299 ? -3.810 -3.959 -3.769 1.00 76.19 299 PRO A N 1
ATOM 2431 C CA . PRO A 1 299 ? -2.829 -4.772 -4.489 1.00 76.19 299 PRO A CA 1
ATOM 2432 C C . PRO A 1 299 ? -3.163 -4.931 -5.975 1.00 76.19 299 PRO A C 1
ATOM 2434 O O . PRO A 1 299 ? -2.254 -4.975 -6.797 1.00 76.19 299 PRO A O 1
ATOM 2437 N N . TYR A 1 300 ? -4.455 -5.002 -6.320 1.00 74.94 300 TYR A N 1
ATOM 2438 C CA . TYR A 1 300 ? -4.924 -5.111 -7.703 1.00 74.94 300 TYR A CA 1
ATOM 2439 C C . TYR A 1 300 ? -4.475 -3.901 -8.533 1.00 74.94 300 TYR A C 1
ATOM 2441 O O . TYR A 1 300 ? -3.761 -4.074 -9.516 1.00 74.94 300 TYR A O 1
ATOM 2449 N N . GLU A 1 301 ? -4.816 -2.680 -8.104 1.00 69.81 301 GLU A N 1
ATOM 2450 C CA . GLU A 1 301 ? -4.477 -1.457 -8.855 1.00 69.81 301 GLU A CA 1
ATOM 2451 C C . GLU A 1 301 ? -2.960 -1.227 -8.916 1.00 69.81 301 GLU A C 1
ATOM 2453 O O . GLU A 1 301 ? -2.413 -0.869 -9.959 1.00 69.81 301 GLU A O 1
ATOM 2458 N N . PHE A 1 302 ? -2.254 -1.489 -7.809 1.00 69.38 302 PHE A N 1
ATOM 2459 C CA . PHE A 1 302 ? -0.798 -1.351 -7.759 1.00 69.38 302 PHE A CA 1
ATOM 2460 C C . PHE A 1 302 ? -0.087 -2.324 -8.712 1.00 69.38 302 PHE A C 1
ATOM 2462 O O . PHE A 1 302 ? 0.927 -1.985 -9.319 1.00 69.38 302 PHE A O 1
ATOM 2469 N N . ARG A 1 303 ? -0.638 -3.530 -8.881 1.00 64.31 303 ARG A N 1
ATOM 2470 C CA . ARG A 1 303 ? -0.091 -4.570 -9.758 1.00 64.31 303 ARG A CA 1
ATOM 2471 C C . ARG A 1 303 ? -0.443 -4.349 -11.225 1.00 64.31 303 ARG A C 1
ATOM 2473 O O . ARG A 1 303 ? 0.401 -4.591 -12.086 1.00 64.31 303 ARG A O 1
ATOM 2480 N N . LEU A 1 304 ? -1.652 -3.864 -11.501 1.00 55.97 304 LEU A N 1
ATOM 2481 C CA . LEU A 1 304 ? -2.120 -3.523 -12.840 1.00 55.97 304 LEU A CA 1
ATOM 2482 C C . LEU A 1 304 ? -1.198 -2.471 -13.485 1.00 55.97 304 LEU A C 1
ATOM 2484 O O . LEU A 1 304 ? -0.729 -2.677 -14.603 1.00 55.97 304 LEU A O 1
ATOM 2488 N N . ALA A 1 305 ? -0.805 -1.441 -12.724 1.00 47.94 305 ALA A N 1
ATOM 2489 C CA . ALA A 1 305 ? 0.159 -0.421 -13.151 1.00 47.94 305 ALA A CA 1
ATOM 2490 C C . ALA A 1 305 ? 1.515 -0.996 -13.623 1.00 47.94 305 ALA A C 1
ATOM 2492 O O . ALA A 1 305 ? 2.115 -0.468 -14.556 1.00 47.94 305 ALA A O 1
ATOM 2493 N N . GLY A 1 306 ? 1.995 -2.084 -13.005 1.00 47.34 306 GLY A N 1
ATOM 2494 C CA . GLY A 1 306 ? 3.254 -2.748 -13.374 1.00 47.34 306 GLY A CA 1
ATOM 2495 C C . GLY A 1 306 ? 3.129 -3.798 -14.488 1.00 47.34 306 GLY A C 1
ATOM 2496 O O . GLY A 1 306 ? 4.130 -4.151 -15.110 1.00 47.34 306 GLY A O 1
ATOM 2497 N N . TYR A 1 307 ? 1.923 -4.308 -14.754 1.00 49.75 307 TYR A N 1
ATOM 2498 C CA . TYR A 1 307 ? 1.677 -5.400 -15.707 1.00 49.75 307 TYR A CA 1
ATOM 2499 C C . TYR A 1 307 ? 1.380 -4.909 -17.136 1.00 49.75 307 TYR A C 1
ATOM 2501 O O . TYR A 1 307 ? 1.490 -5.699 -18.076 1.00 49.75 307 TYR A O 1
ATOM 2509 N N . TYR A 1 308 ? 1.041 -3.625 -17.338 1.00 49.69 308 TYR A N 1
ATOM 2510 C CA . TYR A 1 308 ? 0.577 -3.108 -18.636 1.00 49.69 308 TYR A CA 1
ATOM 2511 C C . TYR A 1 308 ? 1.539 -3.294 -19.833 1.00 49.69 308 TYR A C 1
ATOM 2513 O O . TYR A 1 308 ? 1.124 -3.159 -20.981 1.00 49.69 308 TYR A O 1
ATOM 2521 N N . SER A 1 309 ? 2.789 -3.712 -19.606 1.00 45.34 309 SER A N 1
ATOM 2522 C CA . SER A 1 309 ? 3.717 -4.138 -20.665 1.00 45.34 309 SER A CA 1
ATOM 2523 C C . SER A 1 309 ? 3.211 -5.309 -21.525 1.00 45.34 309 SER A C 1
ATOM 2525 O O . SER A 1 309 ? 3.620 -5.428 -22.677 1.00 45.34 309 SER A O 1
ATOM 2527 N N . ARG A 1 310 ? 2.303 -6.156 -21.011 1.00 47.12 310 ARG A N 1
ATOM 2528 C CA . ARG A 1 310 ? 1.725 -7.316 -21.730 1.00 47.12 310 ARG A CA 1
ATOM 2529 C C . ARG A 1 310 ? 0.538 -6.981 -22.648 1.00 47.12 310 ARG A C 1
ATOM 2531 O O . ARG A 1 310 ? 0.077 -7.852 -23.373 1.00 47.12 310 ARG A O 1
ATOM 2538 N N . TYR A 1 311 ? 0.053 -5.741 -22.635 1.00 51.00 311 TYR A N 1
ATOM 2539 C CA . TYR A 1 311 ? -1.078 -5.289 -23.461 1.00 51.00 311 TYR A CA 1
ATOM 2540 C C . TYR A 1 311 ? -0.623 -4.595 -24.753 1.00 51.00 311 TYR A C 1
ATOM 2542 O O . TYR A 1 311 ? -1.434 -4.006 -25.459 1.00 51.00 311 TYR A O 1
ATOM 2550 N N . ILE A 1 312 ? 0.678 -4.655 -25.056 1.00 53.44 312 ILE A N 1
ATOM 2551 C CA . ILE A 1 312 ? 1.279 -4.077 -26.256 1.00 53.44 312 ILE A CA 1
ATOM 2552 C C . ILE A 1 312 ? 1.478 -5.207 -27.281 1.00 53.44 312 ILE A C 1
ATOM 2554 O O . ILE A 1 312 ? 2.333 -6.076 -27.059 1.00 53.44 312 ILE A O 1
ATOM 2558 N N . PRO A 1 313 ? 0.726 -5.226 -28.399 1.00 56.00 313 PRO A N 1
ATOM 2559 C CA . PRO A 1 313 ? 0.948 -6.184 -29.477 1.00 56.00 313 PRO A CA 1
ATOM 2560 C C . PRO A 1 313 ? 2.399 -6.125 -29.960 1.00 56.00 313 PRO A C 1
ATOM 2562 O O . PRO A 1 313 ? 2.973 -5.046 -30.086 1.00 56.00 313 PRO A O 1
ATOM 2565 N N . MET A 1 314 ? 3.010 -7.284 -30.222 1.00 53.75 314 MET A N 1
ATOM 2566 C CA . MET A 1 314 ? 4.391 -7.368 -30.724 1.00 53.75 314 MET A CA 1
ATOM 2567 C C . MET A 1 314 ? 5.439 -6.659 -29.840 1.00 53.75 314 MET A C 1
ATOM 2569 O O . MET A 1 314 ? 6.486 -6.234 -30.334 1.00 53.75 314 MET A O 1
ATOM 2573 N N . PHE A 1 315 ? 5.205 -6.582 -28.522 1.00 61.16 315 PHE A N 1
ATOM 2574 C CA . PHE A 1 315 ? 6.093 -5.924 -27.552 1.00 61.16 315 PHE A CA 1
ATOM 2575 C C . PHE A 1 315 ? 7.575 -6.288 -27.724 1.00 61.16 315 PHE A C 1
ATOM 2577 O O . PHE A 1 315 ? 8.430 -5.406 -27.747 1.00 61.16 315 PHE A O 1
ATOM 2584 N N . SER A 1 316 ? 7.890 -7.577 -27.894 1.00 56.44 316 SER A N 1
ATOM 2585 C CA . SER A 1 316 ? 9.270 -8.060 -28.066 1.00 56.44 316 SER A CA 1
ATOM 2586 C C . SER A 1 316 ? 9.971 -7.497 -29.310 1.00 56.44 316 SER A C 1
ATOM 2588 O O . SER A 1 316 ? 11.190 -7.308 -29.294 1.00 56.44 316 SER A O 1
ATOM 2590 N N . SER A 1 317 ? 9.212 -7.228 -30.374 1.00 63.22 317 SER A N 1
ATOM 2591 C CA . SER A 1 317 ? 9.704 -6.654 -31.629 1.00 63.22 317 SER A CA 1
ATOM 2592 C C . SER A 1 317 ? 9.852 -5.138 -31.520 1.00 63.22 317 SER A C 1
ATOM 2594 O O . SER A 1 317 ? 10.886 -4.600 -31.909 1.00 63.22 317 SER A O 1
ATOM 2596 N N . ILE A 1 318 ? 8.884 -4.453 -30.901 1.00 63.69 318 ILE A N 1
ATOM 2597 C CA . ILE A 1 318 ? 8.950 -3.001 -30.659 1.00 63.69 318 ILE A CA 1
ATOM 2598 C C . ILE A 1 318 ? 10.098 -2.677 -29.691 1.00 63.69 318 ILE A C 1
ATOM 2600 O O . ILE A 1 318 ? 10.882 -1.766 -29.929 1.00 63.69 318 ILE A O 1
ATOM 2604 N N . ALA A 1 319 ? 10.282 -3.475 -28.638 1.00 61.31 319 ALA A N 1
ATOM 2605 C CA . ALA A 1 319 ? 11.379 -3.329 -27.682 1.00 61.31 319 ALA A CA 1
ATOM 2606 C C . ALA A 1 319 ? 12.722 -3.897 -28.192 1.00 61.31 319 ALA A C 1
ATOM 2608 O O . ALA A 1 319 ? 13.729 -3.846 -27.472 1.00 61.31 319 ALA A O 1
ATOM 2609 N N . ALA A 1 320 ? 12.788 -4.455 -29.409 1.00 65.69 320 ALA A N 1
ATOM 2610 C CA . ALA A 1 320 ? 14.009 -5.066 -29.933 1.00 65.69 320 ALA A CA 1
ATOM 2611 C C . ALA A 1 320 ? 15.187 -4.078 -30.039 1.00 65.69 320 ALA A C 1
ATOM 2613 O O . ALA A 1 320 ? 16.249 -4.427 -29.526 1.00 65.69 320 ALA A O 1
ATOM 2614 N N . PRO A 1 321 ? 15.034 -2.843 -30.562 1.00 69.31 321 PRO A N 1
ATOM 2615 C CA . PRO A 1 321 ? 16.128 -1.867 -30.622 1.00 69.31 321 PRO A CA 1
ATOM 2616 C C . PRO A 1 321 ? 16.659 -1.477 -29.235 1.00 69.31 321 PRO A C 1
ATOM 2618 O O . PRO A 1 321 ? 17.870 -1.338 -29.039 1.00 69.31 321 PRO A O 1
ATOM 2621 N N . LEU A 1 322 ? 15.763 -1.381 -28.244 1.00 60.19 322 LEU A N 1
ATOM 2622 C CA . LEU A 1 322 ? 16.099 -1.079 -26.849 1.00 60.19 322 LEU A CA 1
ATOM 2623 C C . LEU A 1 322 ? 16.864 -2.235 -26.191 1.00 60.19 322 LEU A C 1
ATOM 2625 O O . LEU A 1 322 ? 17.887 -2.019 -25.546 1.00 60.19 322 LEU A O 1
ATOM 2629 N N . THR A 1 323 ? 16.403 -3.471 -26.386 1.00 58.19 323 THR A N 1
ATOM 2630 C CA . THR A 1 323 ? 17.029 -4.671 -25.803 1.00 58.19 323 THR A CA 1
ATOM 2631 C C . THR A 1 323 ? 18.311 -5.084 -26.525 1.00 58.19 323 THR A C 1
ATOM 2633 O O . THR A 1 323 ? 19.255 -5.546 -25.888 1.00 58.19 323 THR A O 1
ATOM 2636 N N . ASP A 1 324 ? 18.401 -4.892 -27.840 1.00 64.81 324 ASP A N 1
ATOM 2637 C CA . ASP A 1 324 ? 19.615 -5.163 -28.617 1.00 64.81 324 ASP A CA 1
ATOM 2638 C C . ASP A 1 324 ? 20.705 -4.122 -28.327 1.00 64.81 324 ASP A C 1
ATOM 2640 O O . ASP A 1 324 ? 21.887 -4.468 -28.282 1.00 64.81 324 ASP A O 1
ATOM 2644 N N . SER A 1 325 ? 20.317 -2.896 -27.958 1.00 58.94 325 SER A N 1
ATOM 2645 C CA . SER A 1 325 ? 21.218 -1.905 -27.354 1.00 58.94 325 SER A CA 1
ATOM 2646 C C . SER A 1 325 ? 21.757 -2.314 -25.974 1.00 58.94 325 SER A C 1
ATOM 2648 O O . SER A 1 325 ? 22.633 -1.639 -25.433 1.00 58.94 325 SER A O 1
ATOM 2650 N N . LEU A 1 326 ? 21.295 -3.428 -25.407 1.00 55.28 326 LEU A N 1
ATOM 2651 C CA . LEU A 1 326 ? 21.796 -4.000 -24.155 1.00 55.28 326 LEU A CA 1
ATOM 2652 C C . LEU A 1 326 ? 22.542 -5.333 -24.369 1.00 55.28 326 LEU A C 1
ATOM 2654 O O . LEU A 1 326 ? 23.088 -5.879 -23.413 1.00 55.28 326 LEU A O 1
ATOM 2658 N N . LYS A 1 327 ? 22.620 -5.860 -25.604 1.00 47.53 327 LYS A N 1
ATOM 2659 C CA . LYS A 1 327 ? 23.266 -7.154 -25.901 1.00 47.53 327 LYS A CA 1
ATOM 2660 C C . LYS A 1 327 ? 24.786 -7.061 -26.093 1.00 47.53 327 LYS A C 1
ATOM 2662 O O . LYS A 1 327 ? 25.297 -6.167 -26.762 1.00 47.53 327 LYS A O 1
ATOM 2667 N N . GLY A 1 328 ? 25.489 -8.072 -25.569 1.00 48.94 328 GLY A N 1
ATOM 2668 C CA . GLY A 1 328 ? 26.922 -8.338 -25.758 1.00 48.94 328 GLY A CA 1
ATOM 2669 C C . GLY A 1 328 ? 27.572 -8.897 -24.485 1.00 48.94 328 GLY A C 1
ATOM 2670 O O . GLY A 1 328 ? 27.284 -8.416 -23.392 1.00 48.94 328 GLY A O 1
ATOM 2671 N N . LYS A 1 329 ? 28.457 -9.903 -24.593 1.00 41.78 329 LYS A N 1
ATOM 2672 C CA . LYS A 1 329 ? 29.300 -10.311 -23.453 1.00 41.78 329 LYS A CA 1
ATOM 2673 C C . LYS A 1 329 ? 30.262 -9.159 -23.147 1.00 41.78 329 LYS A C 1
ATOM 2675 O O . LYS A 1 329 ? 31.056 -8.797 -24.007 1.00 41.78 329 LYS A O 1
ATOM 2680 N N . ALA A 1 330 ? 30.152 -8.588 -21.946 1.00 47.31 330 ALA A N 1
ATOM 2681 C CA . ALA A 1 330 ? 30.970 -7.479 -21.449 1.00 47.31 330 ALA A CA 1
ATOM 2682 C C . ALA A 1 330 ? 30.983 -6.233 -22.363 1.00 47.31 330 ALA A C 1
ATOM 2684 O O . ALA A 1 330 ? 32.009 -5.868 -22.940 1.00 47.31 330 ALA A O 1
ATOM 2685 N N . ARG A 1 331 ? 29.850 -5.528 -22.482 1.00 46.75 331 ARG A N 1
ATOM 2686 C CA . ARG A 1 331 ? 29.829 -4.218 -23.153 1.00 46.75 331 ARG A CA 1
ATOM 2687 C C . ARG A 1 331 ? 30.505 -3.167 -22.253 1.00 46.75 331 ARG A C 1
ATOM 2689 O O . ARG A 1 331 ? 29.900 -2.680 -21.305 1.00 46.75 331 ARG A O 1
ATOM 2696 N N . LYS A 1 332 ? 31.764 -2.808 -22.534 1.00 45.47 332 LYS A N 1
ATOM 2697 C CA . LYS A 1 332 ? 32.442 -1.654 -21.910 1.00 45.47 332 LYS A CA 1
ATOM 2698 C C . LYS A 1 332 ? 32.143 -0.385 -22.721 1.00 45.47 332 LYS A C 1
ATOM 2700 O O . LYS A 1 332 ? 32.837 -0.096 -23.689 1.00 45.47 332 LYS A O 1
ATOM 2705 N N . GLY A 1 333 ? 31.095 0.358 -22.359 1.00 58.16 333 GLY A N 1
ATOM 2706 C CA . GLY A 1 333 ? 30.794 1.669 -22.956 1.00 58.16 333 GLY A CA 1
ATOM 2707 C C . GLY A 1 333 ? 29.367 2.178 -22.689 1.00 58.16 333 GLY A C 1
ATOM 2708 O O . GLY A 1 333 ? 28.500 1.384 -22.329 1.00 58.16 333 GLY A O 1
ATOM 2709 N N . PRO A 1 334 ? 29.104 3.494 -22.839 1.00 56.47 334 PRO A N 1
ATOM 2710 C CA . PRO A 1 334 ? 27.767 4.068 -22.679 1.00 56.47 334 PRO A CA 1
ATOM 2711 C C . PRO A 1 334 ? 26.796 3.554 -23.753 1.00 56.47 334 PRO A C 1
ATOM 2713 O O . PRO A 1 334 ? 27.185 3.338 -24.900 1.00 56.47 334 PRO A O 1
ATOM 2716 N N . ILE A 1 335 ? 25.520 3.389 -23.384 1.00 63.78 335 ILE A N 1
ATOM 2717 C CA . ILE A 1 335 ? 24.450 2.975 -24.303 1.00 63.78 335 ILE A CA 1
ATOM 2718 C C . ILE A 1 335 ? 24.338 4.013 -25.423 1.00 63.78 335 ILE A C 1
ATOM 2720 O O . ILE A 1 335 ? 24.000 5.171 -25.180 1.00 63.78 335 ILE A O 1
ATOM 2724 N N . THR A 1 336 ? 24.632 3.599 -26.654 1.00 67.25 336 THR A N 1
ATOM 2725 C CA . THR A 1 336 ? 24.431 4.431 -27.840 1.00 67.25 336 THR A CA 1
ATOM 2726 C C . THR A 1 336 ? 22.942 4.470 -28.157 1.00 67.25 336 THR A C 1
ATOM 2728 O O . THR A 1 336 ? 22.388 3.509 -28.682 1.00 67.25 336 THR A O 1
ATOM 2731 N N . TRP A 1 337 ? 22.287 5.569 -27.795 1.00 72.44 337 TRP A N 1
ATOM 2732 C CA . TRP A 1 337 ? 20.867 5.770 -28.055 1.00 72.44 337 TRP A CA 1
ATOM 2733 C C . TRP A 1 337 ? 20.657 6.172 -29.518 1.00 72.44 337 TRP A C 1
ATOM 2735 O O . TRP A 1 337 ? 21.012 7.278 -29.928 1.00 72.44 337 TRP A O 1
ATOM 2745 N N . THR A 1 338 ? 20.150 5.249 -30.332 1.00 80.38 338 THR A N 1
ATOM 2746 C CA . THR A 1 338 ? 19.906 5.476 -31.761 1.00 80.38 338 THR A CA 1
ATOM 2747 C C . THR A 1 338 ? 18.513 6.069 -31.991 1.00 80.38 338 THR A C 1
ATOM 2749 O O . THR A 1 338 ? 17.642 6.015 -31.125 1.00 80.38 338 THR A O 1
ATOM 2752 N N . LYS A 1 339 ? 18.264 6.611 -33.191 1.00 78.81 339 LYS A N 1
ATOM 2753 C CA . LYS A 1 339 ? 16.921 7.081 -33.585 1.00 78.81 339 LYS A CA 1
ATOM 2754 C C . LYS A 1 339 ? 15.872 5.959 -33.567 1.00 78.81 339 LYS A C 1
ATOM 2756 O O . LYS A 1 339 ? 14.698 6.225 -33.351 1.00 78.81 339 LYS A O 1
ATOM 2761 N N . GLU A 1 340 ? 16.302 4.715 -33.768 1.00 74.62 340 GLU A N 1
ATOM 2762 C CA . GLU A 1 340 ? 15.458 3.520 -33.675 1.00 74.62 340 GLU A CA 1
ATOM 2763 C C . GLU A 1 340 ? 15.070 3.210 -32.221 1.00 74.62 340 GLU A C 1
ATOM 2765 O O . GLU A 1 340 ? 13.933 2.821 -31.976 1.00 74.62 340 GLU A O 1
ATOM 2770 N N . CYS A 1 341 ? 15.967 3.451 -31.254 1.00 68.62 341 CYS A N 1
ATOM 2771 C CA . CYS A 1 341 ? 15.654 3.368 -29.823 1.00 68.62 341 CYS A CA 1
ATOM 2772 C C . CYS A 1 341 ? 14.650 4.440 -29.388 1.00 68.62 341 CYS A C 1
ATOM 2774 O O . CYS A 1 341 ? 13.722 4.122 -28.652 1.00 68.62 341 CYS A O 1
ATOM 2776 N N . GLU A 1 342 ? 14.803 5.682 -29.863 1.00 76.81 342 GLU A N 1
ATOM 2777 C CA . GLU A 1 342 ? 13.837 6.758 -29.587 1.00 76.81 342 GLU A CA 1
ATOM 2778 C C . GLU A 1 342 ? 12.456 6.408 -30.159 1.00 76.81 342 GLU A C 1
ATOM 2780 O O . GLU A 1 342 ? 11.462 6.443 -29.442 1.00 76.81 342 GLU A O 1
ATOM 2785 N N . LYS A 1 343 ? 12.405 5.956 -31.421 1.00 77.56 343 LYS A N 1
ATOM 2786 C CA . LYS A 1 343 ? 11.157 5.546 -32.077 1.00 77.56 343 LYS A CA 1
ATOM 2787 C C . LYS A 1 343 ? 10.476 4.383 -31.346 1.00 77.56 343 LYS A C 1
ATOM 2789 O O . LYS A 1 343 ? 9.285 4.464 -31.076 1.00 77.56 343 LYS A O 1
ATOM 2794 N N . ALA A 1 344 ? 11.230 3.344 -30.981 1.00 67.56 344 ALA A N 1
ATOM 2795 C CA . ALA A 1 344 ? 10.726 2.218 -30.195 1.00 67.56 344 ALA A CA 1
ATOM 2796 C C . ALA A 1 344 ? 10.180 2.658 -28.828 1.00 67.56 344 ALA A C 1
ATOM 2798 O O . ALA A 1 344 ? 9.147 2.173 -28.376 1.00 67.56 344 ALA A O 1
ATOM 2799 N N . PHE A 1 345 ? 10.866 3.585 -28.160 1.00 67.25 345 PHE A N 1
ATOM 2800 C CA . PHE A 1 345 ? 10.457 4.098 -26.857 1.00 67.25 345 PHE A CA 1
ATOM 2801 C C . PHE A 1 345 ? 9.168 4.928 -26.930 1.00 67.25 345 PHE A C 1
ATOM 2803 O O . PHE A 1 345 ? 8.273 4.744 -26.102 1.00 67.25 345 PHE A O 1
ATOM 2810 N N . ASP A 1 346 ? 9.046 5.796 -27.933 1.00 71.75 346 ASP A N 1
ATOM 2811 C CA . ASP A 1 346 ? 7.838 6.593 -28.160 1.00 71.75 346 ASP A CA 1
ATOM 2812 C C . ASP A 1 346 ? 6.654 5.734 -28.621 1.00 71.75 346 ASP A C 1
ATOM 2814 O O . ASP A 1 346 ? 5.517 5.973 -28.217 1.00 71.75 346 ASP A O 1
ATOM 2818 N N . GLU A 1 347 ? 6.907 4.689 -29.405 1.00 68.81 347 GLU A N 1
ATOM 2819 C CA . GLU A 1 347 ? 5.889 3.728 -29.835 1.00 68.81 347 GLU A CA 1
ATOM 2820 C C . GLU A 1 347 ? 5.353 2.908 -28.652 1.00 68.81 347 GLU A C 1
ATOM 2822 O O . GLU A 1 347 ? 4.140 2.811 -28.481 1.00 68.81 347 GLU A O 1
ATOM 2827 N N . LEU A 1 348 ? 6.223 2.447 -27.743 1.00 61.94 348 LEU A N 1
ATOM 2828 C CA . LEU A 1 348 ? 5.800 1.811 -26.488 1.00 61.94 348 LEU A CA 1
ATOM 2829 C C . LEU A 1 348 ? 4.978 2.757 -25.605 1.00 61.94 348 LEU A C 1
ATOM 2831 O O . LEU A 1 348 ? 3.966 2.339 -25.044 1.00 61.94 348 LEU A O 1
ATOM 2835 N N . LYS A 1 349 ? 5.375 4.031 -25.493 1.00 61.97 349 LYS A N 1
ATOM 2836 C CA . LYS A 1 349 ? 4.578 5.041 -24.778 1.00 61.97 349 LYS A CA 1
ATOM 2837 C C . LYS A 1 349 ? 3.201 5.213 -25.408 1.00 61.97 349 LYS A C 1
ATOM 2839 O O . LYS A 1 349 ? 2.210 5.204 -24.691 1.00 61.97 349 LYS A O 1
ATOM 2844 N N . ASN A 1 350 ? 3.129 5.332 -26.731 1.00 63.66 350 ASN A N 1
ATOM 2845 C CA . ASN A 1 350 ? 1.863 5.501 -27.439 1.00 63.66 350 ASN A CA 1
ATOM 2846 C C . ASN A 1 350 ? 0.957 4.270 -27.297 1.00 63.66 350 ASN A C 1
ATOM 2848 O O . ASN A 1 350 ? -0.243 4.431 -27.099 1.00 63.66 350 ASN A O 1
ATOM 2852 N N . CYS A 1 351 ? 1.509 3.055 -27.330 1.00 58.59 351 CYS A N 1
ATOM 2853 C CA . CYS A 1 351 ? 0.754 1.823 -27.087 1.00 58.59 351 CYS A CA 1
ATOM 2854 C C . CYS A 1 351 ? 0.252 1.698 -25.641 1.00 58.59 351 CYS A C 1
ATOM 2856 O O . CYS A 1 351 ? -0.805 1.123 -25.422 1.00 58.59 351 CYS A O 1
ATOM 2858 N N . LEU A 1 352 ? 0.978 2.242 -24.658 1.00 54.12 352 LEU A N 1
ATOM 2859 C CA . LEU A 1 352 ? 0.518 2.306 -23.263 1.00 54.12 352 LEU A CA 1
ATOM 2860 C C . LEU A 1 352 ? -0.534 3.402 -23.037 1.00 54.12 352 LEU A C 1
ATOM 2862 O O . LEU A 1 352 ? -1.348 3.289 -22.125 1.00 54.12 352 LEU A O 1
ATOM 2866 N N . CYS A 1 353 ? -0.508 4.460 -23.850 1.00 52.75 353 CYS A N 1
ATOM 2867 C CA . CYS A 1 353 ? -1.432 5.591 -23.764 1.00 52.75 353 CYS A CA 1
ATOM 2868 C C . CYS A 1 353 ? -2.717 5.402 -24.588 1.00 52.75 353 CYS A C 1
ATOM 2870 O O . CYS A 1 353 ? -3.693 6.109 -24.344 1.00 52.75 353 CYS A O 1
ATOM 2872 N N . ASN A 1 354 ? -2.733 4.476 -25.551 1.00 51.78 354 ASN A N 1
ATOM 2873 C CA . ASN A 1 354 ? -3.901 4.151 -26.368 1.00 51.78 354 ASN A CA 1
ATOM 2874 C C . ASN A 1 354 ? -4.514 2.833 -25.896 1.00 51.78 354 ASN A C 1
ATOM 2876 O O . ASN A 1 354 ? -3.812 1.845 -25.744 1.00 51.78 354 ASN A O 1
ATOM 2880 N N . TYR A 1 355 ? -5.826 2.824 -25.674 1.00 41.25 355 TYR A N 1
ATOM 2881 C CA . TYR A 1 355 ? -6.570 1.699 -25.109 1.00 41.25 355 TYR A CA 1
ATOM 2882 C C . TYR A 1 355 ? -6.605 0.480 -26.052 1.00 41.25 355 TYR A C 1
ATOM 2884 O O . TYR A 1 355 ? -7.171 0.600 -27.141 1.00 41.25 355 TYR A O 1
ATOM 2892 N N . PRO A 1 356 ? -6.133 -0.714 -25.644 1.00 48.16 356 PRO A N 1
ATOM 2893 C CA . PRO A 1 356 ? -6.600 -1.969 -26.213 1.00 48.16 356 PRO A CA 1
ATOM 2894 C C . PRO A 1 356 ? -7.588 -2.640 -25.242 1.00 48.16 356 PRO A C 1
ATOM 2896 O O . PRO A 1 356 ? -7.247 -2.931 -24.093 1.00 48.16 356 PRO A O 1
ATOM 2899 N N . VAL A 1 357 ? -8.822 -2.894 -25.700 1.00 53.00 357 VAL A N 1
ATOM 2900 C CA . VAL A 1 357 ? -9.809 -3.684 -24.941 1.00 53.00 357 VAL A CA 1
ATOM 2901 C C . VAL A 1 357 ? -9.345 -5.143 -24.985 1.00 53.00 357 VAL A C 1
ATOM 2903 O O . VAL A 1 357 ? -9.556 -5.810 -25.993 1.00 53.00 357 VAL A O 1
ATOM 2906 N N . LEU A 1 358 ? -8.688 -5.646 -23.937 1.00 55.00 358 LEU A N 1
ATOM 2907 C CA . LEU A 1 358 ? -8.638 -7.095 -23.731 1.00 55.00 358 LEU A CA 1
ATOM 2908 C C . LEU A 1 358 ? -9.920 -7.533 -23.027 1.00 55.00 358 LEU A C 1
ATOM 2910 O O . LEU A 1 358 ? -10.380 -6.876 -22.090 1.00 55.00 358 LEU A O 1
ATOM 2914 N N . TYR A 1 359 ? -10.486 -8.645 -23.471 1.00 55.31 359 TYR A N 1
ATOM 2915 C CA . TYR A 1 359 ? -11.720 -9.203 -22.936 1.00 55.31 359 TYR A CA 1
ATOM 2916 C C . TYR A 1 359 ? -11.427 -10.366 -21.988 1.00 55.31 359 TYR A C 1
ATOM 2918 O O . TYR A 1 359 ? -10.407 -11.046 -22.090 1.00 55.31 359 TYR A O 1
ATOM 2926 N N . SER A 1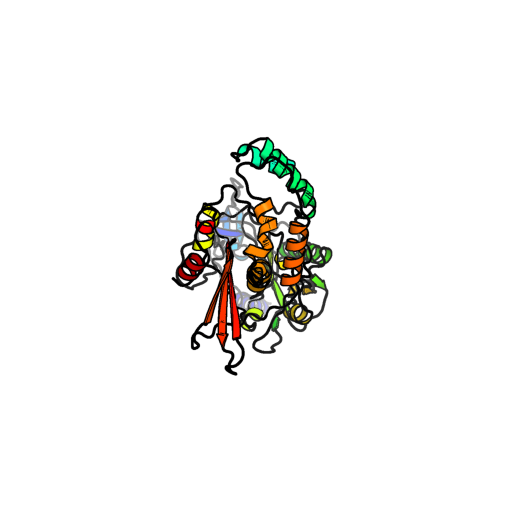 360 ? -12.327 -10.586 -21.029 1.00 54.62 360 SER A N 1
ATOM 2927 C CA . SER A 1 360 ? -12.213 -11.727 -20.115 1.00 54.62 360 SER A CA 1
ATOM 2928 C C . SER A 1 360 ? -12.492 -13.035 -20.866 1.00 54.62 360 SER A C 1
ATOM 2930 O O . SER A 1 360 ? -13.441 -13.065 -21.648 1.00 54.62 360 SER A O 1
ATOM 2932 N N . PRO A 1 361 ? -11.715 -14.107 -20.624 1.00 62.25 361 PRO A N 1
ATOM 2933 C CA . PRO A 1 361 ? -11.944 -15.390 -21.271 1.00 62.25 361 PRO A CA 1
ATOM 2934 C C . PRO A 1 361 ? -13.240 -16.030 -20.766 1.00 62.25 361 PRO A C 1
ATOM 2936 O O . PRO A 1 361 ? -13.441 -16.186 -19.559 1.00 62.25 361 PRO A O 1
ATOM 2939 N N . ASP A 1 362 ? -14.090 -16.445 -21.695 1.00 68.69 362 ASP A N 1
ATOM 2940 C CA . ASP A 1 362 ? -15.241 -17.299 -21.437 1.00 68.69 362 ASP A CA 1
ATOM 2941 C C . ASP A 1 362 ? -14.858 -18.756 -21.710 1.00 68.69 362 ASP A C 1
ATOM 2943 O O . ASP A 1 362 ? -14.762 -19.191 -22.854 1.00 68.69 362 ASP A O 1
ATOM 2947 N N . TYR A 1 363 ? -14.639 -19.541 -20.658 1.00 71.44 363 TYR A N 1
ATOM 2948 C CA . TYR A 1 363 ? -14.218 -20.941 -20.786 1.00 71.44 363 TYR A CA 1
ATOM 2949 C C . TYR A 1 363 ? -15.277 -21.864 -21.412 1.00 71.44 363 TYR A C 1
ATOM 2951 O O . TYR A 1 363 ? -14.983 -23.034 -21.659 1.00 71.44 363 TYR A O 1
ATOM 2959 N N . GLN A 1 364 ? -16.496 -21.374 -21.665 1.00 72.69 364 GLN A N 1
ATOM 2960 C CA . GLN A 1 364 ? -17.523 -22.110 -22.409 1.00 72.69 364 GLN A CA 1
ATOM 2961 C C . GLN A 1 364 ? -17.411 -21.905 -23.928 1.00 72.69 364 GLN A C 1
ATOM 2963 O O . GLN A 1 364 ? -18.058 -22.627 -24.687 1.00 72.69 364 GLN A O 1
ATOM 2968 N N . LYS A 1 365 ? -16.583 -20.954 -24.378 1.00 74.69 365 LYS A N 1
ATOM 2969 C CA . LYS A 1 365 ? -16.370 -20.628 -25.791 1.00 74.69 365 LYS A CA 1
ATOM 2970 C C . LYS A 1 365 ? -15.018 -21.133 -26.300 1.00 74.69 365 LYS A C 1
ATOM 2972 O O . LYS A 1 365 ? -14.045 -21.177 -25.543 1.00 74.69 365 LYS A O 1
ATOM 2977 N N . PRO A 1 366 ? -14.922 -21.491 -27.593 1.00 78.06 366 PRO A N 1
ATOM 2978 C CA . PRO A 1 366 ? -13.655 -21.890 -28.191 1.00 78.06 366 PRO A CA 1
ATOM 2979 C C . PRO A 1 366 ? -12.682 -20.709 -28.225 1.00 78.06 366 PRO A C 1
ATOM 2981 O O . PRO A 1 366 ? -13.061 -19.594 -28.575 1.00 78.06 366 PRO A O 1
ATOM 2984 N N . PHE A 1 367 ? -11.422 -20.968 -27.884 1.00 77.50 367 PHE A N 1
ATOM 2985 C CA . PHE A 1 367 ? -10.341 -20.004 -28.056 1.00 77.50 367 PHE A CA 1
ATOM 2986 C C . PHE A 1 367 ? -9.827 -20.034 -29.495 1.00 77.50 367 PHE A C 1
ATOM 2988 O O . PHE A 1 367 ? -9.649 -21.106 -30.076 1.00 77.50 367 PHE A O 1
ATOM 2995 N N . ILE A 1 368 ? -9.547 -18.855 -30.036 1.00 80.00 368 ILE A N 1
ATOM 2996 C CA . ILE A 1 368 ? -8.883 -18.653 -31.318 1.00 80.00 368 ILE A CA 1
ATOM 2997 C C . ILE A 1 368 ? -7.440 -18.265 -31.013 1.00 80.00 368 ILE A C 1
ATOM 2999 O O . ILE A 1 368 ? -7.180 -17.371 -30.210 1.00 80.00 368 ILE A O 1
ATOM 3003 N N . VAL A 1 369 ? -6.493 -18.985 -31.609 1.00 78.75 369 VAL A N 1
ATOM 3004 C CA . VAL A 1 369 ? -5.064 -18.693 -31.489 1.00 78.75 369 VAL A CA 1
ATOM 3005 C C . VAL A 1 369 ? -4.572 -18.262 -32.858 1.00 78.75 369 VAL A C 1
ATOM 3007 O O . VAL A 1 369 ? -4.496 -19.079 -33.775 1.00 78.75 369 VAL A O 1
ATOM 3010 N N . GLU A 1 370 ? -4.203 -16.996 -32.980 1.00 77.62 370 GLU A N 1
ATOM 3011 C CA . GLU A 1 370 ? -3.535 -16.468 -34.161 1.00 77.62 370 GLU A CA 1
ATOM 3012 C C . GLU A 1 370 ? -2.052 -16.312 -33.859 1.00 77.62 370 GLU A C 1
ATOM 3014 O O . GLU A 1 370 ? -1.659 -15.693 -32.869 1.00 77.62 370 GLU A O 1
ATOM 3019 N N . THR A 1 371 ? -1.204 -16.891 -34.698 1.00 74.56 371 THR A N 1
ATOM 3020 C CA . THR A 1 371 ? 0.246 -16.772 -34.563 1.00 74.56 371 THR A CA 1
ATOM 3021 C C . THR A 1 371 ? 0.810 -16.064 -35.783 1.00 74.56 371 THR A C 1
ATOM 3023 O O . THR A 1 371 ? 0.422 -16.345 -36.915 1.00 74.56 371 THR A O 1
ATOM 3026 N N . ASP A 1 372 ? 1.739 -15.144 -35.546 1.00 70.81 372 ASP A N 1
ATOM 3027 C CA . ASP A 1 372 ? 2.532 -14.518 -36.596 1.00 70.81 372 ASP A CA 1
ATOM 3028 C C . ASP A 1 372 ? 4.012 -14.576 -36.212 1.00 70.81 372 ASP A C 1
ATOM 3030 O O . ASP A 1 372 ? 4.392 -14.409 -35.048 1.00 70.81 372 ASP A O 1
ATOM 3034 N N . ALA A 1 373 ? 4.869 -14.852 -37.185 1.00 71.25 373 ALA A N 1
ATOM 3035 C CA . ALA A 1 373 ? 6.295 -15.022 -36.973 1.00 71.25 373 ALA A CA 1
ATOM 3036 C C . ALA A 1 373 ? 7.082 -14.185 -37.976 1.00 71.25 373 ALA A C 1
ATOM 3038 O O . ALA A 1 373 ? 6.824 -14.182 -39.174 1.00 71.25 373 ALA A O 1
ATOM 3039 N N . SER A 1 374 ? 8.107 -13.513 -37.468 1.00 76.12 374 SER A N 1
ATOM 3040 C CA . SER A 1 374 ? 9.082 -12.756 -38.248 1.00 76.12 374 SER A CA 1
ATOM 3041 C C . SER A 1 374 ? 10.479 -13.322 -38.026 1.00 76.12 374 SER A C 1
ATOM 3043 O O . SER A 1 374 ? 10.719 -14.038 -37.056 1.00 76.12 374 SER A O 1
ATOM 3045 N N . ASP A 1 375 ? 11.452 -12.899 -38.827 1.00 65.94 375 ASP A N 1
ATOM 3046 C CA . ASP A 1 375 ? 12.862 -13.298 -38.687 1.00 65.94 375 ASP A CA 1
ATOM 3047 C C . ASP A 1 375 ? 13.479 -12.959 -37.310 1.00 65.94 375 ASP A C 1
ATOM 3049 O O . ASP A 1 375 ? 14.576 -13.406 -36.961 1.00 65.94 375 ASP A O 1
ATOM 3053 N N . GLN A 1 376 ? 12.811 -12.121 -36.511 1.00 64.12 376 GLN A N 1
ATOM 3054 C CA . GLN A 1 376 ? 13.311 -11.664 -35.216 1.00 64.12 376 GLN A CA 1
ATOM 3055 C C . GLN A 1 376 ? 12.594 -12.276 -34.010 1.00 64.12 376 GLN A C 1
ATOM 3057 O O . GLN A 1 376 ? 13.174 -12.304 -32.916 1.00 64.12 376 GLN A O 1
ATOM 3062 N N . GLY A 1 377 ? 11.372 -12.762 -34.186 1.00 68.00 377 GLY A N 1
ATOM 3063 C CA . GLY A 1 377 ? 10.512 -13.226 -33.106 1.00 68.00 377 GLY A CA 1
ATOM 3064 C C . GLY A 1 377 ? 9.092 -13.490 -33.583 1.00 68.00 377 GLY A C 1
ATOM 3065 O O . GLY A 1 377 ? 8.739 -13.179 -34.720 1.00 68.00 377 GLY A O 1
ATOM 3066 N N . MET A 1 378 ? 8.280 -14.029 -32.684 1.00 75.62 378 MET A N 1
ATOM 3067 C CA . MET A 1 378 ? 6.879 -14.359 -32.918 1.00 75.62 378 MET A CA 1
ATOM 3068 C C . MET A 1 378 ? 5.952 -13.567 -32.002 1.00 75.62 378 MET A C 1
ATOM 3070 O O . MET A 1 378 ? 6.293 -13.276 -30.848 1.00 75.62 378 MET A O 1
ATOM 3074 N N . GLY A 1 379 ? 4.776 -13.254 -32.527 1.00 62.66 379 GLY A N 1
ATOM 3075 C CA . GLY A 1 379 ? 3.613 -12.795 -31.790 1.00 62.66 379 GLY A CA 1
ATOM 3076 C C . GLY A 1 379 ? 2.535 -13.870 -31.804 1.00 62.66 379 GLY A C 1
ATOM 3077 O O . GLY A 1 379 ? 2.391 -14.614 -32.770 1.00 62.66 379 GLY A O 1
ATOM 3078 N N . VAL A 1 380 ? 1.784 -13.956 -30.717 1.00 73.75 380 VAL A N 1
ATOM 3079 C CA . VAL A 1 380 ? 0.591 -14.788 -30.618 1.00 73.75 380 VAL A CA 1
ATOM 3080 C C . VAL A 1 380 ? -0.523 -13.931 -30.046 1.00 73.75 380 VAL A C 1
ATOM 3082 O O . VAL A 1 380 ? -0.325 -13.225 -29.054 1.00 73.75 380 VAL A O 1
ATOM 3085 N N . VAL A 1 381 ? -1.688 -13.993 -30.669 1.00 73.44 381 VAL A N 1
ATOM 3086 C CA . VAL A 1 381 ? -2.930 -13.426 -30.164 1.00 73.44 381 VAL A CA 1
ATOM 3087 C C . VAL A 1 381 ? -3.825 -14.587 -29.773 1.00 73.44 381 VAL A C 1
ATOM 3089 O O . VAL A 1 381 ? -4.074 -15.486 -30.570 1.00 73.44 381 VAL A O 1
ATOM 3092 N N . LEU A 1 382 ? -4.296 -14.580 -28.534 1.00 73.25 382 LEU A N 1
ATOM 3093 C CA . LEU A 1 382 ? -5.406 -15.422 -28.115 1.00 73.25 382 LEU A CA 1
ATOM 3094 C C . LEU A 1 382 ? -6.659 -14.551 -28.133 1.00 73.25 382 LEU A C 1
ATOM 3096 O O . LEU A 1 382 ? -6.691 -13.544 -27.422 1.00 73.25 382 LEU A O 1
ATOM 3100 N N . SER A 1 383 ? -7.671 -14.918 -28.907 1.00 79.25 383 SER A N 1
ATOM 3101 C CA . SER A 1 383 ? -8.955 -14.218 -29.019 1.00 79.25 383 SER A CA 1
ATOM 3102 C C . SER A 1 383 ? -10.135 -15.178 -28.817 1.00 79.25 383 SER A C 1
ATOM 3104 O O . SER A 1 383 ? -9.981 -16.400 -28.776 1.00 79.25 383 SER A O 1
ATOM 3106 N N . GLN A 1 384 ? -11.330 -14.627 -28.622 1.00 78.38 384 GLN A N 1
ATOM 3107 C CA . GLN A 1 384 ? -12.605 -15.349 -28.633 1.00 78.38 384 GLN A CA 1
ATOM 3108 C C . GLN A 1 384 ? -13.621 -14.575 -29.464 1.00 78.38 384 GLN A C 1
ATOM 3110 O O . GLN A 1 384 ? -13.579 -13.351 -29.498 1.00 78.38 384 GLN A O 1
ATOM 3115 N N . LEU A 1 385 ? -14.567 -15.267 -30.097 1.00 82.19 385 LEU A N 1
ATOM 3116 C CA . LEU A 1 385 ? -15.675 -14.589 -30.768 1.00 82.19 385 LEU A CA 1
ATOM 3117 C C . LEU A 1 385 ? -16.614 -13.937 -29.743 1.00 82.19 385 LEU A C 1
ATOM 3119 O O . LEU A 1 385 ? -17.002 -14.541 -28.734 1.00 82.19 385 LEU A O 1
ATOM 3123 N N . ALA A 1 386 ? -16.988 -12.694 -30.024 1.00 69.50 386 ALA A N 1
ATOM 3124 C CA . ALA A 1 386 ? -18.009 -11.957 -29.301 1.00 69.50 386 ALA A CA 1
ATOM 3125 C C . ALA A 1 386 ? -19.385 -12.637 -29.429 1.00 69.50 386 ALA A C 1
ATOM 3127 O O . ALA A 1 386 ? -19.612 -13.465 -30.308 1.00 69.50 386 ALA A O 1
ATOM 3128 N N . ASP A 1 387 ? -20.335 -12.273 -28.561 1.00 72.06 387 ASP A N 1
ATOM 3129 C CA . ASP A 1 387 ? -21.703 -12.834 -28.570 1.00 72.06 387 ASP A CA 1
ATOM 3130 C C . ASP A 1 387 ? -22.457 -12.601 -29.891 1.00 72.06 387 ASP A C 1
ATOM 3132 O O . ASP A 1 387 ? -23.435 -13.286 -30.177 1.00 72.06 387 ASP A O 1
ATOM 3136 N N . ASN A 1 388 ? -22.013 -11.629 -30.692 1.00 73.50 388 ASN A N 1
ATOM 3137 C CA . ASN A 1 388 ? -22.554 -11.333 -32.016 1.00 73.50 388 ASN A CA 1
ATOM 3138 C C . ASN A 1 388 ? -21.969 -12.222 -33.135 1.00 73.50 388 ASN A C 1
ATOM 3140 O O . ASN A 1 388 ? -22.380 -12.068 -34.280 1.00 73.50 388 ASN A O 1
ATOM 3144 N N . GLU A 1 389 ? -21.019 -13.112 -32.816 1.00 67.62 389 GLU A N 1
ATOM 3145 C CA . GLU A 1 389 ? -20.283 -14.003 -33.734 1.00 67.62 389 GLU A CA 1
ATOM 3146 C C . GLU A 1 389 ? -19.558 -13.305 -34.904 1.00 67.62 389 GLU A C 1
ATOM 3148 O O . GLU A 1 389 ? -19.043 -13.969 -35.801 1.00 67.62 389 GLU A O 1
ATOM 3153 N N . THR A 1 390 ? -19.477 -11.973 -34.904 1.00 66.06 390 THR A N 1
ATOM 3154 C CA . THR A 1 390 ? -18.873 -11.184 -35.993 1.00 66.06 390 THR A CA 1
ATOM 3155 C C . THR A 1 390 ? -17.568 -10.505 -35.605 1.00 66.06 390 THR A C 1
ATOM 3157 O O . THR A 1 390 ? -16.798 -10.129 -36.485 1.00 66.06 390 THR A O 1
ATOM 3160 N N . GLU A 1 391 ? -17.321 -10.318 -34.309 1.00 72.88 391 GLU A N 1
ATOM 3161 C CA . GLU A 1 391 ? -16.148 -9.606 -33.801 1.00 72.88 391 GLU A CA 1
ATOM 3162 C C . GLU A 1 391 ? -15.273 -10.529 -32.955 1.00 72.88 391 GLU A C 1
ATOM 3164 O O . GLU A 1 391 ? -15.769 -11.301 -32.135 1.00 72.88 391 GLU A O 1
ATOM 3169 N N . GLU A 1 392 ? -13.957 -10.433 -33.136 1.00 76.25 392 GLU A N 1
ATOM 3170 C CA . GLU A 1 392 ? -12.989 -11.126 -32.295 1.00 76.25 392 GLU A CA 1
ATOM 3171 C C . GLU A 1 392 ? -12.543 -10.240 -31.137 1.00 76.25 392 GLU A C 1
ATOM 3173 O O . GLU A 1 392 ? -12.074 -9.113 -31.299 1.00 76.25 392 GLU A O 1
ATOM 3178 N N . HIS A 1 393 ? -12.684 -10.784 -29.942 1.00 71.56 393 HIS A N 1
ATOM 3179 C CA . HIS A 1 393 ? -12.293 -10.181 -28.689 1.00 71.56 393 HIS A CA 1
ATOM 3180 C C . HIS A 1 393 ? -10.924 -10.727 -28.272 1.00 71.56 393 HIS A C 1
ATOM 3182 O O . HIS A 1 393 ? -10.835 -11.887 -27.862 1.00 71.56 393 HIS A O 1
ATOM 3188 N N . PRO A 1 394 ? -9.841 -9.932 -28.360 1.00 65.69 394 PRO A N 1
ATOM 3189 C CA . PRO A 1 394 ? -8.527 -10.376 -27.919 1.00 65.69 394 PRO A CA 1
ATOM 3190 C C . PRO A 1 394 ? -8.524 -10.548 -26.395 1.00 65.69 394 PRO A C 1
ATOM 3192 O O . PRO A 1 394 ? -8.991 -9.687 -25.655 1.00 65.69 394 PRO A O 1
ATOM 3195 N N . ILE A 1 395 ? -7.995 -11.670 -25.922 1.00 62.62 395 ILE A N 1
ATOM 3196 C CA . ILE A 1 395 ? -7.894 -12.044 -24.504 1.00 62.62 395 ILE A CA 1
ATOM 3197 C C . ILE A 1 395 ? -6.476 -11.812 -23.998 1.00 62.62 395 ILE A C 1
ATOM 3199 O O . ILE A 1 395 ? -6.286 -11.289 -22.901 1.00 62.62 395 ILE A O 1
ATOM 3203 N N . ILE A 1 396 ? -5.467 -12.193 -24.786 1.00 59.88 396 ILE A N 1
ATOM 3204 C CA . ILE A 1 396 ? -4.061 -11.972 -24.440 1.00 59.88 396 ILE A CA 1
ATOM 3205 C C . ILE A 1 396 ? -3.183 -11.866 -25.688 1.00 59.88 396 ILE A C 1
ATOM 3207 O O . ILE A 1 396 ? -3.368 -12.588 -26.665 1.00 59.88 396 ILE A O 1
ATOM 3211 N N . TYR A 1 397 ? -2.189 -10.980 -25.616 1.00 58.81 397 TYR A N 1
ATOM 3212 C CA . TYR A 1 397 ? -1.076 -10.915 -26.556 1.00 58.81 397 TYR A CA 1
ATOM 3213 C C . TYR A 1 397 ? 0.162 -11.545 -25.914 1.00 58.81 397 TYR A C 1
ATOM 3215 O O . TYR A 1 397 ? 0.604 -11.129 -24.840 1.00 58.81 397 TYR A O 1
ATOM 3223 N N . LEU A 1 398 ? 0.748 -12.538 -26.573 1.00 59.38 398 LEU A N 1
ATOM 3224 C CA . LEU A 1 398 ? 2.031 -13.126 -26.204 1.00 59.38 398 LEU A CA 1
ATOM 3225 C C . LEU A 1 398 ? 3.059 -12.758 -27.274 1.00 59.38 398 LEU A C 1
ATOM 3227 O O . LEU A 1 398 ? 2.750 -12.654 -28.457 1.00 59.38 398 LEU A O 1
ATOM 3231 N N . SER A 1 399 ? 4.307 -12.534 -26.874 1.00 61.78 399 SER A N 1
ATOM 3232 C CA . SER A 1 399 ? 5.391 -12.337 -27.835 1.00 61.78 399 SER A CA 1
ATOM 3233 C C . SER A 1 399 ? 6.673 -12.963 -27.323 1.00 61.78 399 SER A C 1
ATOM 3235 O O . SER A 1 399 ? 6.983 -12.878 -26.134 1.00 61.78 399 SER A O 1
ATOM 3237 N N . LYS A 1 400 ? 7.426 -13.586 -28.228 1.00 68.94 400 LYS A N 1
ATOM 3238 C CA . LYS A 1 400 ? 8.704 -14.227 -27.924 1.00 68.94 400 LYS A CA 1
ATOM 3239 C C . LYS A 1 400 ? 9.738 -13.797 -28.952 1.00 68.94 400 LYS A C 1
ATOM 3241 O O . LYS A 1 400 ? 9.556 -13.967 -30.154 1.00 68.94 400 LYS A O 1
ATOM 3246 N N . LYS A 1 401 ? 10.864 -13.270 -28.476 1.00 67.94 401 LYS A N 1
ATOM 3247 C CA . LYS A 1 401 ? 12.030 -12.996 -29.321 1.00 67.94 401 LYS A CA 1
ATOM 3248 C C . LYS A 1 401 ? 12.783 -14.294 -29.598 1.00 67.94 401 LYS A C 1
ATOM 3250 O O . LYS A 1 401 ? 13.065 -15.044 -28.666 1.00 67.94 401 LYS A O 1
ATOM 3255 N N . PHE A 1 402 ? 13.167 -14.525 -30.850 1.00 69.62 402 PHE A N 1
ATOM 3256 C CA . PHE A 1 402 ? 13.957 -15.701 -31.200 1.00 69.62 402 PHE A CA 1
ATOM 3257 C C . PHE A 1 402 ? 15.401 -15.566 -30.714 1.00 69.62 402 PHE A C 1
ATOM 3259 O O . PHE A 1 402 ? 16.055 -14.522 -30.862 1.00 69.62 402 PHE A O 1
ATOM 3266 N N . THR A 1 403 ? 15.910 -16.648 -30.132 1.00 68.88 403 THR A N 1
ATOM 3267 C CA . THR A 1 403 ? 17.325 -16.821 -29.801 1.00 68.88 403 THR A CA 1
ATOM 3268 C C . THR A 1 403 ? 18.181 -16.845 -31.068 1.00 68.88 403 THR A C 1
ATOM 3270 O O . THR A 1 403 ? 17.701 -17.091 -32.171 1.00 68.88 403 THR A O 1
ATOM 3273 N N . SER A 1 404 ? 19.492 -16.634 -30.933 1.00 65.94 404 SER A N 1
ATOM 3274 C CA . SER A 1 404 ? 20.427 -16.673 -32.071 1.00 65.94 404 SER A CA 1
ATOM 3275 C C . SER A 1 404 ? 20.437 -18.018 -32.812 1.00 65.94 404 SER A C 1
ATOM 3277 O O . SER A 1 404 ? 20.864 -18.085 -33.961 1.00 65.94 404 SER A O 1
ATOM 3279 N N . VAL A 1 405 ? 20.016 -19.097 -32.144 1.00 70.12 405 VAL A N 1
ATOM 3280 C CA . VAL A 1 405 ? 19.854 -20.422 -32.752 1.00 70.12 405 VAL A CA 1
ATOM 3281 C C . VAL A 1 405 ? 18.521 -20.502 -33.486 1.00 70.12 405 VAL A C 1
ATOM 3283 O O . VAL A 1 405 ? 18.530 -20.847 -34.661 1.00 70.12 405 VAL A O 1
ATOM 3286 N N . GLU A 1 406 ? 17.422 -20.118 -32.831 1.00 65.62 406 GLU A N 1
ATOM 3287 C CA . GLU A 1 406 ? 16.078 -20.118 -33.422 1.00 65.62 406 GLU A CA 1
ATOM 3288 C C . GLU A 1 406 ? 16.023 -19.248 -34.685 1.00 65.62 406 GLU A C 1
ATOM 3290 O O . GLU A 1 406 ? 15.550 -19.728 -35.698 1.00 65.62 406 GLU A O 1
ATOM 3295 N N . LYS A 1 407 ? 16.642 -18.059 -34.709 1.00 68.44 407 LYS A N 1
ATOM 3296 C CA . LYS A 1 407 ? 16.700 -17.175 -35.897 1.00 68.44 407 LYS A CA 1
ATOM 3297 C C . LYS A 1 407 ? 17.293 -17.799 -37.172 1.00 68.44 407 LYS A C 1
ATOM 3299 O O . LYS A 1 407 ? 17.267 -17.167 -38.223 1.00 68.44 407 LYS A O 1
ATOM 3304 N N . ARG A 1 408 ? 17.923 -18.974 -37.079 1.00 74.19 408 ARG A N 1
ATOM 3305 C CA . ARG A 1 408 ? 18.491 -19.701 -38.227 1.00 74.19 408 ARG A CA 1
ATOM 3306 C C . ARG A 1 408 ? 17.518 -20.713 -38.832 1.00 74.19 408 ARG A C 1
ATOM 3308 O O . ARG A 1 408 ? 17.854 -21.319 -39.847 1.00 74.19 408 ARG A O 1
ATOM 3315 N N . TYR A 1 409 ? 16.352 -20.911 -38.221 1.00 72.56 409 TYR A N 1
ATOM 3316 C CA . TYR A 1 409 ? 15.269 -21.697 -38.797 1.00 72.56 409 TYR A CA 1
ATOM 3317 C C . TYR A 1 409 ? 14.430 -20.846 -39.754 1.00 72.56 409 TYR A C 1
ATOM 3319 O O . TYR A 1 409 ? 14.493 -19.618 -39.747 1.00 72.56 409 TYR A O 1
ATOM 3327 N N . SER A 1 410 ? 13.678 -21.508 -40.633 1.00 69.44 410 SER A N 1
ATOM 3328 C CA . SER A 1 410 ? 12.756 -20.813 -41.528 1.00 69.44 410 SER A CA 1
ATOM 3329 C C . SER A 1 410 ? 11.536 -20.316 -40.748 1.00 69.44 410 SER A C 1
ATOM 3331 O O . SER A 1 410 ? 11.099 -20.953 -39.790 1.00 69.44 410 SER A O 1
ATOM 3333 N N . VAL A 1 411 ? 10.941 -19.206 -41.191 1.00 60.47 411 VAL A N 1
ATOM 3334 C CA . VAL A 1 411 ? 9.728 -18.626 -40.579 1.00 60.47 411 VAL A CA 1
ATOM 3335 C C . VAL A 1 411 ? 8.587 -19.652 -40.477 1.00 60.47 411 VAL A C 1
ATOM 3337 O O . VAL A 1 411 ? 7.872 -19.690 -39.481 1.00 60.47 411 VAL A O 1
ATOM 3340 N N . ILE A 1 412 ? 8.485 -20.564 -41.449 1.00 66.19 412 ILE A N 1
ATOM 3341 C CA . ILE A 1 412 ? 7.499 -21.657 -41.456 1.00 66.19 412 ILE A CA 1
ATOM 3342 C C . ILE A 1 412 ? 7.730 -22.633 -40.289 1.00 66.19 412 ILE A C 1
ATOM 3344 O O . ILE A 1 412 ? 6.780 -23.003 -39.605 1.00 66.19 412 ILE A O 1
ATOM 3348 N N . ALA A 1 413 ? 8.985 -22.992 -39.996 1.00 58.91 413 ALA A N 1
ATOM 3349 C CA . ALA A 1 413 ? 9.313 -23.870 -38.870 1.00 58.91 413 ALA A CA 1
ATOM 3350 C C . ALA A 1 413 ? 9.000 -23.221 -37.507 1.00 58.91 413 ALA A C 1
ATOM 3352 O O . ALA A 1 413 ? 8.724 -23.916 -36.529 1.00 58.91 413 ALA A O 1
ATOM 3353 N N . HIS A 1 414 ? 9.011 -21.887 -37.434 1.00 58.34 414 HIS A N 1
ATOM 3354 C CA . HIS A 1 414 ? 8.630 -21.156 -36.228 1.00 58.34 414 HIS A CA 1
ATOM 3355 C C . HIS A 1 414 ? 7.126 -21.169 -35.964 1.00 58.34 414 HIS A C 1
ATOM 3357 O O . HIS A 1 414 ? 6.730 -21.380 -34.816 1.00 58.34 414 HIS A O 1
ATOM 3363 N N . LEU A 1 415 ? 6.306 -21.009 -37.006 1.00 56.81 415 LEU A N 1
ATOM 3364 C CA . LEU A 1 415 ? 4.847 -21.102 -36.899 1.00 56.81 415 LEU A CA 1
ATOM 3365 C C . LEU A 1 415 ? 4.410 -22.499 -36.428 1.00 56.81 415 LEU A C 1
ATOM 3367 O O . LEU A 1 415 ? 3.584 -22.611 -35.527 1.00 56.81 415 LEU A O 1
ATOM 3371 N N . GLU A 1 416 ? 5.038 -23.563 -36.942 1.00 56.00 416 GLU A N 1
ATOM 3372 C CA . GLU A 1 416 ? 4.761 -24.942 -36.506 1.00 56.00 416 GLU A CA 1
ATOM 3373 C C . GLU A 1 416 ? 5.182 -25.214 -35.051 1.00 56.00 416 GLU A C 1
ATOM 3375 O O . GLU A 1 416 ? 4.534 -25.994 -34.353 1.00 56.00 416 GLU A O 1
ATOM 3380 N N . SER A 1 417 ? 6.254 -24.570 -34.571 1.00 56.03 417 SER A N 1
ATOM 3381 C CA . SER A 1 417 ? 6.717 -24.709 -33.182 1.00 56.03 417 SER A CA 1
ATOM 3382 C C . SER A 1 417 ? 5.861 -23.953 -32.164 1.00 56.03 417 SER A C 1
ATOM 3384 O O . SER A 1 417 ? 5.873 -24.311 -30.993 1.00 56.03 417 SER A O 1
ATOM 3386 N N . GLY A 1 418 ? 5.137 -22.917 -32.601 1.00 44.47 418 GLY A N 1
ATOM 3387 C CA . GLY A 1 418 ? 4.254 -22.113 -31.754 1.00 44.47 418 GLY A CA 1
ATOM 3388 C C . GLY A 1 418 ? 2.863 -22.707 -31.528 1.00 44.47 418 GLY A C 1
ATOM 3389 O O . GLY A 1 418 ? 2.132 -22.207 -30.682 1.00 44.47 418 GLY A O 1
ATOM 3390 N N . LEU A 1 419 ? 2.497 -23.739 -32.296 1.00 42.62 419 LEU A N 1
ATOM 3391 C CA . LEU A 1 419 ? 1.196 -24.420 -32.243 1.00 42.62 419 LEU A CA 1
ATOM 3392 C C . LEU A 1 419 ? 1.226 -25.743 -31.449 1.00 42.62 419 LEU A C 1
ATOM 3394 O O . LEU A 1 419 ? 0.185 -26.383 -31.305 1.00 42.62 419 LEU A O 1
ATOM 3398 N N . LYS A 1 420 ? 2.402 -26.169 -30.972 1.00 38.09 420 LYS A N 1
ATOM 3399 C CA . LYS A 1 420 ? 2.586 -27.305 -30.055 1.00 38.09 420 LYS A CA 1
ATOM 3400 C C . LYS A 1 420 ? 2.762 -26.800 -28.636 1.00 38.09 420 LYS A C 1
ATOM 3402 O O . LYS A 1 420 ? 2.264 -27.502 -27.731 1.00 38.09 420 LYS A O 1
#

Secondary structure (DSSP, 8-state):
-HHHHHHHHHHHHHH-------TT-EEEEE--S-S-TTS--EEEEEEEEEE-SSSEEEEE-TT-TT--EEEEGGGEEE-------------------------------SSS---HHHHHHHHHHH----HHHHHHHHHHHHHTGGG--SS----SS--B---BSS----BPPPPP--HHHHHHHHHHHHHHHHTTSEEE---S-BEEEEEEEETTEEEEEEE--HHHHHHBPPP--PPPPHHHHHHHHHT-S-------TTGGGGSBBPHHHHHHT-EEETTEEEEESB--TT-TTHHHHHHHHHHGGGGSTTHHHHTHHHHHTT-STT--S-----HHHHHHHHHHHHHHHS---PPPP-TTSPPEEEEEEETTEEEEEEEEE-TTSSSEEEEEEEEEEPPTTGGGS-HHHHHHHH--

pLDDT: mean 70.85, std 18.06, range [24.17, 96.75]

Foldseek 3Di:
DVVVVVVVVVVCVVPDDQDDDDQFFFKWFFDPDDPDPPDTDTDDRWGFHDDPDSFKTWTGHPPPPDDTDIDGPVRIDGDDPDDPPPPPPPPPDDDDDPDPDPPPDPPPDPPFDPVVVVVLVVCVVVDPDDPLVSVVVVVVCVVVVVQRTLQAAADPLAADEWDFQDPDAADDDADDDDPVVVVVVVVVVVVCVVSLQKDADDASHAFYWDWDDDVPDDIDIATPCVVVQVGTDADDDDDDDPVVVCVVQVPDPDDDDDDHNVQQSRHAYDPNRQRNHWYDHPVHIMGGRTGGPPHRCSVVRSVCVVPLCFQAAQSCVLCVVVVVLVDDDDDDDDRDCDPSNVRSVVSSVVSSVDDDQADADDPVFDWDWDKFFDLFWIKIWIWTQDPVNPDTHTNTIDIDTDDPVRSPDDRVVVVVVVVD

Sequence (420 aa):
MEECQQKNKTWYDKRAVKREFRIGDLVLIFATFKSNKLSPHWTGPGTILRKLSETNYVVQLPGEKATSKVYHVNMLKPYYKRPEEVNYLISDLEGENDEEQMEVPCVDSNPNILDLEEMFQDYGESSNMNEDQIAQMKKLVWKYMKCYTNVPGKTELVIHDIELSEEQSILSKPYRTSPRQNAILKTEIQKMLDLKIIEIGFSDCTSPMILVEAPGKDPRPCIDYRNLNKITKTKFFPLPNIEERIEIVSSAQYITVLDLSKGYWQIPLTERAQRLAAFVTNFGTYKPLRMPFGLKNAPYEFRLAGYYSRYIPMFSSIAAPLTDSLKGKARKGPITWTKECEKAFDELKNCLCNYPVLYSPDYQKPFIVETDASDQGMGVVLSQLADNETEEHPIIYLSKKFTSVEKRYSVIAHLESGLK

InterPro domains:
  IPR000477 Reverse transcriptase domain [PF00078] (216-304)
  IPR041577 Reverse transcriptase/retrotransposon-derived protein, RNase H-like domain [PF17919] (337-412)
  IPR043128 Reverse transcriptase/Diguanylate cyclase domain [G3DSA:3.30.70.270] (237-302)
  IPR043502 DNA/RNA polymerase superfamily [SSF56672] (146-413)
  IPR056924 Tf2-1-like, SH3-like domain [PF24626] (34-79)